Protein AF-0000000066936960 (afdb_homodimer)

Nearest PDB structures (foldseek):
  5ibz-assembly1_D  TM=8.614E-01  e=9.426E-26  uncultured organism
  5ibz-assembly1_C  TM=8.440E-01  e=1.066E-25  uncultured organism
  5ibz-assembly1_A  TM=8.458E-01  e=1.363E-25  uncultured organism
  5ibz-assembly1_B  TM=8.601E-01  e=8.606E-25  uncultured organism
  4cob-assembly1_B  TM=7.305E-01  e=2.008E-09  Pseudomonas aeruginosa PAO1

Radius of gyration: 24.26 Å; Cα contacts (8 Å, |Δi|>4): 1660; chains: 2; bounding box: 50×70×56 Å

Organism: NCBI:txid1442368

Solvent-accessible surface area (backbone atoms only — not comparable to full-atom values): 31959 Å² total; per-residue (Å²): 130,75,65,82,45,78,88,59,49,73,50,55,89,65,40,90,45,80,57,49,53,70,50,62,55,92,73,30,68,53,34,28,33,30,41,50,61,61,57,37,33,62,52,25,22,50,25,41,65,72,25,43,65,55,23,44,54,36,28,28,50,31,58,48,74,70,48,69,48,31,47,51,84,44,55,46,60,44,77,43,81,34,75,33,79,96,30,70,90,44,34,41,40,38,37,40,35,35,32,36,82,44,44,20,17,31,44,28,33,55,20,32,32,27,70,38,94,87,63,83,47,59,23,22,35,79,64,38,44,70,68,48,69,71,31,90,87,39,47,63,39,9,35,27,53,40,20,47,50,33,46,51,30,32,29,38,58,45,55,46,48,63,54,30,52,76,69,70,44,86,79,42,14,62,65,35,44,69,40,46,66,65,55,50,52,51,50,28,59,77,60,68,56,78,89,47,77,53,24,29,47,32,38,36,41,36,20,63,64,42,57,74,70,50,52,72,67,55,39,48,48,48,23,51,25,35,68,66,72,64,50,34,21,9,16,36,51,58,32,68,67,49,53,40,52,42,55,66,43,35,48,28,29,40,32,14,17,8,87,34,51,44,28,27,69,70,88,35,76,91,34,39,57,61,31,30,30,20,16,13,43,28,23,43,40,22,20,26,29,39,50,66,67,49,50,52,50,22,63,75,67,72,43,47,58,23,19,33,41,27,24,35,61,30,32,49,60,32,24,50,25,42,37,26,28,35,39,30,34,130,74,64,81,45,79,87,60,49,73,51,55,88,65,40,90,47,81,57,48,52,71,50,64,53,93,72,32,67,53,34,28,33,28,42,49,61,63,56,37,30,63,53,26,22,51,24,42,65,72,25,44,65,56,23,44,55,35,28,29,52,31,57,47,74,69,48,69,48,31,48,53,84,44,57,45,60,43,77,45,82,35,75,32,77,96,30,70,89,44,33,41,40,38,38,39,37,36,32,35,82,48,44,20,16,32,43,29,33,55,20,32,32,27,71,38,94,84,63,83,47,60,23,20,36,79,65,38,44,70,67,49,69,70,31,91,88,37,46,64,40,8,35,27,52,40,20,48,50,32,46,52,30,32,30,36,60,45,55,47,47,63,54,30,52,76,71,72,43,86,80,43,14,62,66,35,44,70,40,45,68,66,54,52,52,50,50,30,59,77,61,70,57,78,88,45,76,52,25,30,46,32,38,36,42,37,20,62,64,43,56,73,71,49,49,73,67,54,37,48,46,48,22,51,25,35,68,66,72,64,50,34,22,9,15,36,51,56,33,68,70,48,52,40,52,41,55,64,41,35,48,27,29,39,30,14,17,7,86,34,52,43,26,26,70,70,87,36,76,92,34,38,58,60,31,31,29,21,16,13,44,28,23,45,42,24,20,26,30,39,50,64,68,50,51,53,48,22,61,75,68,72,42,47,58,22,17,32,41,27,22,36,60,30,34,50,59,33,26,51,26,42,36,25,28,34,40,30,34

pLDDT: mean 97.18, std 3.52, range [62.34, 99.0]

Secondary structure (DSSP, 8-state):
----SGGGSPPGGG-SSTT----S-TTSHHHHHGGGGG--HHHHHHHHHHH-SS--EEE-BPPTTS-SS-STTPPPPEEEEEEPTT-TTTBEEEEEEE-GGGSSEEE-TTSB-EE-TTSS-EEBGGGB-HHHHH-TT--TT-GGGHHHH-EEEEEEEEEHHHHHHHTT----TTTT-EE-HHHHHHHHHHTTPPP-TT-EEEEE-SHHHHHHHS-HHHHHHHHHHHHTT---B-EEPPSHHHHHHHHHTT--EEEESSSSSB-BS-S-GGG-HIIIIIIII---EEESB--HHHHHHHHHHT--EEEEEE-----TT-SEE---EEEE-/----SGGGSPPGGG-SSTT----S-TTSHHHHHGGGGG--HHHHHHHHHHH-SS--EEE-BPPTTS-SS-STTPPPPEEEEEEPTT-TTTBEEEEEEE-GGGSSEEE-TTSB-EE-TTSS-EEBGGGB-HHHHH-TT--TT-GGGHHHH-EEEEEEEEEHHHHHHHTT----TTTT-EE-HHHHHHHHHHTTPPP-TT-EEEEE-SHHHHHHHS-HHHHHHHHHHHHTT---B-EEPPSHHHHHHHHHTT--EEEESSSSSB-BS-S-GGG-HIIIIIIII---EEESB--HHHHHHHHHHT--EEEEEE-----TT-SEE---EEEE-

Sequence (658 aa):
MAPKSFSELPSFDELKDKRRFWVGEPSSAEEGLGMLRYLTPEHVAGAARSEIRTGERVCLNWEMTKLETPGFGREPVVHEIKTIPNYEGIAWDDVWHFNPQAGSQWDGFRHFSTATEDGKGRVFYGGTQSEEINDPGSARIGIGFWAQDGIASRGFLIDYVSYAEQKGINVNGIGGQKITLDDVYEIARQCKIEFRPGDIFFLRCGFTKTWDALSMDQKRQYRADTAAKQHKHSGLEQGERVARFLWDNHIVAVAGDGVSFEVRPNHDPQWDLHHILLAGWGVPIGEMFDLERLAETCKRLGRWTFFVTSSPLNHPRAVSSPPNCMAIFMAPKSFSELPSFDELKDKRRFWVGEPSSAEEGLGMLRYLTPEHVAGAARSEIRTGERVCLNWEMTKLETPGFGREPVVHEIKTIPNYEGIAWDDVWHFNPQAGSQWDGFRHFSTATEDGKGRVFYGGTQSEEINDPGSARIGIGFWAQDGIASRGFLIDYVSYAEQKGINVNGIGGQKITLDDVYEIARQCKIEFRPGDIFFLRCGFTKTWDALSMDQKRQYRADTAAKQHKHSGLEQGERVARFLWDNHIVAVAGDGVSFEVRPNHDPQWDLHHILLAGWGVPIGEMFDLERLAETCKRLGRWTFFVTSSPLNHPRAVSSPPNCMAIF

Structure (mmCIF, N/CA/C/O backbone):
data_AF-0000000066936960-model_v1
#
loop_
_entity.id
_entity.type
_entity.pdbx_description
1 polymer Cyclase
#
loop_
_atom_site.group_PDB
_atom_site.id
_atom_site.type_symbol
_atom_site.label_atom_id
_atom_site.label_alt_id
_atom_site.label_comp_id
_atom_site.label_asym_id
_atom_site.label_entity_id
_atom_site.label_seq_id
_atom_site.pdbx_PDB_ins_code
_atom_site.Cartn_x
_atom_site.Cartn_y
_atom_site.Cartn_z
_atom_site.occupancy
_atom_site.B_iso_or_equiv
_atom_site.auth_seq_id
_atom_site.auth_comp_id
_atom_site.auth_asym_id
_atom_site.auth_atom_id
_atom_site.pdbx_PDB_model_num
ATOM 1 N N . MET A 1 1 ? -25.359 -22.922 0.701 1 62.34 1 MET A N 1
ATOM 2 C CA . MET A 1 1 ? -24.797 -21.734 1.34 1 62.34 1 MET A CA 1
ATOM 3 C C . MET A 1 1 ? -23.281 -21.766 1.281 1 62.34 1 MET A C 1
ATOM 5 O O . MET A 1 1 ? -22.672 -22.828 1.368 1 62.34 1 MET A O 1
ATOM 9 N N . ALA A 1 2 ? -22.672 -20.703 0.975 1 73.62 2 ALA A N 1
ATOM 10 C CA . ALA A 1 2 ? -21.219 -20.656 0.883 1 73.62 2 ALA A CA 1
ATOM 11 C C . ALA A 1 2 ? -20.578 -20.953 2.232 1 73.62 2 ALA A C 1
ATOM 13 O O . ALA A 1 2 ? -21.031 -20.469 3.27 1 73.62 2 ALA A O 1
ATOM 14 N N . PRO A 1 3 ? -19.5 -21.844 2.172 1 81.69 3 PRO A N 1
ATOM 15 C CA . PRO A 1 3 ? -18.766 -22.094 3.416 1 81.69 3 PRO A CA 1
ATOM 16 C C . PRO A 1 3 ? -18.312 -20.797 4.094 1 81.69 3 PRO A C 1
ATOM 18 O O . PRO A 1 3 ? -17.875 -19.859 3.42 1 81.69 3 PRO A O 1
ATOM 21 N N . LYS A 1 4 ? -18.438 -20.844 5.363 1 85.69 4 LYS A N 1
ATOM 22 C CA . LYS A 1 4 ? -18.141 -19.625 6.105 1 85.69 4 LYS A CA 1
ATOM 23 C C . LYS A 1 4 ? -16.766 -19.672 6.758 1 85.69 4 LYS A C 1
ATOM 25 O O . LYS A 1 4 ? -16.266 -18.672 7.258 1 85.69 4 LYS A O 1
ATOM 30 N N . SER A 1 5 ? -16.188 -20.844 6.793 1 93.06 5 SER A N 1
ATOM 31 C CA . SER A 1 5 ? -14.867 -21.047 7.387 1 93.06 5 SER A CA 1
ATOM 32 C C . SER A 1 5 ? -14.047 -22.062 6.59 1 93.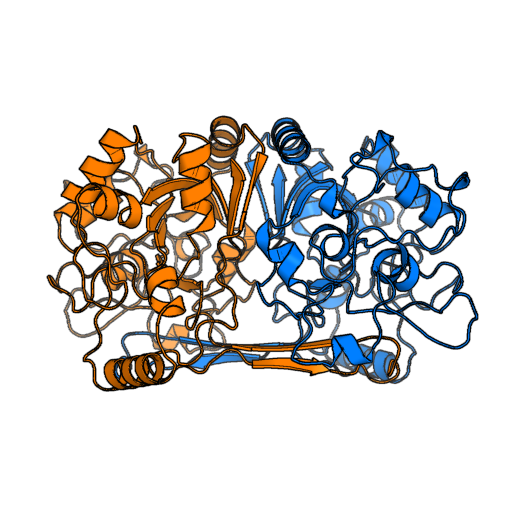06 5 SER A C 1
ATOM 34 O O . SER A 1 5 ? -14.578 -22.75 5.727 1 93.06 5 SER A O 1
ATOM 36 N N . PHE A 1 6 ? -12.781 -22.125 6.879 1 95.12 6 PHE A N 1
ATOM 37 C CA . PHE A 1 6 ? -11.883 -23.047 6.211 1 95.12 6 PHE A CA 1
ATOM 38 C C . PHE A 1 6 ? -12.312 -24.5 6.453 1 95.12 6 PHE A C 1
ATOM 40 O O . PHE A 1 6 ? -12.211 -25.328 5.555 1 95.12 6 PHE A O 1
ATOM 47 N N . SER A 1 7 ? -12.82 -24.781 7.645 1 93.38 7 SER A N 1
ATOM 48 C CA . SER A 1 7 ? -13.195 -26.141 8.023 1 93.38 7 SER A CA 1
ATOM 49 C C . SER A 1 7 ? -14.414 -26.625 7.242 1 93.38 7 SER A C 1
ATOM 51 O O . SER A 1 7 ? -14.664 -27.828 7.141 1 93.38 7 SER A O 1
ATOM 53 N N . GLU A 1 8 ? -15.156 -25.656 6.668 1 95 8 GLU A N 1
ATOM 54 C CA . GLU A 1 8 ? -16.375 -26 5.93 1 95 8 GLU A CA 1
ATOM 55 C C . GLU A 1 8 ? -16.062 -26.219 4.449 1 95 8 GLU A C 1
ATOM 57 O O . GLU A 1 8 ? -16.922 -26.688 3.697 1 95 8 GLU A O 1
ATOM 62 N N . LEU A 1 9 ? -14.875 -25.891 4.043 1 96.62 9 LEU A N 1
ATOM 63 C CA . LEU A 1 9 ? -14.508 -26.125 2.65 1 96.62 9 LEU A CA 1
ATOM 64 C C . LEU A 1 9 ? -14.383 -27.609 2.35 1 96.62 9 LEU A C 1
ATOM 66 O O . LEU A 1 9 ? -13.867 -28.375 3.166 1 96.62 9 LEU A O 1
ATOM 70 N N . PRO A 1 10 ? -14.906 -28.062 1.221 1 96.88 10 PRO A N 1
ATOM 71 C CA . PRO A 1 10 ? -14.648 -29.453 0.833 1 96.88 10 PRO A CA 1
ATOM 72 C C . PRO A 1 10 ? -13.164 -29.75 0.616 1 96.88 10 PRO A C 1
ATOM 74 O O . PRO A 1 10 ? -12.398 -28.844 0.287 1 96.88 10 PRO A O 1
ATOM 77 N N . SER A 1 11 ? -12.797 -30.969 0.86 1 97.62 11 SER A N 1
ATOM 78 C CA . SER A 1 11 ? -11.453 -31.391 0.464 1 97.62 11 SER A CA 1
ATOM 79 C C . SER A 1 11 ? -11.297 -31.375 -1.053 1 97.62 11 SER A C 1
ATOM 81 O O . SER A 1 11 ? -12.281 -31.312 -1.785 1 97.62 11 SER A O 1
ATOM 83 N N . PHE A 1 12 ? -10.102 -31.359 -1.51 1 98.38 12 PHE A N 1
ATOM 84 C CA . PHE A 1 12 ? -9.82 -31.391 -2.941 1 98.38 12 PHE A CA 1
ATOM 85 C C . PHE A 1 12 ? -10.555 -32.531 -3.613 1 98.38 12 PHE A C 1
ATOM 87 O O . PHE A 1 12 ? -11.117 -32.375 -4.695 1 98.38 12 PHE A O 1
ATOM 94 N N . ASP A 1 13 ? -10.586 -33.719 -2.957 1 97.94 13 ASP A N 1
ATOM 95 C CA . ASP A 1 13 ? -11.195 -34.906 -3.529 1 97.94 13 ASP A CA 1
ATOM 96 C C . ASP A 1 13 ? -12.719 -34.781 -3.584 1 97.94 13 ASP A C 1
ATOM 98 O O . ASP A 1 13 ? -13.375 -35.469 -4.371 1 97.94 13 ASP A O 1
ATOM 102 N N . GLU A 1 14 ? -13.289 -33.875 -2.83 1 97.44 14 GLU A N 1
ATOM 103 C CA . GLU A 1 14 ? -14.734 -33.688 -2.752 1 97.44 14 GLU A CA 1
ATOM 104 C C . GLU A 1 14 ? -15.219 -32.656 -3.76 1 97.44 14 GLU A C 1
ATOM 106 O O . GLU A 1 14 ? -16.422 -32.531 -3.982 1 97.44 14 GLU A O 1
ATOM 111 N N . LEU A 1 15 ? -14.312 -31.969 -4.367 1 96.56 15 LEU A N 1
ATOM 112 C CA . LEU A 1 15 ? -14.703 -30.984 -5.367 1 96.56 15 LEU A CA 1
ATOM 113 C C . LEU A 1 15 ? -15.297 -31.672 -6.598 1 96.56 15 LEU A C 1
ATOM 115 O O . LEU A 1 15 ? -14.68 -32.562 -7.168 1 96.56 15 LEU A O 1
ATOM 119 N N . LYS A 1 16 ? -16.469 -31.25 -6.984 1 92.75 16 LYS A N 1
ATOM 120 C CA . LYS A 1 16 ? -17.062 -31.766 -8.211 1 92.75 16 LYS A CA 1
ATOM 121 C C . LYS A 1 16 ? -16.203 -31.422 -9.43 1 92.75 16 LYS A C 1
ATOM 123 O O . LYS A 1 16 ? -15.953 -32.281 -10.273 1 92.75 16 LYS A O 1
ATOM 128 N N . ASP A 1 17 ? -15.836 -30.266 -9.555 1 94.19 17 ASP A N 1
ATOM 129 C CA . ASP A 1 17 ? -14.852 -29.766 -10.5 1 94.19 17 ASP A CA 1
ATOM 130 C C . ASP A 1 17 ? -13.586 -29.281 -9.789 1 94.19 17 ASP A C 1
ATOM 132 O O . ASP A 1 17 ? -13.594 -28.234 -9.148 1 94.19 17 ASP A O 1
ATOM 136 N N . LYS A 1 18 ? -12.539 -30 -9.945 1 96.31 18 LYS A N 1
ATOM 137 C CA . LYS A 1 18 ? -11.305 -29.75 -9.203 1 96.31 18 LYS A CA 1
ATOM 138 C C . LYS A 1 18 ? -10.695 -28.406 -9.586 1 96.31 18 LYS A C 1
ATOM 140 O O . LYS A 1 18 ? -9.852 -27.875 -8.859 1 96.31 18 LYS A O 1
ATOM 145 N N . ARG A 1 19 ? -11.125 -27.844 -10.672 1 95.81 19 ARG A N 1
ATOM 146 C CA . ARG A 1 19 ? -10.469 -26.656 -11.195 1 95.81 19 ARG A CA 1
ATOM 147 C C . ARG A 1 19 ? -11.344 -25.422 -11.023 1 95.81 19 ARG A C 1
ATOM 149 O O . ARG A 1 19 ? -11 -24.328 -11.492 1 95.81 19 ARG A O 1
ATOM 156 N N . ARG A 1 20 ? -12.492 -25.672 -10.32 1 95.56 20 ARG A N 1
ATOM 157 C CA . ARG A 1 20 ? -13.43 -24.562 -10.203 1 95.56 20 ARG A CA 1
ATOM 158 C C . ARG A 1 20 ? -14.203 -24.641 -8.891 1 95.56 20 ARG A C 1
ATOM 160 O O . ARG A 1 20 ? -14.688 -25.703 -8.508 1 95.56 20 ARG A O 1
ATOM 167 N N . PHE A 1 21 ? -14.289 -23.531 -8.203 1 96.38 21 PHE A N 1
ATOM 168 C CA . PHE A 1 21 ? -15.062 -23.359 -6.977 1 96.38 21 PHE A CA 1
ATOM 169 C C . PHE A 1 21 ? -15.516 -21.922 -6.82 1 96.38 21 PHE A C 1
ATOM 171 O O . PHE A 1 21 ? -14.805 -21.109 -6.219 1 96.38 21 PHE A O 1
ATOM 178 N N . TRP A 1 22 ? -16.688 -21.625 -7.387 1 96 22 TRP A N 1
ATOM 179 C CA . TRP A 1 22 ? -17.219 -20.266 -7.375 1 96 22 TRP A CA 1
ATOM 180 C C . TRP A 1 22 ? -18.203 -20.078 -6.238 1 96 22 TRP A C 1
ATOM 182 O O . TRP A 1 22 ? -19.125 -20.875 -6.055 1 96 22 TRP A O 1
ATOM 192 N N . VAL A 1 23 ? -17.891 -19.062 -5.504 1 91.69 23 VAL A N 1
ATOM 193 C CA . VAL A 1 23 ? -18.797 -18.75 -4.395 1 91.69 23 VAL A CA 1
ATOM 194 C C . VAL A 1 23 ? -19.297 -17.312 -4.516 1 91.69 23 VAL A C 1
ATOM 196 O O . VAL A 1 23 ? -18.656 -16.484 -5.176 1 91.69 23 VAL A O 1
ATOM 199 N N . GLY A 1 24 ? -20.469 -17.016 -3.875 1 93.69 24 GLY A N 1
ATOM 200 C CA . GLY A 1 24 ? -21.016 -15.664 -3.811 1 93.69 24 GLY A CA 1
ATOM 201 C C . GLY A 1 24 ? -21.891 -15.312 -5 1 93.69 24 GLY A C 1
ATOM 202 O O . GLY A 1 24 ? -21.703 -15.852 -6.094 1 93.69 24 GLY A O 1
ATOM 203 N N . GLU A 1 25 ? -22.781 -14.312 -4.793 1 96.5 25 GLU A N 1
ATOM 204 C CA . GLU A 1 25 ? -23.609 -13.773 -5.863 1 96.5 25 GLU A CA 1
ATOM 205 C C . GLU A 1 25 ? -22.828 -12.766 -6.707 1 96.5 25 GLU A C 1
ATOM 207 O O . GLU A 1 25 ? -21.938 -12.086 -6.207 1 96.5 25 GLU A O 1
ATOM 212 N N . PRO A 1 26 ? -23.219 -12.75 -8.016 1 96.81 26 PRO A N 1
ATOM 213 C CA . PRO A 1 26 ? -22.547 -11.773 -8.875 1 96.81 26 PRO A CA 1
ATOM 214 C C . PRO A 1 26 ? -22.516 -10.367 -8.273 1 96.81 26 PRO A C 1
ATOM 216 O O . PRO A 1 26 ? -23.531 -9.898 -7.766 1 96.81 26 PRO A O 1
ATOM 219 N N . SER A 1 27 ? -21.328 -9.773 -8.18 1 96.62 27 SER A N 1
ATOM 220 C CA . SER A 1 27 ? -21.078 -8.398 -7.762 1 96.62 27 SER A CA 1
ATOM 221 C C . SER A 1 27 ? -21.125 -8.266 -6.242 1 96.62 27 SER A C 1
ATOM 223 O O . SER A 1 27 ? -21.047 -7.156 -5.711 1 96.62 27 SER A O 1
ATOM 225 N N . SER A 1 28 ? -21.219 -9.398 -5.539 1 97.44 28 SER A N 1
ATOM 226 C CA . SER A 1 28 ? -21.156 -9.367 -4.082 1 97.44 28 SER A CA 1
ATOM 227 C C . SER A 1 28 ? -19.719 -9.281 -3.588 1 97.44 28 SER A C 1
ATOM 229 O O . SER A 1 28 ? -18.781 -9.57 -4.34 1 97.44 28 SER A O 1
ATOM 231 N N . ALA A 1 29 ? -19.609 -8.852 -2.387 1 96.62 29 ALA A N 1
ATOM 232 C CA . ALA A 1 29 ? -18.297 -8.844 -1.749 1 96.62 29 ALA A CA 1
ATOM 233 C C . ALA A 1 29 ? -17.719 -10.258 -1.674 1 96.62 29 ALA A C 1
ATOM 235 O O . ALA A 1 29 ? -16.516 -10.445 -1.819 1 96.62 29 ALA A O 1
ATOM 236 N N . GLU A 1 30 ? -18.531 -11.234 -1.455 1 96.56 30 GLU A N 1
ATOM 237 C CA . GLU A 1 30 ? -18.109 -12.625 -1.368 1 96.56 30 GLU A CA 1
ATOM 238 C C . GLU A 1 30 ? -17.453 -13.086 -2.668 1 96.56 30 GLU A C 1
ATOM 240 O O . GLU A 1 30 ? -16.406 -13.742 -2.646 1 96.56 30 GLU A O 1
ATOM 245 N N . GLU A 1 31 ? -18.094 -12.742 -3.779 1 98.06 31 GLU A N 1
ATOM 246 C CA . GLU A 1 31 ? -17.516 -13.07 -5.074 1 98.06 31 GLU A CA 1
ATOM 247 C C . GLU A 1 31 ? -16.219 -12.297 -5.305 1 98.06 31 GLU A C 1
ATOM 249 O O . GLU A 1 31 ? -15.195 -12.875 -5.684 1 98.06 31 GLU A O 1
ATOM 254 N N . GLY A 1 32 ? -16.25 -11.047 -4.969 1 98.44 32 GLY A N 1
ATOM 255 C CA . GLY A 1 32 ? -15.133 -10.164 -5.27 1 98.44 32 GLY A CA 1
ATOM 256 C C . GLY A 1 32 ? -13.883 -10.492 -4.477 1 98.44 32 GLY A C 1
ATOM 257 O O . GLY A 1 32 ? -12.766 -10.234 -4.934 1 98.44 32 GLY A O 1
ATOM 258 N N . LEU A 1 33 ? -14.055 -11.117 -3.326 1 98.56 33 LEU A N 1
ATOM 259 C CA . LEU A 1 33 ? -12.914 -11.391 -2.451 1 98.56 33 LEU A CA 1
ATOM 260 C C . LEU A 1 33 ? -12.328 -12.766 -2.736 1 98.56 33 LEU A C 1
ATOM 262 O O . LEU A 1 33 ? -11.172 -13.039 -2.404 1 98.56 33 LEU A O 1
ATOM 266 N N . GLY A 1 34 ? -13.164 -13.664 -3.344 1 98.12 34 GLY A N 1
ATOM 267 C CA . GLY A 1 34 ? -12.68 -15.023 -3.506 1 98.12 34 GLY A CA 1
ATOM 268 C C . GLY A 1 34 ? -12.273 -15.672 -2.195 1 98.12 34 GLY A C 1
ATOM 269 O O . GLY A 1 34 ? -13.016 -15.633 -1.216 1 98.12 34 GLY A O 1
ATOM 270 N N . MET A 1 35 ? -11.109 -16.297 -2.154 1 98.25 35 MET A N 1
ATOM 271 C CA . MET A 1 35 ? -10.648 -17.016 -0.967 1 98.25 35 MET A CA 1
ATOM 272 C C . MET A 1 35 ? -10.211 -16.031 0.12 1 98.25 35 MET A C 1
ATOM 274 O O . MET A 1 35 ? -10.062 -16.406 1.282 1 98.25 35 MET A O 1
ATOM 278 N N . LEU A 1 36 ? -10 -14.773 -0.199 1 98.56 36 LEU A N 1
ATOM 279 C CA . LEU A 1 36 ? -9.625 -13.773 0.796 1 98.56 36 LEU A CA 1
ATOM 280 C C . LEU A 1 36 ? -10.758 -13.547 1.792 1 98.56 36 LEU A C 1
ATOM 282 O O . LEU A 1 36 ? -10.539 -12.992 2.871 1 98.56 36 LEU A O 1
ATOM 286 N N . ARG A 1 37 ? -11.977 -13.938 1.432 1 97.56 37 ARG A N 1
ATOM 287 C CA . ARG A 1 37 ? -13.133 -13.719 2.291 1 97.56 37 ARG A CA 1
ATOM 288 C C . ARG A 1 37 ? -12.977 -14.445 3.623 1 97.56 37 ARG A C 1
ATOM 290 O O . ARG A 1 37 ? -13.641 -14.109 4.602 1 97.56 37 ARG A O 1
ATOM 297 N N . TYR A 1 38 ? -12.023 -15.438 3.66 1 97.88 38 TYR A N 1
ATOM 298 C CA . TYR A 1 38 ? -11.867 -16.25 4.863 1 97.88 38 TYR A CA 1
ATOM 299 C C . TYR A 1 38 ? -10.906 -15.586 5.844 1 97.88 38 TYR A C 1
ATOM 301 O O . TYR A 1 38 ? -10.703 -16.078 6.953 1 97.88 38 TYR A O 1
ATOM 309 N N . LEU A 1 39 ? -10.336 -14.477 5.441 1 98.44 39 LEU A N 1
ATOM 310 C CA . LEU A 1 39 ? -9.492 -13.727 6.363 1 98.44 39 LEU A CA 1
ATOM 311 C C . LEU A 1 39 ? -10.336 -12.867 7.297 1 98.44 39 LEU A C 1
ATOM 313 O O . LEU A 1 39 ? -10.289 -11.633 7.227 1 98.44 39 LEU A O 1
ATOM 317 N N . THR A 1 40 ? -11.008 -13.523 8.203 1 98.12 40 THR A N 1
ATOM 318 C CA . THR A 1 40 ? -11.875 -12.859 9.172 1 98.12 40 THR A CA 1
ATOM 319 C C . THR A 1 40 ? -11.055 -12.039 10.164 1 98.12 40 THR A C 1
ATOM 321 O O . THR A 1 40 ? -9.844 -12.242 10.289 1 98.12 40 THR A O 1
ATOM 324 N N . PRO A 1 41 ? -11.734 -11.133 10.875 1 98.38 41 PRO A N 1
ATOM 325 C CA . PRO A 1 41 ? -11.016 -10.383 11.906 1 98.38 41 PRO A CA 1
ATOM 326 C C . PRO A 1 41 ? -10.305 -11.289 12.906 1 98.38 41 PRO A C 1
ATOM 328 O O . PRO A 1 41 ? -9.148 -11.039 13.258 1 98.38 41 PRO A O 1
ATOM 331 N N . GLU A 1 42 ? -10.906 -12.359 13.289 1 98.31 42 GLU A N 1
ATOM 332 C CA . GLU A 1 42 ? -10.297 -13.289 14.234 1 98.31 42 GLU A CA 1
ATOM 333 C C . GLU A 1 42 ? -9.047 -13.938 13.648 1 98.31 42 GLU A C 1
ATOM 335 O O . GLU A 1 42 ? -8.039 -14.109 14.344 1 98.31 42 GLU A O 1
ATOM 340 N N . HIS A 1 43 ? -9.164 -14.32 12.391 1 98.5 43 HIS A N 1
ATOM 341 C CA . HIS A 1 43 ? -8.016 -14.906 11.711 1 98.5 43 HIS A CA 1
ATOM 342 C C . HIS A 1 43 ? -6.844 -13.93 11.68 1 98.5 43 HIS A C 1
ATOM 344 O O . HIS A 1 43 ? -5.707 -14.305 11.977 1 98.5 43 HIS A O 1
ATOM 350 N N . VAL A 1 44 ? -7.125 -12.695 11.336 1 98.81 44 VAL A N 1
ATOM 351 C CA . VAL A 1 44 ? -6.105 -11.656 11.211 1 98.81 44 VAL A CA 1
ATOM 352 C C . VAL A 1 44 ? -5.457 -11.398 12.57 1 98.81 44 VAL A C 1
ATOM 354 O O . VAL A 1 44 ? -4.23 -11.32 12.672 1 98.81 44 VAL A O 1
ATOM 357 N N . ALA A 1 45 ? -6.262 -11.297 13.617 1 98.81 45 ALA A N 1
ATOM 358 C CA . ALA A 1 45 ? -5.734 -11.078 14.961 1 98.81 45 ALA A CA 1
ATOM 359 C C . ALA A 1 45 ? -4.82 -12.227 15.391 1 98.81 45 ALA A C 1
ATOM 361 O O . ALA A 1 45 ? -3.775 -12 16 1 98.81 45 ALA A O 1
ATOM 362 N N . GLY A 1 46 ? -5.23 -13.461 15.078 1 98.69 46 GLY A N 1
ATOM 363 C CA . GLY A 1 46 ? -4.418 -14.625 15.398 1 98.69 46 GLY A CA 1
ATOM 364 C C . GLY A 1 46 ? -3.078 -14.633 14.688 1 98.69 46 GLY A C 1
ATOM 365 O O . GLY A 1 46 ? -2.045 -14.914 15.297 1 98.69 46 GLY A O 1
ATOM 366 N N . ALA A 1 47 ? -3.123 -14.305 13.398 1 98.88 47 ALA A N 1
ATOM 367 C CA . ALA A 1 47 ? -1.889 -14.25 12.617 1 98.88 47 ALA A CA 1
ATOM 368 C C . ALA A 1 47 ? -0.95 -13.172 13.156 1 98.88 47 ALA A C 1
ATOM 370 O O . ALA A 1 47 ? 0.259 -13.391 13.273 1 98.88 47 ALA A O 1
ATOM 371 N N . ALA A 1 48 ? -1.513 -11.992 13.477 1 98.88 48 ALA A N 1
ATOM 372 C CA . ALA A 1 48 ? -0.692 -10.906 14.016 1 98.88 48 ALA A CA 1
ATOM 373 C C . ALA A 1 48 ? -0.058 -11.312 15.344 1 98.88 48 ALA A C 1
ATOM 375 O O . ALA A 1 48 ? 1.139 -11.102 15.562 1 98.88 48 ALA A O 1
ATOM 376 N N . ARG A 1 49 ? -0.848 -11.883 16.219 1 98.38 49 ARG A N 1
ATOM 377 C CA . ARG A 1 49 ? -0.377 -12.289 17.531 1 98.38 49 ARG A CA 1
ATOM 378 C C . ARG A 1 49 ? 0.752 -13.305 17.422 1 98.38 49 ARG A C 1
ATOM 380 O O . ARG A 1 49 ? 1.721 -13.25 18.188 1 98.38 49 ARG A O 1
ATOM 387 N N . SER A 1 50 ? 0.626 -14.188 16.484 1 98.25 50 SER A N 1
ATOM 388 C CA . SER A 1 50 ? 1.603 -15.266 16.375 1 98.25 50 SER A CA 1
ATOM 389 C C . SER A 1 50 ? 2.865 -14.797 15.656 1 98.25 50 SER A C 1
ATOM 391 O O . SER A 1 50 ? 3.969 -15.242 15.977 1 98.25 50 SER A O 1
ATOM 393 N N . GLU A 1 51 ? 2.709 -13.844 14.727 1 98.81 51 GLU A N 1
ATOM 394 C CA . GLU A 1 51 ? 3.812 -13.633 13.797 1 98.81 51 GLU A CA 1
ATOM 395 C C . GLU A 1 51 ? 4.566 -12.344 14.117 1 98.81 51 GLU A C 1
ATOM 397 O O . GLU A 1 51 ? 5.75 -12.211 13.797 1 98.81 51 GLU A O 1
ATOM 402 N N . ILE A 1 52 ? 3.895 -11.344 14.719 1 98.88 52 ILE A N 1
ATOM 403 C CA . ILE A 1 52 ? 4.602 -10.109 15.023 1 98.88 52 ILE A CA 1
ATOM 404 C C . ILE A 1 52 ? 5.301 -10.234 16.375 1 98.88 52 ILE A C 1
ATOM 406 O O . ILE A 1 52 ? 4.66 -10.109 17.422 1 98.88 52 ILE A O 1
ATOM 410 N N . ARG A 1 53 ? 6.59 -10.453 16.297 1 98.5 53 ARG A N 1
ATOM 411 C CA . ARG A 1 53 ? 7.395 -10.664 17.5 1 98.5 53 ARG A CA 1
ATOM 412 C C . ARG A 1 53 ? 8.477 -9.594 17.625 1 98.5 53 ARG A C 1
ATOM 414 O O . ARG A 1 53 ? 8.406 -8.75 18.531 1 98.5 53 ARG A O 1
ATOM 421 N N . THR A 1 54 ? 9.297 -9.461 16.609 1 98.44 54 THR A N 1
ATOM 422 C CA . THR A 1 54 ? 10.414 -8.531 16.688 1 98.44 54 THR A CA 1
ATOM 423 C C . THR A 1 54 ? 10 -7.148 16.172 1 98.44 54 THR A C 1
ATOM 425 O O . THR A 1 54 ? 10.578 -6.137 16.578 1 98.44 54 THR A O 1
ATOM 428 N N . GLY A 1 55 ? 9.031 -7.168 15.219 1 98.75 55 GLY A N 1
ATOM 429 C CA . GLY A 1 55 ? 8.578 -5.922 14.617 1 98.75 55 GLY A CA 1
ATOM 430 C C . GLY A 1 55 ? 9.391 -5.512 13.406 1 98.75 55 GLY A C 1
ATOM 431 O O . GLY A 1 55 ? 9.125 -4.469 12.805 1 98.75 55 GLY A O 1
ATOM 432 N N . GLU A 1 56 ? 10.383 -6.312 13.039 1 98.69 56 GLU A N 1
ATOM 433 C CA . GLU A 1 56 ? 11.125 -6.035 11.805 1 98.69 56 GLU A CA 1
ATOM 434 C C . GLU A 1 56 ? 10.211 -6.082 10.586 1 98.69 56 GLU A C 1
ATOM 436 O O . GLU A 1 56 ? 9.336 -6.945 10.492 1 98.69 56 GLU A O 1
ATOM 441 N N . ARG A 1 57 ? 10.445 -5.125 9.695 1 98.81 57 ARG A N 1
ATOM 442 C CA . ARG A 1 57 ? 9.562 -4.996 8.539 1 98.81 57 ARG A CA 1
ATOM 443 C C . ARG A 1 57 ? 10.352 -5.062 7.234 1 98.81 57 ARG A C 1
ATOM 445 O O . ARG A 1 57 ? 11.492 -4.602 7.168 1 98.81 57 ARG A O 1
ATOM 452 N N . VAL A 1 58 ? 9.719 -5.598 6.215 1 98.88 58 VAL A N 1
ATOM 453 C CA . VAL A 1 58 ? 10.25 -5.613 4.855 1 98.88 58 VAL A CA 1
ATOM 454 C C . VAL A 1 58 ? 9.125 -5.367 3.857 1 98.88 58 VAL A C 1
ATOM 456 O O . VAL A 1 58 ? 8.172 -6.152 3.773 1 98.88 58 VAL A O 1
ATOM 459 N N . CYS A 1 59 ? 9.219 -4.254 3.139 1 98.94 59 CYS A N 1
ATOM 460 C CA . CYS A 1 59 ? 8.281 -4.074 2.043 1 98.94 59 CYS A CA 1
ATOM 461 C C . CYS A 1 59 ? 8.695 -4.891 0.824 1 98.94 59 CYS A C 1
ATOM 463 O O . CYS A 1 59 ? 9.883 -5.066 0.567 1 98.94 59 CYS A O 1
ATOM 465 N N . LEU A 1 60 ? 7.684 -5.305 0.044 1 98.94 60 LEU A N 1
ATOM 466 C CA . LEU A 1 60 ? 7.965 -6.352 -0.93 1 98.94 60 LEU A CA 1
ATOM 467 C C . LEU A 1 60 ? 7.754 -5.844 -2.352 1 98.94 60 LEU A C 1
ATOM 469 O O . LEU A 1 60 ? 7.781 -6.625 -3.305 1 98.94 60 LEU A O 1
ATOM 473 N N . ASN A 1 61 ? 7.492 -4.539 -2.547 1 98.81 61 ASN A N 1
ATOM 474 C CA . ASN A 1 61 ? 7.48 -3.967 -3.889 1 98.81 61 ASN A CA 1
ATOM 475 C C . ASN A 1 61 ? 8.891 -3.863 -4.465 1 98.81 61 ASN A C 1
ATOM 477 O O . ASN A 1 61 ? 9.766 -3.234 -3.867 1 98.81 61 ASN A O 1
ATOM 481 N N . TRP A 1 62 ? 9.086 -4.438 -5.621 1 98.75 62 TRP A N 1
ATOM 482 C CA . TRP A 1 62 ? 10.312 -4.215 -6.383 1 98.75 62 TRP A CA 1
ATOM 483 C C . TRP A 1 62 ? 10.406 -2.764 -6.844 1 98.75 62 TRP A C 1
ATOM 485 O O . TRP A 1 62 ? 9.391 -2.113 -7.086 1 98.75 62 TRP A O 1
ATOM 495 N N . GLU A 1 63 ? 11.648 -2.234 -6.832 1 98.38 63 GLU A N 1
ATOM 496 C CA . GLU A 1 63 ? 11.812 -0.865 -7.309 1 98.38 63 GLU A CA 1
ATOM 497 C C . GLU A 1 63 ? 11.219 -0.694 -8.703 1 98.38 63 GLU A C 1
ATOM 499 O O . GLU A 1 63 ? 11.555 -1.444 -9.625 1 98.38 63 GLU A O 1
ATOM 504 N N . MET A 1 64 ? 10.414 0.285 -8.906 1 97.94 64 MET A N 1
ATOM 505 C CA . MET A 1 64 ? 9.547 0.38 -10.07 1 97.94 64 MET A CA 1
ATOM 506 C C . MET A 1 64 ? 10.344 0.766 -11.312 1 97.94 64 MET A C 1
ATOM 508 O O . MET A 1 64 ? 9.852 0.641 -12.438 1 97.94 64 MET A O 1
ATOM 512 N N . THR A 1 65 ? 11.617 1.181 -11.156 1 96.56 65 THR A N 1
ATOM 513 C CA . THR A 1 65 ? 12.43 1.583 -12.297 1 96.56 65 THR A CA 1
ATOM 514 C C . THR A 1 65 ? 13.211 0.395 -12.852 1 96.56 65 THR A C 1
ATOM 516 O O . THR A 1 65 ? 13.828 0.493 -13.914 1 96.56 65 THR A O 1
ATOM 519 N N . LYS A 1 66 ? 13.211 -0.701 -12.227 1 96.38 66 LYS A N 1
ATOM 520 C CA . LYS A 1 66 ? 14.188 -1.755 -12.484 1 96.38 66 LYS A CA 1
ATOM 521 C C . LYS A 1 66 ? 13.789 -2.582 -13.711 1 96.38 66 LYS A C 1
ATOM 523 O O . LYS A 1 66 ? 14.656 -3.148 -14.383 1 96.38 66 LYS A O 1
ATOM 528 N N . LEU A 1 67 ? 12.5 -2.807 -13.992 1 97.75 67 LEU A N 1
ATOM 529 C CA . LEU A 1 67 ? 12.102 -3.549 -15.188 1 97.75 67 LEU A CA 1
ATOM 530 C C . LEU A 1 67 ? 12.109 -2.646 -16.422 1 97.75 67 LEU A C 1
ATOM 532 O O . LEU A 1 67 ? 11.047 -2.262 -16.922 1 97.75 67 LEU A O 1
ATOM 536 N N . GLU A 1 68 ? 13.25 -2.412 -16.969 1 97.62 68 GLU A N 1
ATOM 537 C CA . GLU A 1 68 ? 13.516 -1.407 -17.984 1 97.62 68 GLU A CA 1
ATOM 538 C C . GLU A 1 68 ? 12.898 -1.808 -19.328 1 97.62 68 GLU A C 1
ATOM 540 O O . GLU A 1 68 ? 12.531 -0.948 -20.125 1 97.62 68 GLU A O 1
ATOM 545 N N . THR A 1 69 ? 12.859 -3.111 -19.594 1 98 69 THR A N 1
ATOM 546 C CA . THR A 1 69 ? 12.312 -3.627 -20.844 1 98 69 THR A CA 1
ATOM 547 C C . THR A 1 69 ? 11.273 -4.711 -20.578 1 98 69 THR A C 1
ATOM 549 O O . THR A 1 69 ? 11.492 -5.883 -20.875 1 98 69 THR A O 1
ATOM 552 N N . PRO A 1 70 ? 10.156 -4.281 -20.031 1 97.75 70 PRO A N 1
ATOM 553 C CA . PRO A 1 70 ? 9.148 -5.285 -19.672 1 97.75 70 PRO A CA 1
ATOM 554 C C . PRO A 1 70 ? 8.734 -6.156 -20.844 1 97.75 70 PRO A C 1
ATOM 556 O O . PRO A 1 70 ? 8.781 -5.703 -22 1 97.75 70 PRO A O 1
ATOM 559 N N . GLY A 1 71 ? 8.352 -7.344 -20.625 1 96.62 71 GLY A N 1
ATOM 560 C CA . GLY A 1 71 ? 7.879 -8.281 -21.625 1 96.62 71 GLY A CA 1
ATOM 561 C C . GLY A 1 71 ? 6.43 -8.055 -22.016 1 96.62 71 GLY A C 1
ATOM 562 O O . GLY A 1 71 ? 5.773 -7.156 -21.484 1 96.62 71 GLY A O 1
ATOM 563 N N . PHE A 1 72 ? 5.961 -8.797 -22.984 1 96.12 72 PHE A N 1
ATOM 564 C CA . PHE A 1 72 ? 4.562 -8.93 -23.375 1 96.12 72 PHE A CA 1
ATOM 565 C C . PHE A 1 72 ? 4.023 -7.609 -23.922 1 96.12 72 PHE A C 1
ATOM 567 O O . PHE A 1 72 ? 2.846 -7.293 -23.75 1 96.12 72 PHE A O 1
ATOM 574 N N . GLY A 1 73 ? 4.91 -6.797 -24.469 1 94.75 73 GLY A N 1
ATOM 575 C CA . GLY A 1 73 ? 4.492 -5.551 -25.078 1 94.75 73 GLY A CA 1
ATOM 576 C C . GLY A 1 73 ? 4.156 -4.465 -24.078 1 94.75 73 GLY A C 1
ATOM 577 O O . GLY A 1 73 ? 3.574 -3.438 -24.438 1 94.75 73 GLY A O 1
ATOM 578 N N . ARG A 1 74 ? 4.488 -4.688 -22.797 1 97.12 74 ARG A N 1
ATOM 579 C CA . ARG A 1 74 ? 4.203 -3.709 -21.766 1 97.12 74 ARG A CA 1
ATOM 580 C C . ARG A 1 74 ? 5.254 -2.604 -21.734 1 97.12 74 ARG A C 1
ATOM 582 O O . ARG A 1 74 ? 6.371 -2.793 -22.234 1 97.12 74 ARG A O 1
ATOM 589 N N . GLU A 1 75 ? 4.879 -1.451 -21.297 1 95.94 75 GLU A N 1
ATOM 590 C CA . GLU A 1 75 ? 5.793 -0.312 -21.25 1 95.94 75 GLU A CA 1
ATOM 591 C C . GLU A 1 75 ? 6.379 -0.122 -19.859 1 95.94 75 GLU A C 1
ATOM 593 O O . GLU A 1 75 ? 5.723 -0.424 -18.859 1 95.94 75 GLU A O 1
ATOM 598 N N . PRO A 1 76 ? 7.648 0.344 -19.828 1 97.44 76 PRO A N 1
ATOM 599 C CA . PRO A 1 76 ? 8.219 0.655 -18.516 1 97.44 76 PRO A CA 1
ATOM 600 C C . PRO A 1 76 ? 7.5 1.803 -17.812 1 97.44 76 PRO A C 1
ATOM 602 O O . PRO A 1 76 ? 6.816 2.598 -18.469 1 97.44 76 PRO A O 1
ATOM 605 N N . VAL A 1 77 ? 7.664 1.889 -16.516 1 97.62 77 VAL A N 1
ATOM 606 C CA . VAL A 1 77 ? 7.062 2.943 -15.711 1 97.62 77 VAL A CA 1
ATOM 607 C C . VAL A 1 77 ? 7.605 4.301 -16.141 1 97.62 77 VAL A C 1
ATOM 609 O O . VAL A 1 77 ? 8.805 4.449 -16.391 1 97.62 77 VAL A O 1
ATOM 612 N N . VAL A 1 78 ? 6.703 5.238 -16.281 1 97.75 78 VAL A N 1
ATOM 613 C CA . VAL A 1 78 ? 7.066 6.633 -16.516 1 97.75 78 VAL A CA 1
ATOM 614 C C . VAL A 1 78 ? 6.66 7.473 -15.305 1 97.75 78 VAL A C 1
ATOM 616 O O . VAL A 1 78 ? 5.5 7.457 -14.891 1 97.75 78 VAL A O 1
ATOM 619 N N . HIS A 1 79 ? 7.578 8.078 -14.695 1 97.75 79 HIS A N 1
ATOM 620 C CA . HIS A 1 79 ? 7.395 8.977 -13.562 1 97.75 79 HIS A CA 1
ATOM 621 C C . HIS A 1 79 ? 7.945 10.359 -13.867 1 97.75 79 HIS A C 1
ATOM 623 O O . HIS A 1 79 ? 9.117 10.508 -14.234 1 97.75 79 HIS A O 1
ATOM 629 N N . GLU A 1 80 ? 7.09 11.391 -13.734 1 97.62 80 GLU A N 1
ATOM 630 C CA . GLU A 1 80 ? 7.492 12.75 -14.055 1 97.62 80 GLU A CA 1
ATOM 631 C C . GLU A 1 80 ? 7.246 13.695 -12.883 1 97.62 80 GLU A C 1
ATOM 633 O O . GLU A 1 80 ? 6.145 13.727 -12.328 1 97.62 80 GLU A O 1
ATOM 638 N N . ILE A 1 81 ? 8.258 14.414 -12.5 1 97.69 81 ILE A N 1
ATOM 639 C CA . ILE A 1 81 ? 8.109 15.492 -11.531 1 97.69 81 ILE A CA 1
ATOM 640 C C . ILE A 1 81 ? 7.598 16.75 -12.227 1 97.69 81 ILE A C 1
ATOM 642 O O . ILE A 1 81 ? 8.094 17.125 -13.297 1 97.69 81 ILE A O 1
ATOM 646 N N . LYS A 1 82 ? 6.562 17.375 -11.602 1 95.31 82 LYS A N 1
ATOM 647 C CA . LYS A 1 82 ? 5.863 18.469 -12.258 1 95.31 82 LYS A CA 1
ATOM 648 C C . LYS A 1 82 ? 5.715 19.672 -11.32 1 95.31 82 LYS A C 1
ATOM 650 O O . LYS A 1 82 ? 5.617 19.5 -10.102 1 95.31 82 LYS A O 1
ATOM 655 N N . THR A 1 83 ? 5.688 20.797 -11.938 1 93.94 83 THR A N 1
ATOM 656 C CA . THR A 1 83 ? 5.363 22 -11.188 1 93.94 83 THR A CA 1
ATOM 657 C C . THR A 1 83 ? 3.871 22.047 -10.867 1 93.94 83 THR A C 1
ATOM 659 O O . THR A 1 83 ? 3.064 21.406 -11.531 1 93.94 83 THR A O 1
ATOM 662 N N . ILE A 1 84 ? 3.557 22.672 -9.789 1 93.75 84 ILE A N 1
ATOM 663 C CA . ILE A 1 84 ? 2.18 23 -9.438 1 93.75 84 ILE A CA 1
ATOM 664 C C . ILE A 1 84 ? 1.883 24.453 -9.828 1 93.75 84 ILE A C 1
ATOM 666 O O . ILE A 1 84 ? 2.609 25.359 -9.438 1 93.75 84 ILE A O 1
ATOM 670 N N . PRO A 1 85 ? 0.833 24.688 -10.617 1 90.62 85 PRO A N 1
ATOM 671 C CA . PRO A 1 85 ? 0.519 26.078 -10.984 1 90.62 85 PRO A CA 1
ATOM 672 C C . PRO A 1 85 ? 0.427 27 -9.766 1 90.62 85 PRO A C 1
ATOM 674 O O . PRO A 1 85 ? -0.204 26.641 -8.766 1 90.62 85 PRO A O 1
ATOM 677 N N . ASN A 1 86 ? 1.104 28.094 -9.797 1 87.62 86 ASN A N 1
ATOM 678 C CA . ASN A 1 86 ? 1.111 29.141 -8.773 1 87.62 86 ASN A CA 1
ATOM 679 C C . ASN A 1 86 ? 2.031 28.766 -7.613 1 87.62 86 ASN A C 1
ATOM 681 O O . ASN A 1 86 ? 2.15 29.531 -6.648 1 87.62 86 ASN A O 1
ATOM 685 N N . TYR A 1 87 ? 2.65 27.609 -7.691 1 91.12 87 TYR A N 1
ATOM 686 C CA . TYR A 1 87 ? 3.545 27.188 -6.621 1 91.12 87 TYR A CA 1
ATOM 687 C C . TYR A 1 87 ? 4.93 26.859 -7.164 1 91.12 87 TYR A C 1
ATOM 689 O O . TYR A 1 87 ? 5.652 26.047 -6.594 1 91.12 87 TYR A O 1
ATOM 697 N N . GLU A 1 88 ? 5.238 27.5 -8.273 1 86.5 88 GLU A N 1
ATOM 698 C CA . GLU A 1 88 ? 6.535 27.266 -8.906 1 86.5 88 GLU A CA 1
ATOM 699 C C . GLU A 1 88 ? 7.684 27.656 -7.98 1 86.5 88 GLU A C 1
ATOM 701 O O . GLU A 1 88 ? 7.676 28.734 -7.398 1 86.5 88 GLU A O 1
ATOM 706 N N . GLY A 1 89 ? 8.586 26.719 -7.812 1 84.5 89 GLY A N 1
ATOM 707 C CA . GLY A 1 89 ? 9.734 26.969 -6.961 1 84.5 89 GLY A CA 1
ATOM 708 C C . GLY A 1 89 ? 9.461 26.688 -5.492 1 84.5 89 GLY A C 1
ATOM 709 O O . GLY A 1 89 ? 10.391 26.672 -4.68 1 84.5 89 GLY A O 1
ATOM 710 N N . ILE A 1 90 ? 8.188 26.359 -5.16 1 92.69 90 ILE A N 1
ATOM 711 C CA . ILE A 1 90 ? 7.793 26.188 -3.768 1 92.69 90 ILE A CA 1
ATOM 712 C C . ILE A 1 90 ? 7.445 24.719 -3.512 1 92.69 90 ILE A C 1
ATOM 714 O O . ILE A 1 90 ? 7.789 24.172 -2.465 1 92.69 90 ILE A O 1
ATOM 718 N N . ALA A 1 91 ? 6.812 24.125 -4.5 1 96.88 91 ALA A N 1
ATOM 719 C CA . ALA A 1 91 ? 6.285 22.781 -4.316 1 96.88 91 ALA A CA 1
ATOM 720 C C . ALA A 1 91 ? 6.398 21.969 -5.605 1 96.88 91 ALA A C 1
ATOM 722 O O . ALA A 1 91 ? 6.461 22.531 -6.699 1 96.88 91 ALA A O 1
ATOM 723 N N . TRP A 1 92 ? 6.488 20.688 -5.457 1 97.81 92 TRP A N 1
ATOM 724 C CA . TRP A 1 92 ? 6.547 19.781 -6.594 1 97.81 92 TRP A CA 1
ATOM 725 C C . TRP A 1 92 ? 5.414 18.766 -6.527 1 97.81 92 TRP A C 1
ATOM 727 O O . TRP A 1 92 ? 5.047 18.297 -5.445 1 97.81 92 TRP A O 1
ATOM 737 N N . ASP A 1 93 ? 4.863 18.469 -7.676 1 97.81 93 ASP A N 1
ATOM 738 C CA . ASP A 1 93 ? 4.004 17.312 -7.906 1 97.81 93 ASP A CA 1
ATOM 739 C C . ASP A 1 93 ? 4.738 16.219 -8.688 1 97.81 93 ASP A C 1
ATOM 741 O O . ASP A 1 93 ? 5.91 16.391 -9.039 1 97.81 93 ASP A O 1
ATOM 745 N N . ASP A 1 94 ? 4.094 15.133 -8.781 1 97.94 94 ASP A N 1
ATOM 746 C CA . ASP A 1 94 ? 4.562 14.125 -9.727 1 97.94 94 ASP A CA 1
ATOM 747 C C . ASP A 1 94 ? 3.389 13.375 -10.359 1 97.94 94 ASP A C 1
ATOM 749 O O . ASP A 1 94 ? 2.264 13.438 -9.859 1 97.94 94 ASP A O 1
ATOM 753 N N . VAL A 1 95 ? 3.607 12.805 -11.523 1 98 95 VAL A N 1
ATOM 754 C CA . VAL A 1 95 ? 2.623 12.031 -12.273 1 98 95 VAL A CA 1
ATOM 755 C C . VAL A 1 95 ? 3.217 10.672 -12.664 1 98 95 VAL A C 1
ATOM 757 O O . VAL A 1 95 ? 4.387 10.594 -13.047 1 98 95 VAL A O 1
ATOM 760 N N . TRP A 1 96 ? 2.34 9.703 -12.531 1 97.44 96 TRP A N 1
ATOM 761 C CA . TRP A 1 96 ? 2.729 8.32 -12.797 1 97.44 96 TRP A CA 1
ATOM 762 C C . TRP A 1 96 ? 1.955 7.758 -13.984 1 97.44 96 TRP A C 1
ATOM 764 O O . TRP A 1 96 ? 0.758 8.016 -14.133 1 97.44 96 TRP A O 1
ATOM 774 N N . HIS A 1 97 ? 2.607 7.031 -14.844 1 98.12 97 HIS A N 1
ATOM 775 C CA . HIS A 1 97 ? 2.039 6.223 -15.914 1 98.12 97 HIS A CA 1
ATOM 776 C C . HIS A 1 97 ? 2.654 4.828 -15.938 1 98.12 97 HIS A C 1
ATOM 778 O O . HIS A 1 97 ? 3.846 4.676 -16.219 1 98.12 97 HIS A O 1
ATOM 784 N N . PHE A 1 98 ? 1.81 3.797 -15.578 1 98.19 98 PHE A N 1
ATOM 785 C CA . PHE A 1 98 ? 2.428 2.477 -15.539 1 98.19 98 PHE A CA 1
ATOM 786 C C . PHE A 1 98 ? 1.377 1.382 -15.688 1 98.19 98 PHE A C 1
ATOM 788 O O . PHE A 1 98 ? 0.183 1.632 -15.508 1 98.19 98 PHE A O 1
ATOM 795 N N . ASN A 1 99 ? 1.804 0.23 -16.156 1 98.12 99 ASN A N 1
ATOM 796 C CA . ASN A 1 99 ? 1.129 -1.062 -16.078 1 98.12 99 ASN A CA 1
ATOM 797 C C . ASN A 1 99 ? 1.543 -1.834 -14.828 1 98.12 99 ASN A C 1
ATOM 799 O O . ASN A 1 99 ? 2.699 -2.24 -14.703 1 98.12 99 ASN A O 1
ATOM 803 N N . PRO A 1 100 ? 0.588 -2.033 -13.891 1 97.81 100 PRO A N 1
ATOM 804 C CA . PRO A 1 100 ? 1.002 -2.738 -12.68 1 97.81 100 PRO A CA 1
ATOM 805 C C . PRO A 1 100 ? 1.661 -4.086 -12.969 1 97.81 100 PRO A C 1
ATOM 807 O O . PRO A 1 100 ? 2.492 -4.555 -12.188 1 97.81 100 PRO A O 1
ATOM 810 N N . GLN A 1 101 ? 1.383 -4.676 -14.078 1 97.44 101 GLN A N 1
ATOM 811 C CA . GLN A 1 101 ? 1.908 -5.992 -14.414 1 97.44 101 GLN A CA 1
ATOM 812 C C . GLN A 1 101 ? 3.314 -5.895 -15 1 97.44 101 GLN A C 1
ATOM 814 O O . GLN A 1 101 ? 3.922 -6.91 -15.344 1 97.44 101 GLN A O 1
ATOM 819 N N . ALA A 1 102 ? 3.844 -4.711 -15.117 1 97.44 102 ALA A N 1
ATOM 820 C CA . ALA A 1 102 ? 5.242 -4.488 -15.469 1 97.44 102 ALA A CA 1
ATOM 821 C C . ALA A 1 102 ? 6.078 -4.18 -14.227 1 97.44 102 ALA A C 1
ATOM 823 O O . ALA A 1 102 ? 6.953 -3.311 -14.258 1 97.44 102 ALA A O 1
ATOM 824 N N . GLY A 1 103 ? 5.863 -4.832 -13.117 1 97.81 103 GLY A N 1
ATOM 825 C CA . GLY A 1 103 ? 6.504 -4.781 -11.812 1 97.81 103 GLY A CA 1
ATOM 826 C C . GLY A 1 103 ? 5.824 -5.656 -10.773 1 97.81 103 GLY A C 1
ATOM 827 O O . GLY A 1 103 ? 5.082 -6.578 -11.125 1 97.81 103 GLY A O 1
ATOM 828 N N . SER A 1 104 ? 6.117 -5.41 -9.547 1 98.75 104 SER A N 1
ATOM 829 C CA . SER A 1 104 ? 5.41 -6.152 -8.508 1 98.75 104 SER A CA 1
ATOM 830 C C . SER A 1 104 ? 3.906 -5.934 -8.594 1 98.75 104 SER A C 1
ATOM 832 O O . SER A 1 104 ? 3.441 -4.793 -8.641 1 98.75 104 SER A O 1
ATOM 834 N N . GLN A 1 105 ? 3.141 -7.043 -8.586 1 98.75 105 GLN A N 1
ATOM 835 C CA . GLN A 1 105 ? 1.699 -6.867 -8.734 1 98.75 105 GLN A CA 1
ATOM 836 C C . GLN A 1 105 ? 0.935 -8.023 -8.094 1 98.75 105 GLN A C 1
ATOM 838 O O . GLN A 1 105 ? 1.486 -9.109 -7.898 1 98.75 105 GLN A O 1
ATOM 843 N N . TRP A 1 106 ? -0.297 -7.699 -7.75 1 98.88 106 TRP A N 1
ATOM 844 C CA . TRP A 1 106 ? -1.353 -8.703 -7.656 1 98.88 106 TRP A CA 1
ATOM 845 C C . TRP A 1 106 ? -2.1 -8.836 -8.977 1 98.88 106 TRP A C 1
ATOM 847 O O . TRP A 1 106 ? -2.588 -7.844 -9.523 1 98.88 106 TRP A O 1
ATOM 857 N N . ASP A 1 107 ? -2.152 -10.047 -9.453 1 98.75 107 ASP A N 1
ATOM 858 C CA . ASP A 1 107 ? -3.152 -10.359 -10.469 1 98.75 107 ASP A CA 1
ATOM 859 C C . ASP A 1 107 ? -4.535 -10.523 -9.844 1 98.75 107 ASP A C 1
ATOM 861 O O . ASP A 1 107 ? -4.75 -11.422 -9.023 1 98.75 107 ASP A O 1
ATOM 865 N N . GLY A 1 108 ? -5.434 -9.625 -10.258 1 98.62 108 GLY A N 1
ATOM 866 C CA . GLY A 1 108 ? -6.805 -9.766 -9.805 1 98.62 108 GLY A CA 1
ATOM 867 C C . GLY A 1 108 ? -7.602 -10.773 -10.609 1 98.62 108 GLY A C 1
ATOM 868 O O . GLY A 1 108 ? -7.066 -11.398 -11.531 1 98.62 108 GLY A O 1
ATOM 869 N N . PHE A 1 109 ? -8.852 -10.883 -10.32 1 98.75 109 PHE A N 1
ATOM 870 C CA . PHE A 1 109 ? -9.695 -11.93 -10.883 1 98.75 109 PHE A CA 1
ATOM 871 C C . PHE A 1 109 ? -10.156 -11.562 -12.289 1 98.75 109 PHE A C 1
ATOM 873 O O . PHE A 1 109 ? -10.68 -12.406 -13.016 1 98.75 109 PHE A O 1
ATOM 880 N N . ARG A 1 110 ? -9.883 -10.336 -12.68 1 98.69 110 ARG A N 1
ATOM 881 C CA . ARG A 1 110 ? -10.203 -9.875 -14.023 1 98.69 110 ARG A CA 1
ATOM 882 C C . ARG A 1 110 ? -9.055 -10.141 -14.984 1 98.69 110 ARG A C 1
ATOM 884 O O . ARG A 1 110 ? -9.18 -9.914 -16.188 1 98.69 110 ARG A O 1
ATOM 891 N N . HIS A 1 111 ? -7.953 -10.648 -14.523 1 98.62 111 HIS A N 1
ATOM 892 C CA . HIS A 1 111 ? -6.711 -10.703 -15.281 1 98.62 111 HIS A CA 1
ATOM 893 C C . HIS A 1 111 ? -6.695 -11.898 -16.219 1 98.62 111 HIS A C 1
ATOM 895 O O . HIS A 1 111 ? -6.285 -11.781 -17.391 1 98.62 111 HIS A O 1
ATOM 901 N N . PHE A 1 112 ? -7.137 -13.094 -15.781 1 98.31 112 PHE A N 1
ATOM 902 C CA . PHE A 1 112 ? -6.988 -14.305 -16.562 1 98.31 112 PHE A CA 1
ATOM 903 C C . PHE A 1 112 ? -8.266 -15.133 -16.531 1 98.31 112 PHE A C 1
ATOM 905 O O . PHE A 1 112 ? -8.891 -15.281 -15.477 1 98.31 112 PHE A O 1
ATOM 912 N N . SER A 1 113 ? -8.648 -15.695 -17.688 1 97.56 113 SER A N 1
ATOM 913 C CA . SER A 1 113 ? -9.883 -16.469 -17.828 1 97.56 113 SER A CA 1
ATOM 914 C C . SER A 1 113 ? -9.609 -17.969 -17.781 1 97.56 113 SER A C 1
ATOM 916 O O . SER A 1 113 ? -8.453 -18.391 -17.719 1 97.56 113 SER A O 1
ATOM 918 N N . THR A 1 114 ? -10.609 -18.719 -17.688 1 95.62 114 THR A N 1
ATOM 919 C CA . THR A 1 114 ? -10.578 -20.172 -17.812 1 95.62 114 THR A CA 1
ATOM 920 C C . THR A 1 114 ? -11.609 -20.656 -18.828 1 95.62 114 THR A C 1
ATOM 922 O O . THR A 1 114 ? -12.555 -19.938 -19.156 1 95.62 114 THR A O 1
ATOM 925 N N . ALA A 1 115 ? -11.383 -21.844 -19.312 1 92.12 115 ALA A N 1
ATOM 926 C CA . ALA A 1 115 ? -12.328 -22.422 -20.266 1 92.12 115 ALA A CA 1
ATOM 927 C C . ALA A 1 115 ? -13.664 -22.734 -19.594 1 92.12 115 ALA A C 1
ATOM 929 O O . ALA A 1 115 ? -13.688 -23.172 -18.438 1 92.12 115 ALA A O 1
ATOM 930 N N . THR A 1 116 ? -14.766 -22.516 -20.359 1 90.56 116 THR A N 1
ATOM 931 C CA . THR A 1 116 ? -16.078 -22.938 -19.859 1 90.56 116 THR A CA 1
ATOM 932 C C . THR A 1 116 ? -16.172 -24.453 -19.812 1 90.56 116 THR A C 1
ATOM 934 O O . THR A 1 116 ? -15.383 -25.156 -20.438 1 90.56 116 THR A O 1
ATOM 937 N N . GLU A 1 117 ? -17.141 -24.922 -19.094 1 83.81 117 GLU A N 1
ATOM 938 C CA . GLU A 1 117 ? -17.328 -26.359 -18.938 1 83.81 117 GLU A CA 1
ATOM 939 C C . GLU A 1 117 ? -17.562 -27.031 -20.281 1 83.81 117 GLU A C 1
ATOM 941 O O . GLU A 1 117 ? -17.094 -28.141 -20.516 1 83.81 117 GLU A O 1
ATOM 946 N N . ASP A 1 118 ? -18.266 -26.312 -21.141 1 84.12 118 ASP A N 1
ATOM 947 C CA . ASP A 1 118 ? -18.609 -26.891 -22.438 1 84.12 118 ASP A CA 1
ATOM 948 C C . ASP A 1 118 ? -17.484 -26.703 -23.438 1 84.12 118 ASP A C 1
ATOM 950 O O . ASP A 1 118 ? -17.562 -27.188 -24.578 1 84.12 118 ASP A O 1
ATOM 954 N N . GLY A 1 119 ? -16.469 -26 -23.047 1 82.19 119 GLY A N 1
ATOM 955 C CA . GLY A 1 119 ? -15.289 -25.812 -23.875 1 82.19 119 GLY A CA 1
ATOM 956 C C . GLY A 1 119 ? -15.508 -24.812 -25 1 82.19 119 GLY A C 1
ATOM 957 O O . GLY A 1 119 ? -14.664 -24.672 -25.875 1 82.19 119 GLY A O 1
ATOM 958 N N . LYS A 1 120 ? -16.594 -24.109 -25.062 1 86.25 120 LYS A N 1
ATOM 959 C CA . LYS A 1 120 ? -16.969 -23.281 -26.188 1 86.25 120 LYS A CA 1
ATOM 960 C C . LYS A 1 120 ? -16.578 -21.828 -25.953 1 86.25 120 LYS A C 1
ATOM 962 O O . LYS A 1 120 ? -16.594 -21 -26.875 1 86.25 120 LYS A O 1
ATOM 967 N N . GLY A 1 121 ? -16.125 -21.578 -24.734 1 92.44 121 GLY A N 1
ATOM 968 C CA . GLY A 1 121 ? -15.781 -20.203 -24.422 1 92.44 121 GLY A CA 1
ATOM 969 C C . GLY A 1 121 ? -14.906 -20.078 -23.188 1 92.44 121 GLY A C 1
ATOM 970 O O . GLY A 1 121 ? -14.289 -21.047 -22.75 1 92.44 121 GLY A O 1
ATOM 971 N N . ARG A 1 122 ? -14.734 -18.812 -22.828 1 95.81 122 ARG A N 1
ATOM 972 C CA . ARG A 1 122 ? -13.938 -18.531 -21.641 1 95.81 122 ARG A CA 1
ATOM 973 C C . ARG A 1 122 ? -14.664 -17.578 -20.688 1 95.81 122 ARG A C 1
ATOM 975 O O . ARG A 1 122 ? -15.469 -16.766 -21.141 1 95.81 122 ARG A O 1
ATOM 982 N N . VAL A 1 123 ? -14.398 -17.75 -19.453 1 97.31 123 VAL A N 1
ATOM 983 C CA . VAL A 1 123 ? -14.984 -16.891 -18.453 1 97.31 123 VAL A CA 1
ATOM 984 C C . VAL A 1 123 ? -13.953 -16.594 -17.359 1 97.31 123 VAL A C 1
ATOM 986 O O . VAL A 1 123 ? -12.969 -17.328 -17.219 1 97.31 123 VAL A O 1
ATOM 989 N N . PHE A 1 124 ? -14.18 -15.547 -16.734 1 98.12 124 PHE A N 1
ATOM 990 C CA . PHE A 1 124 ? -13.375 -15.18 -15.562 1 98.12 124 PHE A CA 1
ATOM 991 C C . PHE A 1 124 ? -14.047 -15.648 -14.281 1 98.12 124 PHE A C 1
ATOM 993 O O . PHE A 1 124 ? -15.078 -16.328 -14.32 1 98.12 124 PHE A O 1
ATOM 1000 N N . TYR A 1 125 ? -13.492 -15.359 -13.18 1 98.38 125 TYR A N 1
ATOM 1001 C CA . TYR A 1 125 ? -13.969 -15.867 -11.891 1 98.38 125 TYR A CA 1
ATOM 1002 C C . TYR A 1 125 ? -15.461 -15.609 -11.727 1 98.38 125 TYR A C 1
ATOM 1004 O O . TYR A 1 125 ? -15.961 -14.547 -12.086 1 98.38 125 TYR A O 1
ATOM 1012 N N . GLY A 1 126 ? -16.109 -16.547 -11.203 1 97.38 126 GLY A N 1
ATOM 1013 C CA . GLY A 1 126 ? -17.547 -16.438 -10.938 1 97.38 126 GLY A CA 1
ATOM 1014 C C . GLY A 1 126 ? -18.391 -16.516 -12.195 1 97.38 126 GLY A C 1
ATOM 1015 O O . GLY A 1 126 ? -19.609 -16.328 -12.141 1 97.38 126 GLY A O 1
ATOM 1016 N N . GLY A 1 127 ? -17.734 -16.734 -13.328 1 97.06 127 GLY A N 1
ATOM 1017 C CA . GLY A 1 127 ? -18.453 -16.797 -14.594 1 97.06 127 GLY A CA 1
ATOM 1018 C C . GLY A 1 127 ? -18.547 -15.445 -15.281 1 97.06 127 GLY A C 1
ATOM 1019 O O . GLY A 1 127 ? -19.375 -15.266 -16.188 1 97.06 127 GLY A O 1
ATOM 1020 N N . THR A 1 128 ? -17.781 -14.57 -14.883 1 97.69 128 THR A N 1
ATOM 1021 C CA . THR A 1 128 ? -17.797 -13.227 -15.453 1 97.69 128 THR A CA 1
ATOM 1022 C C . THR A 1 128 ? -17.359 -13.258 -16.922 1 97.69 128 THR A C 1
ATOM 1024 O O . THR A 1 128 ? -16.359 -13.883 -17.25 1 97.69 128 THR A O 1
ATOM 1027 N N . GLN A 1 129 ? -18.047 -12.562 -17.734 1 96.38 129 GLN A N 1
ATOM 1028 C CA . GLN A 1 129 ? -17.734 -12.523 -19.156 1 96.38 129 GLN A CA 1
ATOM 1029 C C . GLN A 1 129 ? -16.719 -11.422 -19.469 1 96.38 129 GLN A C 1
ATOM 1031 O O . GLN A 1 129 ? -16.656 -10.422 -18.766 1 96.38 129 GLN A O 1
ATOM 1036 N N . SER A 1 130 ? -16.016 -11.656 -20.531 1 96.62 130 SER A N 1
ATOM 1037 C CA . SER A 1 130 ? -15.047 -10.672 -20.984 1 96.62 130 SER A CA 1
ATOM 1038 C C . SER A 1 130 ? -15.703 -9.32 -21.234 1 96.62 130 SER A C 1
ATOM 1040 O O . SER A 1 130 ? -15.109 -8.273 -20.938 1 96.62 130 SER A O 1
ATOM 1042 N N . GLU A 1 131 ? -16.891 -9.305 -21.734 1 95.81 131 GLU A N 1
ATOM 1043 C CA . GLU A 1 131 ? -17.625 -8.086 -22.047 1 95.81 131 GLU A CA 1
ATOM 1044 C C . GLU A 1 131 ? -17.953 -7.309 -20.766 1 95.81 131 GLU A C 1
ATOM 1046 O O . GLU A 1 131 ? -17.984 -6.074 -20.781 1 95.81 131 GLU A O 1
ATOM 1051 N N . GLU A 1 132 ? -18.141 -8.008 -19.672 1 96.56 132 GLU A N 1
ATOM 1052 C CA . GLU A 1 132 ? -18.391 -7.355 -18.391 1 96.56 132 GLU A CA 1
ATOM 1053 C C . GLU A 1 132 ? -17.156 -6.633 -17.875 1 96.56 132 GLU A C 1
ATOM 1055 O O . GLU A 1 132 ? -17.25 -5.551 -17.297 1 96.56 132 GLU A O 1
ATOM 1060 N N . ILE A 1 133 ? -16.031 -7.18 -18.125 1 97.38 133 ILE A N 1
ATOM 1061 C CA . ILE A 1 133 ? -14.766 -6.59 -17.688 1 97.38 133 ILE A CA 1
ATOM 1062 C C . ILE A 1 133 ? -14.531 -5.277 -18.438 1 97.38 133 ILE A C 1
ATOM 1064 O O . ILE A 1 133 ? -14.086 -4.289 -17.859 1 97.38 133 ILE A O 1
ATOM 1068 N N . ASN A 1 134 ? -14.898 -5.254 -19.703 1 95.19 134 ASN A N 1
ATOM 1069 C CA . ASN A 1 134 ? -14.648 -4.09 -20.547 1 95.19 134 ASN A CA 1
ATOM 1070 C C . ASN A 1 134 ? -15.758 -3.049 -20.406 1 95.19 134 ASN A C 1
ATOM 1072 O O . ASN A 1 134 ? -15.625 -1.922 -20.891 1 95.19 134 ASN A O 1
ATOM 1076 N N . ASP A 1 135 ? -16.844 -3.445 -19.719 1 96.06 135 ASP A N 1
ATOM 1077 C CA . ASP A 1 135 ? -17.938 -2.523 -19.469 1 96.06 135 ASP A CA 1
ATOM 1078 C C . ASP A 1 135 ? -17.578 -1.508 -18.391 1 96.06 135 ASP A C 1
ATOM 1080 O O . ASP A 1 135 ? -17.375 -1.871 -17.234 1 96.06 135 ASP A O 1
ATOM 1084 N N . PRO A 1 136 ? -17.516 -0.212 -18.797 1 95 136 PRO A N 1
ATOM 1085 C CA . PR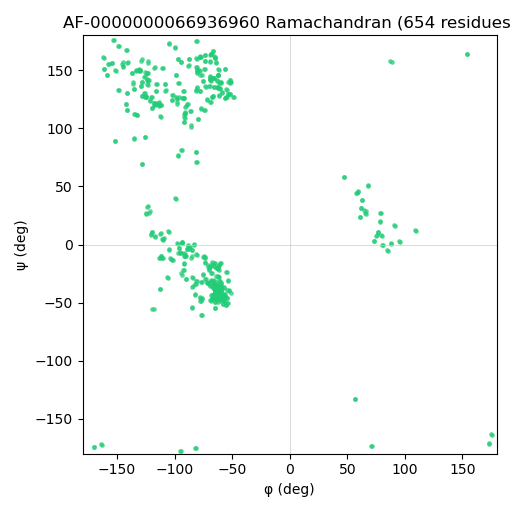O A 1 136 ? -17.141 0.807 -17.812 1 95 136 PRO A CA 1
ATOM 1086 C C . PRO A 1 136 ? -18.109 0.861 -16.625 1 95 136 PRO A C 1
ATOM 1088 O O . PRO A 1 136 ? -17.766 1.399 -15.562 1 95 136 PRO A O 1
ATOM 1091 N N . GLY A 1 137 ? -19.266 0.292 -16.734 1 95.81 137 GLY A N 1
ATOM 1092 C CA . GLY A 1 137 ? -20.25 0.321 -15.664 1 95.81 137 GLY A CA 1
ATOM 1093 C C . GLY A 1 137 ? -20.188 -0.89 -14.758 1 95.81 137 GLY A C 1
ATOM 1094 O O . GLY A 1 137 ? -20.938 -0.986 -13.781 1 95.81 137 GLY A O 1
ATOM 1095 N N . SER A 1 138 ? -19.219 -1.813 -15.008 1 97.81 138 SER A N 1
ATOM 1096 C CA . SER A 1 138 ? -19.141 -3.039 -14.219 1 97.81 138 SER A CA 1
ATOM 1097 C C . SER A 1 138 ? -17.859 -3.068 -13.375 1 97.81 138 SER A C 1
ATOM 1099 O O . SER A 1 138 ? -16.766 -3.004 -13.914 1 97.81 138 SER A O 1
ATOM 1101 N N . ALA A 1 139 ? -18.031 -3.197 -12.094 1 98.12 139 ALA A N 1
ATOM 1102 C CA . ALA A 1 139 ? -16.906 -3.355 -11.172 1 98.12 139 ALA A CA 1
ATOM 1103 C C . ALA A 1 139 ? -16.797 -4.797 -10.68 1 98.12 139 ALA A C 1
ATOM 1105 O O . ALA A 1 139 ? -16.094 -5.074 -9.711 1 98.12 139 ALA A O 1
ATOM 1106 N N . ARG A 1 140 ? -17.578 -5.691 -11.352 1 98.56 140 ARG A N 1
ATOM 1107 C CA . ARG A 1 140 ? -17.625 -7.07 -10.883 1 98.56 140 ARG A CA 1
ATOM 1108 C C . ARG A 1 140 ? -16.219 -7.676 -10.82 1 98.56 140 ARG A C 1
ATOM 1110 O O . ARG A 1 140 ? -15.453 -7.566 -11.781 1 98.56 140 ARG A O 1
ATOM 1117 N N . ILE A 1 141 ? -15.828 -8.219 -9.688 1 98.75 141 ILE A N 1
ATOM 1118 C CA . ILE A 1 141 ? -14.609 -8.938 -9.336 1 98.75 141 ILE A CA 1
ATOM 1119 C C . ILE A 1 141 ? -13.398 -8.023 -9.531 1 98.75 141 ILE A C 1
ATOM 1121 O O . ILE A 1 141 ? -12.281 -8.508 -9.758 1 98.75 141 ILE A O 1
ATOM 1125 N N . GLY A 1 142 ? -13.594 -6.676 -9.492 1 98.75 142 GLY A N 1
ATOM 1126 C CA . GLY A 1 142 ? -12.484 -5.742 -9.547 1 98.75 142 GLY A CA 1
ATOM 1127 C C . GLY A 1 142 ? -11.688 -5.691 -8.25 1 98.75 142 GLY A C 1
ATOM 1128 O O . GLY A 1 142 ? -12.188 -6.066 -7.191 1 98.75 142 GLY A O 1
ATOM 1129 N N . ILE A 1 143 ? -10.484 -5.152 -8.32 1 98.5 143 ILE A N 1
ATOM 1130 C CA . ILE A 1 143 ? -9.57 -5.055 -7.184 1 98.5 143 ILE A CA 1
ATOM 1131 C C . ILE A 1 143 ? -10.195 -4.176 -6.098 1 98.5 143 ILE A C 1
ATOM 1133 O O . ILE A 1 143 ? -9.789 -4.238 -4.934 1 98.5 143 ILE A O 1
ATOM 1137 N N . GLY A 1 144 ? -11.156 -3.379 -6.469 1 98.5 144 GLY A N 1
ATOM 1138 C CA . GLY A 1 144 ? -11.836 -2.531 -5.5 1 98.5 144 GLY A CA 1
ATOM 1139 C C . GLY A 1 144 ? -12.383 -3.299 -4.309 1 98.5 144 GLY A C 1
ATOM 1140 O O . GLY A 1 144 ? -12.461 -2.762 -3.205 1 98.5 144 GLY A O 1
ATOM 1141 N N . PHE A 1 145 ? -12.766 -4.559 -4.527 1 98.62 145 PHE A N 1
ATOM 1142 C CA . PHE A 1 145 ? -13.25 -5.383 -3.428 1 98.62 145 PHE A CA 1
ATOM 1143 C C . PHE A 1 145 ? -12.141 -5.637 -2.412 1 98.62 145 PHE A C 1
ATOM 1145 O O . PHE A 1 145 ? -12.367 -5.578 -1.203 1 98.62 145 PHE A O 1
ATOM 1152 N N . TRP A 1 146 ? -10.891 -5.863 -2.918 1 98.69 146 TRP A N 1
ATOM 1153 C CA . TRP A 1 146 ? -9.75 -6.129 -2.049 1 98.69 146 TRP A CA 1
ATOM 1154 C C . TRP A 1 146 ? -9.297 -4.855 -1.337 1 98.69 146 TRP A C 1
ATOM 1156 O O . TRP A 1 146 ? -8.797 -4.91 -0.213 1 98.69 146 TRP A O 1
ATOM 1166 N N . ALA A 1 147 ? -9.5 -3.75 -1.961 1 98.69 147 ALA A N 1
ATOM 1167 C CA . ALA A 1 147 ? -8.961 -2.473 -1.506 1 98.69 147 ALA A CA 1
ATOM 1168 C C . ALA A 1 147 ? -9.719 -1.962 -0.282 1 98.69 147 ALA A C 1
ATOM 1170 O O . ALA A 1 147 ? -9.266 -1.026 0.385 1 98.69 147 ALA A O 1
ATOM 1171 N N . GLN A 1 148 ? -10.859 -2.588 0.049 1 98.44 148 GLN A N 1
ATOM 1172 C CA . GLN A 1 148 ? -11.656 -2.104 1.174 1 98.44 148 GLN A CA 1
ATOM 1173 C C . GLN A 1 148 ? -11.031 -2.51 2.504 1 98.44 148 GLN A C 1
ATOM 1175 O O . GLN A 1 148 ? -10.766 -1.661 3.359 1 98.44 148 GLN A O 1
ATOM 1180 N N . ASP A 1 149 ? -10.625 -3.805 2.604 1 98 149 ASP A N 1
ATOM 1181 C CA . ASP A 1 149 ? -10.047 -4.309 3.846 1 98 149 ASP A CA 1
ATOM 1182 C C . ASP A 1 149 ? -8.57 -4.668 3.664 1 98 149 ASP A C 1
ATOM 1184 O O . ASP A 1 149 ? -7.855 -4.887 4.641 1 98 149 ASP A O 1
ATOM 1188 N N . GLY A 1 150 ? -8.156 -4.691 2.463 1 98.69 150 GLY A N 1
ATOM 1189 C CA . GLY A 1 150 ? -6.801 -5.148 2.217 1 98.69 150 GLY A CA 1
ATOM 1190 C C . GLY A 1 150 ? -6.621 -6.637 2.441 1 98.69 150 GLY A C 1
ATOM 1191 O O . GLY A 1 150 ? -7.598 -7.391 2.445 1 98.69 150 GLY A O 1
ATOM 1192 N N . ILE A 1 151 ? -5.438 -7.078 2.379 1 98.94 151 ILE A N 1
ATOM 1193 C CA . ILE A 1 151 ? -5.035 -8.453 2.648 1 98.94 151 ILE A CA 1
ATOM 1194 C C . ILE A 1 151 ? -4.121 -8.492 3.871 1 98.94 151 ILE A C 1
ATOM 1196 O O . ILE A 1 151 ? -3.113 -7.785 3.928 1 98.94 151 ILE A O 1
ATOM 1200 N N . ALA A 1 152 ? -4.504 -9.219 4.871 1 98.94 152 ALA A N 1
ATOM 1201 C CA . ALA A 1 152 ? -3.672 -9.383 6.062 1 98.94 152 ALA A CA 1
ATOM 1202 C C . ALA A 1 152 ? -3.768 -10.797 6.613 1 98.94 152 ALA A C 1
ATOM 1204 O O . ALA A 1 152 ? -4.863 -11.289 6.898 1 98.94 152 ALA A O 1
ATOM 1205 N N . SER A 1 153 ? -2.693 -11.445 6.676 1 98.88 153 SER A N 1
ATOM 1206 C CA . SER A 1 153 ? -2.627 -12.812 7.18 1 98.88 153 SER A CA 1
ATOM 1207 C C . SER A 1 153 ? -1.182 -13.258 7.379 1 98.88 153 SER A C 1
ATOM 1209 O O . SER A 1 153 ? -0.266 -12.43 7.379 1 98.88 153 SER A O 1
ATOM 1211 N N . ARG A 1 154 ? -0.984 -14.539 7.727 1 98.94 154 ARG A N 1
ATOM 1212 C CA . ARG A 1 154 ? 0.339 -15.141 7.844 1 98.94 154 ARG A CA 1
ATOM 1213 C C . ARG A 1 154 ? 0.908 -15.484 6.469 1 98.94 154 ARG A C 1
ATOM 1215 O O . ARG A 1 154 ? 0.183 -15.945 5.59 1 98.94 154 ARG A O 1
ATOM 1222 N N . GLY A 1 155 ? 2.152 -15.102 6.242 1 98.94 155 GLY A N 1
ATOM 1223 C CA . GLY A 1 155 ? 2.895 -15.547 5.074 1 98.94 155 GLY A CA 1
ATOM 1224 C C . GLY A 1 155 ? 4.027 -16.5 5.418 1 98.94 155 GLY A C 1
ATOM 1225 O O . GLY A 1 155 ? 4.551 -16.469 6.531 1 98.94 155 GLY A O 1
ATOM 1226 N N . PHE A 1 156 ? 4.363 -17.359 4.5 1 99 156 PHE A N 1
ATOM 1227 C CA . PHE A 1 156 ? 5.586 -18.141 4.625 1 99 156 PHE A CA 1
ATOM 1228 C C . PHE A 1 156 ? 6.41 -18.062 3.346 1 99 156 PHE A C 1
ATOM 1230 O O . PHE A 1 156 ? 5.855 -17.938 2.252 1 99 156 PHE A O 1
ATOM 1237 N N . LEU A 1 157 ? 7.723 -18.172 3.51 1 99 157 LEU A N 1
ATOM 1238 C CA . LEU A 1 157 ? 8.641 -18.062 2.381 1 99 157 LEU A CA 1
ATOM 1239 C C . LEU A 1 157 ? 9.305 -19.406 2.086 1 99 157 LEU A C 1
ATOM 1241 O O . LEU A 1 157 ? 9.914 -20 2.973 1 99 157 LEU A O 1
ATOM 1245 N N . ILE A 1 158 ? 9.094 -19.891 0.91 1 99 158 ILE A N 1
ATOM 1246 C CA . ILE A 1 158 ? 9.93 -20.938 0.343 1 99 158 ILE A CA 1
ATOM 1247 C C . ILE A 1 158 ? 11.062 -20.312 -0.474 1 99 158 ILE A C 1
ATOM 1249 O O . ILE A 1 158 ? 10.836 -19.828 -1.581 1 99 158 ILE A O 1
ATOM 1253 N N . ASP A 1 159 ? 12.219 -20.359 0.084 1 98.94 159 ASP A N 1
ATOM 1254 C CA . ASP A 1 159 ? 13.391 -19.734 -0.52 1 98.94 159 ASP A CA 1
ATOM 1255 C C . ASP A 1 159 ? 14.172 -20.734 -1.359 1 98.94 159 ASP A C 1
ATOM 1257 O O . ASP A 1 159 ? 15.242 -21.203 -0.948 1 98.94 159 ASP A O 1
ATOM 1261 N N . TYR A 1 160 ? 13.727 -20.953 -2.562 1 98.88 160 TYR A N 1
ATOM 1262 C CA . TYR A 1 160 ? 14.367 -21.922 -3.436 1 98.88 160 TYR A CA 1
ATOM 1263 C C . TYR A 1 160 ? 15.781 -21.484 -3.805 1 98.88 160 TYR A C 1
ATOM 1265 O O . TYR A 1 160 ? 16.672 -22.312 -3.963 1 98.88 160 TYR A O 1
ATOM 1273 N N . VAL A 1 161 ? 16.016 -20.188 -3.965 1 98.81 161 VAL A N 1
ATOM 1274 C CA . VAL A 1 161 ? 17.312 -19.672 -4.371 1 98.81 161 VAL A CA 1
ATOM 1275 C C . VAL A 1 161 ? 18.375 -20.109 -3.373 1 98.81 161 VAL A C 1
ATOM 1277 O O . VAL A 1 161 ? 19.422 -20.656 -3.764 1 98.81 161 VAL A O 1
ATOM 1280 N N . SER A 1 162 ? 18.125 -19.875 -2.092 1 98.44 162 SER A N 1
ATOM 1281 C CA . SER A 1 162 ? 19.078 -20.281 -1.063 1 98.44 162 SER A CA 1
ATOM 1282 C C . SER A 1 162 ? 19.25 -21.797 -1.032 1 98.44 162 SER A C 1
ATOM 1284 O O . SER A 1 162 ? 20.359 -22.297 -0.86 1 98.44 162 SER A O 1
ATOM 1286 N N . TYR A 1 163 ? 18.141 -22.484 -1.139 1 98.31 163 TYR A N 1
ATOM 1287 C CA . TYR A 1 163 ? 18.156 -23.938 -1.175 1 98.31 163 TYR A CA 1
ATOM 1288 C C . TYR A 1 163 ? 19.031 -24.453 -2.32 1 98.31 163 TYR A C 1
ATOM 1290 O O . TYR A 1 163 ? 19.875 -25.328 -2.125 1 98.31 163 TYR A O 1
ATOM 1298 N N . ALA A 1 164 ? 18.828 -23.891 -3.512 1 98.19 164 ALA A N 1
ATOM 1299 C CA . ALA A 1 164 ? 19.578 -24.281 -4.703 1 98.19 164 ALA A CA 1
ATOM 1300 C C . ALA A 1 164 ? 21.062 -24.016 -4.52 1 98.19 164 ALA A C 1
ATOM 1302 O O . ALA A 1 164 ? 21.906 -24.812 -4.922 1 98.19 164 ALA A O 1
ATOM 1303 N N . GLU A 1 165 ? 21.344 -22.844 -3.975 1 96.81 165 GLU A N 1
ATOM 1304 C CA . GLU A 1 165 ? 22.734 -22.5 -3.709 1 96.81 165 GLU A CA 1
ATOM 1305 C C . GLU A 1 165 ? 23.406 -23.547 -2.818 1 96.81 165 GLU A C 1
ATOM 1307 O O . GLU A 1 165 ? 24.547 -23.953 -3.076 1 96.81 165 GLU A O 1
ATOM 1312 N N . GLN A 1 166 ? 22.75 -23.969 -1.796 1 96.94 166 GLN A N 1
ATOM 1313 C CA . GLN A 1 166 ? 23.281 -24.969 -0.871 1 96.94 166 GLN A CA 1
ATOM 1314 C C . GLN A 1 166 ? 23.531 -26.297 -1.58 1 96.94 166 GLN A C 1
ATOM 1316 O O . GLN A 1 166 ? 24.438 -27.047 -1.206 1 96.94 166 GLN A O 1
ATOM 1321 N N . LYS A 1 167 ? 22.797 -26.562 -2.621 1 97 167 LYS A N 1
ATOM 1322 C CA . LYS A 1 167 ? 22.891 -27.828 -3.348 1 97 167 LYS A CA 1
ATOM 1323 C C . LYS A 1 167 ? 23.812 -27.703 -4.555 1 97 167 LYS A C 1
ATOM 1325 O O . LYS A 1 167 ? 24.016 -28.656 -5.297 1 97 167 LYS A O 1
ATOM 1330 N N . GLY A 1 168 ? 24.312 -26.5 -4.797 1 97.19 168 GLY A N 1
ATOM 1331 C CA . GLY A 1 168 ? 25.203 -26.25 -5.93 1 97.19 168 GLY A CA 1
ATOM 1332 C C . GLY A 1 168 ? 24.453 -26.125 -7.242 1 97.19 168 GLY A C 1
ATOM 1333 O O . GLY A 1 168 ? 25.016 -26.375 -8.312 1 97.19 168 GLY A O 1
ATOM 1334 N N . ILE A 1 169 ? 23.188 -25.844 -7.156 1 97 169 ILE A N 1
ATOM 1335 C CA . ILE A 1 169 ? 22.359 -25.672 -8.336 1 97 169 ILE A CA 1
ATOM 1336 C C . ILE A 1 169 ? 22.312 -24.188 -8.734 1 97 169 ILE A C 1
ATOM 1338 O O . ILE A 1 169 ? 22.031 -23.328 -7.898 1 97 169 ILE A O 1
ATOM 1342 N N . ASN A 1 170 ? 22.641 -23.922 -9.945 1 96.25 170 ASN A N 1
ATOM 1343 C CA . ASN A 1 170 ? 22.547 -22.547 -10.445 1 96.25 170 ASN A CA 1
ATOM 1344 C C . ASN A 1 170 ? 21.109 -22.109 -10.672 1 96.25 170 ASN A C 1
ATOM 1346 O O . ASN A 1 170 ? 20.312 -22.859 -11.258 1 96.25 170 ASN A O 1
ATOM 1350 N N . VAL A 1 171 ? 20.812 -20.875 -10.219 1 97.19 171 VAL A N 1
ATOM 1351 C CA . VAL A 1 171 ? 19.453 -20.359 -10.352 1 97.19 171 VAL A CA 1
ATOM 1352 C C . VAL A 1 171 ? 19.406 -19.281 -11.43 1 97.19 171 VAL A C 1
ATOM 1354 O O . VAL A 1 171 ? 20.281 -18.406 -11.477 1 97.19 171 VAL A O 1
ATOM 1357 N N . ASN A 1 172 ? 18.438 -19.375 -12.312 1 97.56 172 ASN A N 1
ATOM 1358 C CA . ASN A 1 172 ? 18.125 -18.406 -13.352 1 97.56 172 ASN A CA 1
ATOM 1359 C C . ASN A 1 172 ? 16.625 -18.125 -13.453 1 97.56 172 ASN A C 1
ATOM 1361 O O . ASN A 1 172 ? 15.875 -19 -13.898 1 97.56 172 ASN A O 1
ATOM 1365 N N . GLY A 1 173 ? 16.281 -16.922 -13.102 1 97.94 173 GLY A N 1
ATOM 1366 C CA . GLY A 1 173 ? 14.875 -16.562 -13.016 1 97.94 173 GLY A CA 1
ATOM 1367 C C . GLY A 1 173 ? 14.18 -16.547 -14.359 1 97.94 173 GLY A C 1
ATOM 1368 O O . GLY A 1 173 ? 12.953 -16.547 -14.438 1 97.94 173 GLY A O 1
ATOM 1369 N N . ILE A 1 174 ? 14.938 -16.516 -15.461 1 98 174 ILE A N 1
ATOM 1370 C CA . ILE A 1 174 ? 14.328 -16.484 -16.797 1 98 174 ILE A CA 1
ATOM 1371 C C . ILE A 1 174 ? 14.812 -17.688 -17.609 1 98 174 ILE A C 1
ATOM 1373 O O . ILE A 1 174 ? 14.906 -17.609 -18.828 1 98 174 ILE A O 1
ATOM 1377 N N . GLY A 1 175 ? 15.141 -18.781 -16.906 1 96.88 175 GLY A N 1
ATOM 1378 C CA . GLY A 1 175 ? 15.656 -19.984 -17.562 1 96.88 175 GLY A CA 1
ATOM 1379 C C . GLY A 1 175 ? 14.633 -21.109 -17.641 1 96.88 175 GLY A C 1
ATOM 1380 O O . GLY A 1 175 ? 14.914 -22.156 -18.203 1 96.88 175 GLY A O 1
ATOM 1381 N N . GLY A 1 176 ? 13.5 -20.922 -17.062 1 97.69 176 GLY A N 1
ATOM 1382 C CA . GLY A 1 176 ? 12.477 -21.953 -17.094 1 97.69 176 GLY A CA 1
ATOM 1383 C C . GLY A 1 176 ? 12.727 -23.062 -16.094 1 97.69 176 GLY A C 1
ATOM 1384 O O . GLY A 1 176 ? 12.359 -24.219 -16.328 1 97.69 176 GLY A O 1
ATOM 1385 N N . GLN A 1 177 ? 13.391 -22.703 -15.07 1 97.12 177 GLN A N 1
ATOM 1386 C CA . GLN A 1 177 ? 13.656 -23.688 -14.023 1 97.12 177 GLN A CA 1
ATOM 1387 C C . GLN A 1 177 ? 12.375 -24.078 -13.289 1 97.12 177 GLN A C 1
ATOM 1389 O O . GLN A 1 177 ? 11.688 -23.219 -12.742 1 97.12 177 GLN A O 1
ATOM 1394 N N . LYS A 1 178 ? 12.141 -25.422 -13.344 1 97.94 178 LYS A N 1
ATOM 1395 C CA . LYS A 1 178 ? 10.953 -25.953 -12.695 1 97.94 178 LYS A CA 1
ATOM 1396 C C . LYS A 1 178 ? 11.219 -26.25 -11.219 1 97.94 178 LYS A C 1
ATOM 1398 O O . LYS A 1 178 ? 12.07 -27.078 -10.883 1 97.94 178 LYS A O 1
ATOM 1403 N N . ILE A 1 179 ? 10.578 -25.562 -10.344 1 98.75 179 ILE A N 1
ATOM 1404 C CA . ILE A 1 179 ? 10.609 -25.844 -8.906 1 98.75 179 ILE A CA 1
ATOM 1405 C C . ILE A 1 179 ? 9.484 -26.812 -8.539 1 98.75 179 ILE A C 1
ATOM 1407 O O . ILE A 1 179 ? 8.305 -26.5 -8.734 1 98.75 179 ILE A O 1
ATOM 1411 N N . THR A 1 180 ? 9.82 -27.953 -8.031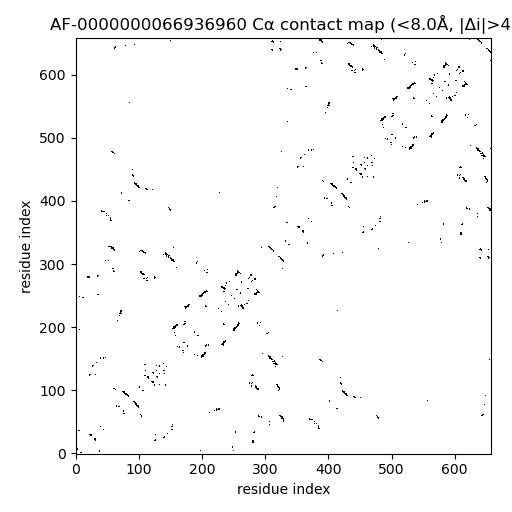 1 98.62 180 THR A N 1
ATOM 1412 C CA . THR A 1 180 ? 8.844 -29.016 -7.82 1 98.62 180 THR A CA 1
ATOM 1413 C C . THR A 1 180 ? 8.18 -28.875 -6.453 1 98.62 180 THR A C 1
ATOM 1415 O O . THR A 1 180 ? 8.719 -28.219 -5.559 1 98.62 180 THR A O 1
ATOM 1418 N N . LEU A 1 181 ? 7.035 -29.5 -6.336 1 98.81 181 LEU A N 1
ATOM 1419 C CA . LEU A 1 181 ? 6.387 -29.562 -5.031 1 98.81 181 LEU A CA 1
ATOM 1420 C C . LEU A 1 181 ? 7.266 -30.281 -4.016 1 98.81 181 LEU A C 1
ATOM 1422 O O . LEU A 1 181 ? 7.262 -29.922 -2.832 1 98.81 181 LEU A O 1
ATOM 1426 N N . ASP A 1 182 ? 8.07 -31.25 -4.473 1 98.75 182 ASP A N 1
ATOM 1427 C CA . ASP A 1 182 ? 9 -31.938 -3.582 1 98.75 182 ASP A CA 1
ATOM 1428 C C . ASP A 1 182 ? 10.047 -30.969 -3.035 1 98.75 182 ASP A C 1
ATOM 1430 O O . ASP A 1 182 ? 10.453 -31.078 -1.876 1 98.75 182 ASP A O 1
ATOM 1434 N N . ASP A 1 183 ? 10.539 -30.031 -3.861 1 98.75 183 ASP A N 1
ATOM 1435 C CA . ASP A 1 183 ? 11.438 -29 -3.379 1 98.75 183 ASP A CA 1
ATOM 1436 C C . ASP A 1 183 ? 10.781 -28.172 -2.281 1 98.75 183 ASP A C 1
ATOM 1438 O O . ASP A 1 183 ? 11.406 -27.875 -1.259 1 98.75 183 ASP A O 1
ATOM 1442 N N . VAL A 1 184 ? 9.523 -27.797 -2.494 1 98.94 184 VAL A N 1
ATOM 1443 C CA . VAL A 1 184 ? 8.766 -27 -1.531 1 98.94 184 VAL A CA 1
ATOM 1444 C C . VAL A 1 184 ? 8.695 -27.734 -0.195 1 98.94 184 VAL A C 1
ATOM 1446 O O . VAL A 1 184 ? 8.992 -27.156 0.854 1 98.94 184 VAL A O 1
ATOM 1449 N N . TYR A 1 185 ? 8.367 -29.031 -0.262 1 98.88 185 TYR A N 1
ATOM 1450 C CA . TYR A 1 185 ? 8.25 -29.828 0.957 1 98.88 185 TYR A CA 1
ATOM 1451 C C . TYR A 1 185 ? 9.609 -29.953 1.646 1 98.88 185 TYR A C 1
ATOM 1453 O O . TYR A 1 185 ? 9.695 -29.891 2.875 1 98.88 185 TYR A O 1
ATOM 1461 N N . GLU A 1 186 ? 10.625 -30.156 0.865 1 98.75 186 GLU A N 1
ATOM 1462 C CA . GLU A 1 186 ? 11.953 -30.297 1.446 1 98.75 186 GLU A CA 1
ATOM 1463 C C . GLU A 1 186 ? 12.391 -29.016 2.143 1 98.75 186 GLU A C 1
ATOM 1465 O O . GLU A 1 186 ? 12.898 -29.047 3.268 1 98.75 186 GLU A O 1
ATOM 1470 N N . ILE A 1 187 ? 12.203 -27.906 1.518 1 98.88 187 ILE A N 1
ATOM 1471 C CA . ILE A 1 187 ? 12.57 -26.609 2.096 1 98.88 187 ILE A CA 1
ATOM 1472 C C . ILE A 1 187 ? 11.734 -26.344 3.342 1 98.88 187 ILE A C 1
ATOM 1474 O O . ILE A 1 187 ? 12.25 -25.891 4.363 1 98.88 187 ILE A O 1
ATOM 1478 N N . ALA A 1 188 ? 10.438 -26.625 3.25 1 98.88 188 ALA A N 1
ATOM 1479 C CA . ALA A 1 188 ? 9.555 -26.438 4.402 1 98.88 188 ALA A CA 1
ATOM 1480 C C . ALA A 1 188 ? 10.039 -27.25 5.598 1 98.88 188 ALA A C 1
ATOM 1482 O O . ALA A 1 188 ? 10.047 -26.766 6.73 1 98.88 188 ALA A O 1
ATOM 1483 N N . ARG A 1 189 ? 10.445 -28.469 5.312 1 98.5 189 ARG A N 1
ATOM 1484 C CA . ARG A 1 189 ? 10.961 -29.328 6.379 1 98.5 189 ARG A CA 1
ATOM 1485 C C . ARG A 1 189 ? 12.234 -28.75 6.98 1 98.5 189 ARG A C 1
ATOM 1487 O O . ARG A 1 189 ? 12.367 -28.656 8.203 1 98.5 189 ARG A O 1
ATOM 1494 N N . GLN A 1 190 ? 13.133 -28.344 6.156 1 98.19 190 GLN A N 1
ATOM 1495 C CA . GLN A 1 190 ? 14.414 -27.797 6.609 1 98.19 190 GLN A CA 1
ATOM 1496 C C . GLN A 1 190 ? 14.219 -26.516 7.422 1 98.19 190 GLN A C 1
ATOM 1498 O O . GLN A 1 190 ? 14.938 -26.281 8.391 1 98.19 190 GLN A O 1
ATOM 1503 N N . CYS A 1 191 ? 13.219 -25.766 7.016 1 98.44 191 CYS A N 1
ATOM 1504 C CA . CYS A 1 191 ? 12.977 -24.469 7.637 1 98.44 191 CYS A CA 1
ATOM 1505 C C . CYS A 1 191 ? 11.898 -24.562 8.703 1 98.44 191 CYS A C 1
ATOM 1507 O O . CYS A 1 191 ? 11.484 -23.547 9.273 1 98.44 191 CYS A O 1
ATOM 1509 N N . LYS A 1 192 ? 11.344 -25.766 8.961 1 98.44 192 LYS A N 1
ATOM 1510 C CA . LYS A 1 192 ? 10.328 -26.047 9.977 1 98.44 192 LYS A CA 1
ATOM 1511 C C . LYS A 1 192 ? 9.094 -25.188 9.766 1 98.44 192 LYS A C 1
ATOM 1513 O O . LYS A 1 192 ? 8.586 -24.578 10.711 1 98.44 192 LYS A O 1
ATOM 1518 N N . ILE A 1 193 ? 8.695 -25.109 8.586 1 98.81 193 ILE A N 1
ATOM 1519 C CA . ILE A 1 193 ? 7.477 -24.406 8.227 1 98.81 193 ILE A CA 1
ATOM 1520 C C . ILE A 1 193 ? 6.281 -25.344 8.305 1 98.81 193 ILE A C 1
ATOM 1522 O O . ILE A 1 193 ? 6.242 -26.359 7.613 1 98.81 193 ILE A O 1
ATOM 1526 N N . GLU A 1 194 ? 5.355 -25 9.102 1 98.56 194 GLU A N 1
ATOM 1527 C CA . GLU A 1 194 ? 4.059 -25.672 9.117 1 98.56 194 GLU A CA 1
ATOM 1528 C C . GLU A 1 194 ? 2.998 -24.844 8.398 1 98.56 194 GLU A C 1
ATOM 1530 O O . GLU A 1 194 ? 2.785 -23.672 8.727 1 98.56 194 GLU A O 1
ATOM 1535 N N . PHE A 1 195 ? 2.402 -25.484 7.434 1 98.75 195 PHE A N 1
ATOM 1536 C CA . PHE A 1 195 ? 1.368 -24.781 6.676 1 98.75 195 PHE A CA 1
ATOM 1537 C C . PHE A 1 195 ? 0.083 -24.672 7.488 1 98.75 195 PHE A C 1
ATOM 1539 O O . PHE A 1 195 ? -0.294 -25.625 8.195 1 98.75 195 PHE A O 1
ATOM 1546 N N . ARG A 1 196 ? -0.584 -23.547 7.406 1 98.62 196 ARG A N 1
ATOM 1547 C CA . ARG A 1 196 ? -1.827 -23.297 8.133 1 98.62 196 ARG A CA 1
ATOM 1548 C C . ARG A 1 196 ? -2.879 -22.672 7.211 1 98.62 196 ARG A C 1
ATOM 1550 O O . ARG A 1 196 ? -2.545 -21.953 6.266 1 98.62 196 ARG A O 1
ATOM 1557 N N . PRO A 1 197 ? -4.164 -22.984 7.523 1 98.56 197 PRO A N 1
ATOM 1558 C CA . PRO A 1 197 ? -5.215 -22.328 6.746 1 98.56 197 PRO A CA 1
ATOM 1559 C C . PRO A 1 197 ? -5.098 -20.797 6.762 1 98.56 197 PRO A C 1
ATOM 1561 O O . PRO A 1 197 ? -4.867 -20.203 7.82 1 98.56 197 PRO A O 1
ATOM 1564 N N . GLY A 1 198 ? -5.215 -20.203 5.559 1 98.75 198 GLY A N 1
ATOM 1565 C CA . GLY A 1 198 ? -5.16 -18.75 5.461 1 98.75 198 GLY A CA 1
ATOM 1566 C C . GLY A 1 198 ? -3.777 -18.219 5.121 1 98.75 198 GLY A C 1
ATOM 1567 O O . GLY A 1 198 ? -3.59 -17.016 4.941 1 98.75 198 GLY A O 1
ATOM 1568 N N . ASP A 1 199 ? -2.818 -19.141 4.906 1 98.94 199 ASP A N 1
ATOM 1569 C CA . ASP A 1 199 ? -1.445 -18.75 4.602 1 98.94 199 ASP A CA 1
ATOM 1570 C C . ASP A 1 199 ? -1.35 -18.109 3.213 1 98.94 199 ASP A C 1
ATOM 1572 O O . ASP A 1 199 ? -2.07 -18.516 2.295 1 98.94 199 ASP A O 1
ATOM 1576 N N . ILE A 1 200 ? -0.494 -17.172 3.148 1 99 200 ILE A N 1
ATOM 1577 C CA . ILE A 1 200 ? -0.009 -16.672 1.865 1 99 200 ILE A CA 1
ATOM 1578 C C . ILE A 1 200 ? 1.335 -17.328 1.535 1 99 200 ILE A C 1
ATOM 1580 O O . ILE A 1 200 ? 2.285 -17.219 2.316 1 99 200 ILE A O 1
ATOM 1584 N N . PHE A 1 201 ? 1.39 -18 0.386 1 99 201 PHE A N 1
ATOM 1585 C CA . PHE A 1 201 ? 2.561 -18.766 -0.041 1 99 201 PHE A CA 1
ATOM 1586 C C . PHE A 1 201 ? 3.48 -17.891 -0.896 1 99 201 PHE A C 1
ATOM 1588 O O . PHE A 1 201 ? 3.127 -17.531 -2.018 1 99 201 PHE A O 1
ATOM 1595 N N . PHE A 1 202 ? 4.742 -17.547 -0.363 1 99 202 PHE A N 1
ATOM 1596 C CA . PHE A 1 202 ? 5.758 -16.812 -1.106 1 99 202 PHE A CA 1
ATOM 1597 C C . PHE A 1 202 ? 6.844 -17.75 -1.612 1 99 202 PHE A C 1
ATOM 1599 O O . PHE A 1 202 ? 7.402 -18.547 -0.842 1 99 202 PHE A O 1
ATOM 1606 N N . LEU A 1 203 ? 7.129 -17.672 -2.895 1 99 203 LEU A N 1
ATOM 1607 C CA . LEU A 1 203 ? 8.18 -18.484 -3.508 1 99 203 LEU A CA 1
ATOM 1608 C C . LEU A 1 203 ? 9.258 -17.594 -4.117 1 99 203 LEU A C 1
ATOM 1610 O O . LEU A 1 203 ? 8.977 -16.781 -5 1 99 203 LEU A O 1
ATOM 1614 N N . ARG A 1 204 ? 10.453 -17.672 -3.645 1 98.94 204 ARG A N 1
ATOM 1615 C CA . ARG A 1 204 ? 11.602 -17 -4.234 1 98.94 204 ARG A CA 1
ATOM 1616 C C . ARG A 1 204 ? 12.305 -17.891 -5.254 1 98.94 204 ARG A C 1
ATOM 1618 O O . ARG A 1 204 ? 12.969 -18.859 -4.883 1 98.94 204 ARG A O 1
ATOM 1625 N N . CYS A 1 205 ? 12.156 -17.516 -6.516 1 98.75 205 CYS A N 1
ATOM 1626 C CA . CYS A 1 205 ? 12.703 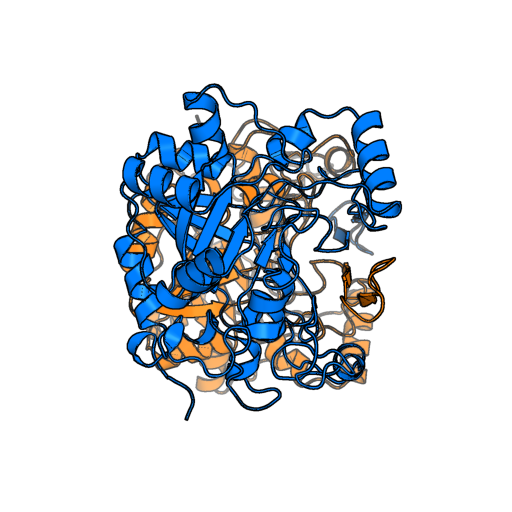-18.344 -7.578 1 98.75 205 CYS A CA 1
ATOM 1627 C C . CYS A 1 205 ? 13.875 -17.641 -8.266 1 98.75 205 CYS A C 1
ATOM 1629 O O . CYS A 1 205 ? 14.523 -18.219 -9.133 1 98.75 205 CYS A O 1
ATOM 1631 N N . GLY A 1 206 ? 14.117 -16.312 -7.973 1 98.62 206 GLY A N 1
ATOM 1632 C CA . GLY A 1 206 ? 15.391 -15.703 -8.312 1 98.62 206 GLY A CA 1
ATOM 1633 C C . GLY A 1 206 ? 15.305 -14.711 -9.453 1 98.62 206 GLY A C 1
ATOM 1634 O O . GLY A 1 206 ? 16.328 -14.242 -9.961 1 98.62 206 GLY A O 1
ATOM 1635 N N . PHE A 1 207 ? 14.117 -14.289 -9.875 1 98.81 207 PHE A N 1
ATOM 1636 C CA . PHE A 1 207 ? 13.984 -13.414 -11.039 1 98.81 207 PHE A CA 1
ATOM 1637 C C . PHE A 1 207 ? 14.633 -12.055 -10.773 1 98.81 207 PHE A C 1
ATOM 1639 O O . PHE A 1 207 ? 15.406 -11.562 -11.594 1 98.81 207 PHE A O 1
ATOM 1646 N N . THR A 1 208 ? 14.32 -11.375 -9.609 1 98.25 208 THR A N 1
ATOM 1647 C CA . THR A 1 208 ? 14.82 -10.023 -9.375 1 98.25 208 THR A CA 1
ATOM 1648 C C . THR A 1 208 ? 16.344 -10.008 -9.336 1 98.25 208 THR A C 1
ATOM 1650 O O . THR A 1 208 ? 16.969 -9.109 -9.906 1 98.25 208 THR A O 1
ATOM 1653 N N . LYS A 1 209 ? 16.906 -11.023 -8.773 1 97.12 209 LYS A N 1
ATOM 1654 C CA . LYS A 1 209 ? 18.359 -11.164 -8.734 1 97.12 209 LYS A CA 1
ATOM 1655 C C . LYS A 1 209 ? 18.922 -11.398 -10.125 1 97.12 209 LYS A C 1
ATOM 1657 O O . LYS A 1 209 ? 19.922 -10.773 -10.508 1 97.12 209 LYS A O 1
ATOM 1662 N N . THR A 1 210 ? 18.312 -12.305 -10.875 1 98.44 210 THR A N 1
ATOM 1663 C CA . THR A 1 210 ? 18.719 -12.578 -12.25 1 98.44 210 THR A CA 1
ATOM 1664 C C . THR A 1 210 ? 18.656 -11.312 -13.102 1 98.44 210 THR A C 1
ATOM 1666 O O . THR A 1 210 ? 19.609 -10.977 -13.797 1 98.44 210 THR A O 1
ATOM 1669 N N . TRP A 1 211 ? 17.562 -10.594 -13.008 1 98.62 211 TRP A N 1
ATOM 1670 C CA . TRP A 1 211 ? 17.312 -9.414 -13.828 1 98.62 211 TRP A CA 1
ATOM 1671 C C . TRP A 1 211 ? 18.375 -8.344 -13.586 1 98.62 211 TRP A C 1
ATOM 1673 O O . TRP A 1 211 ? 18.891 -7.75 -14.523 1 98.62 211 TRP A O 1
ATOM 1683 N N . ASP A 1 212 ? 18.703 -8.141 -12.305 1 96.88 212 ASP A N 1
ATOM 1684 C CA . ASP A 1 212 ? 19.656 -7.098 -11.922 1 96.88 212 ASP A CA 1
ATOM 1685 C C . ASP A 1 212 ? 21.031 -7.387 -12.492 1 96.88 212 ASP A C 1
ATOM 1687 O O . ASP A 1 212 ? 21.844 -6.473 -12.68 1 96.88 212 ASP A O 1
ATOM 1691 N N . ALA A 1 213 ? 21.297 -8.648 -12.852 1 97.5 213 ALA A N 1
ATOM 1692 C CA . ALA A 1 213 ? 22.625 -9.055 -13.328 1 97.5 213 ALA A CA 1
ATOM 1693 C C . ALA A 1 213 ? 22.688 -9.023 -14.852 1 97.5 213 ALA A C 1
ATOM 1695 O O . ALA A 1 213 ? 23.766 -9.125 -15.43 1 97.5 213 ALA A O 1
ATOM 1696 N N . LEU A 1 214 ? 21.609 -8.797 -15.508 1 98.38 214 LEU A N 1
ATOM 1697 C CA . LEU A 1 214 ? 21.562 -8.828 -16.969 1 98.38 214 LEU A CA 1
ATOM 1698 C C . LEU A 1 214 ? 22.078 -7.516 -17.547 1 98.38 214 LEU A C 1
ATOM 1700 O O . LEU A 1 214 ? 21.875 -6.449 -16.969 1 98.38 214 LEU A O 1
ATOM 1704 N N . SER A 1 215 ? 22.656 -7.605 -18.734 1 98.25 215 SER A N 1
ATOM 1705 C CA . SER A 1 215 ? 22.953 -6.422 -19.531 1 98.25 215 SER A CA 1
ATOM 1706 C C . SER A 1 215 ? 21.703 -5.879 -20.203 1 98.25 215 SER A C 1
ATOM 1708 O O . SER A 1 215 ? 20.688 -6.586 -20.328 1 98.25 215 SER A O 1
ATOM 1710 N N . MET A 1 216 ? 21.75 -4.656 -20.625 1 98.06 216 MET A N 1
ATOM 1711 C CA . MET A 1 216 ? 20.625 -4.059 -21.328 1 98.06 216 MET A CA 1
ATOM 1712 C C . MET A 1 216 ? 20.297 -4.836 -22.594 1 98.06 216 MET A C 1
ATOM 1714 O O . MET A 1 216 ? 19.125 -4.953 -22.984 1 98.06 216 MET A O 1
ATOM 1718 N N . ASP A 1 217 ? 21.328 -5.406 -23.234 1 98.5 217 ASP A N 1
ATOM 1719 C CA . ASP A 1 217 ? 21.109 -6.215 -24.438 1 98.5 217 ASP A CA 1
ATOM 1720 C C . ASP A 1 217 ? 20.328 -7.484 -24.094 1 98.5 217 ASP A C 1
ATOM 1722 O O . ASP A 1 217 ? 19.422 -7.879 -24.844 1 98.5 217 ASP A O 1
ATOM 1726 N N . GLN A 1 218 ? 20.719 -8.062 -23 1 98.31 218 GLN A N 1
ATOM 1727 C CA . GLN A 1 218 ? 20.016 -9.258 -22.562 1 98.31 218 GLN A CA 1
ATOM 1728 C C . GLN A 1 218 ? 18.578 -8.938 -22.156 1 98.31 218 GLN A C 1
ATOM 1730 O O . GLN A 1 218 ? 17.672 -9.719 -22.438 1 98.31 218 GLN A O 1
ATOM 1735 N N . LYS A 1 219 ? 18.359 -7.816 -21.562 1 98.5 219 LYS A N 1
ATOM 1736 C CA . LYS A 1 219 ? 17.031 -7.371 -21.188 1 98.5 219 LYS A CA 1
ATOM 1737 C C . LYS A 1 219 ? 16.172 -7.117 -22.422 1 98.5 219 LYS A C 1
ATOM 1739 O O . LYS A 1 219 ? 14.992 -7.484 -22.453 1 98.5 219 LYS A O 1
ATOM 1744 N N . ARG A 1 220 ? 16.703 -6.52 -23.406 1 98.31 220 ARG A N 1
ATOM 1745 C CA . ARG A 1 220 ? 16 -6.289 -24.656 1 98.31 220 ARG A CA 1
ATOM 1746 C C . ARG A 1 220 ? 15.68 -7.605 -25.359 1 98.31 220 ARG A C 1
ATOM 1748 O O . ARG A 1 220 ? 14.609 -7.754 -25.953 1 98.31 220 ARG A O 1
ATOM 1755 N N . GLN A 1 221 ? 16.656 -8.5 -25.281 1 98.31 221 GLN A N 1
ATOM 1756 C CA . GLN A 1 221 ? 16.406 -9.82 -25.859 1 98.31 221 GLN A CA 1
ATOM 1757 C C . GLN A 1 221 ? 15.25 -10.523 -25.156 1 98.31 221 GLN A C 1
ATOM 1759 O O . GLN A 1 221 ? 14.422 -11.172 -25.797 1 98.31 221 GLN A O 1
ATOM 1764 N N . TYR A 1 222 ? 15.227 -10.414 -23.859 1 98.06 222 TYR A N 1
ATOM 1765 C CA . TYR A 1 222 ? 14.109 -10.977 -23.109 1 98.06 222 TYR A CA 1
ATOM 1766 C C . TYR A 1 222 ? 12.773 -10.453 -23.625 1 98.06 222 TYR A C 1
ATOM 1768 O O . TYR A 1 222 ? 11.836 -11.219 -23.844 1 98.06 222 TYR A O 1
ATOM 1776 N N . ARG A 1 223 ? 12.664 -9.164 -23.75 1 97.81 223 ARG A N 1
ATOM 1777 C CA . ARG A 1 223 ? 11.445 -8.555 -24.297 1 97.81 223 ARG A CA 1
ATOM 1778 C C . ARG A 1 223 ? 11.094 -9.141 -25.656 1 97.81 223 ARG A C 1
ATOM 1780 O O . ARG A 1 223 ? 9.938 -9.477 -25.906 1 97.81 223 ARG A O 1
ATOM 1787 N N . ALA A 1 224 ? 12.094 -9.258 -26.5 1 97.62 224 ALA A N 1
ATOM 1788 C CA . ALA A 1 224 ? 11.883 -9.836 -27.828 1 97.62 224 ALA A CA 1
ATOM 1789 C C . ALA A 1 224 ? 11.391 -11.281 -27.719 1 97.62 224 ALA A C 1
ATOM 1791 O O . ALA A 1 224 ? 10.508 -11.695 -28.484 1 97.62 224 ALA A O 1
ATOM 1792 N N . ASP A 1 225 ? 11.977 -12 -26.797 1 97.19 225 ASP A N 1
ATOM 1793 C CA . ASP A 1 225 ? 11.586 -13.391 -26.594 1 97.19 225 ASP A CA 1
ATOM 1794 C C . ASP A 1 225 ? 10.133 -13.5 -26.156 1 97.19 225 ASP A C 1
ATOM 1796 O O . ASP A 1 225 ? 9.422 -14.422 -26.562 1 97.19 225 ASP A O 1
ATOM 1800 N N . THR A 1 226 ? 9.68 -12.602 -25.281 1 95.75 226 THR A N 1
ATOM 1801 C CA . THR A 1 226 ? 8.289 -12.633 -24.828 1 95.75 226 THR A CA 1
ATOM 1802 C C . THR A 1 226 ? 7.34 -12.312 -25.984 1 95.75 226 THR A C 1
ATOM 1804 O O . THR A 1 226 ? 6.258 -12.891 -26.078 1 95.75 226 THR A O 1
ATOM 1807 N N . ALA A 1 227 ? 7.734 -11.445 -26.891 1 94.69 227 ALA A N 1
ATOM 1808 C CA . ALA A 1 227 ? 6.926 -11.109 -28.062 1 94.69 227 ALA A CA 1
ATOM 1809 C C . ALA A 1 227 ? 6.82 -12.305 -29 1 94.69 227 ALA A C 1
ATOM 1811 O O . ALA A 1 227 ? 5.789 -12.5 -29.656 1 94.69 227 ALA A O 1
ATOM 1812 N N . ALA A 1 228 ? 7.84 -13.125 -29.031 1 96.12 228 ALA A N 1
ATOM 1813 C CA . ALA A 1 228 ? 7.902 -14.266 -29.938 1 96.12 228 ALA A CA 1
ATOM 1814 C C . ALA A 1 228 ? 7.383 -15.531 -29.25 1 96.12 228 ALA A C 1
ATOM 1816 O O . ALA A 1 228 ? 7.422 -16.625 -29.828 1 96.12 228 ALA A O 1
ATOM 1817 N N . LYS A 1 229 ? 6.973 -15.414 -28.062 1 93.69 229 LYS A N 1
ATOM 1818 C CA . LYS A 1 229 ? 6.484 -16.547 -27.281 1 93.69 229 LYS A CA 1
ATOM 1819 C C . LYS A 1 229 ? 7.582 -17.578 -27.062 1 93.69 229 LYS A C 1
ATOM 1821 O O . LYS A 1 229 ? 7.332 -18.781 -27.141 1 93.69 229 LYS A O 1
ATOM 1826 N N . GLN A 1 230 ? 8.75 -17.062 -26.844 1 95.31 230 GLN A N 1
ATOM 1827 C CA . GLN A 1 230 ? 9.898 -17.938 -26.641 1 95.31 230 GLN A CA 1
ATOM 1828 C C . GLN A 1 230 ? 10.531 -17.719 -25.266 1 95.31 230 GLN A C 1
ATOM 1830 O O . GLN A 1 230 ? 11.617 -18.234 -25 1 95.31 230 GLN A O 1
ATOM 1835 N N . HIS A 1 231 ? 9.812 -16.969 -24.453 1 95.12 231 HIS A N 1
ATOM 1836 C CA . HIS A 1 231 ? 10.328 -16.672 -23.125 1 95.12 231 HIS A CA 1
ATOM 1837 C C . HIS A 1 231 ? 10.242 -17.891 -22.219 1 95.12 231 HIS A C 1
ATOM 1839 O O . HIS A 1 231 ? 9.492 -18.828 -22.5 1 95.12 231 HIS A O 1
ATOM 1845 N N . LYS A 1 232 ? 11.062 -17.875 -21.203 1 97.69 232 LYS A N 1
ATOM 1846 C CA . LYS A 1 232 ? 11.023 -18.844 -20.125 1 97.69 232 LYS A CA 1
ATOM 1847 C C . LYS A 1 232 ? 11.008 -18.156 -18.766 1 97.69 232 LYS A C 1
ATOM 1849 O O . LYS A 1 232 ? 11.688 -17.141 -18.562 1 97.69 232 LYS A O 1
ATOM 1854 N N . HIS A 1 233 ? 10.211 -18.609 -17.922 1 98.5 233 HIS A N 1
ATOM 1855 C CA . HIS A 1 233 ? 10.141 -18.125 -16.547 1 98.5 233 HIS A CA 1
ATOM 1856 C C . HIS A 1 233 ? 10.273 -19.281 -15.555 1 98.5 233 HIS A C 1
ATOM 1858 O O . HIS A 1 233 ? 9.609 -20.312 -15.695 1 98.5 233 HIS A O 1
ATOM 1864 N N . SER A 1 234 ? 11.172 -19.109 -14.578 1 98.69 234 SER A N 1
ATOM 1865 C CA . SER A 1 234 ? 11.281 -20.094 -13.5 1 98.69 234 SER A CA 1
ATOM 1866 C C . SER A 1 234 ? 10.148 -19.938 -12.5 1 98.69 234 SER A C 1
ATOM 1868 O O . SER A 1 234 ? 9.695 -18.812 -12.234 1 98.69 234 SER A O 1
ATOM 1870 N N . GLY A 1 235 ? 9.672 -21.031 -11.922 1 98.75 235 GLY A N 1
ATOM 1871 C CA . GLY A 1 235 ? 8.57 -20.984 -10.977 1 98.75 235 GLY A CA 1
ATOM 1872 C C . GLY A 1 235 ? 8.086 -22.375 -10.57 1 98.75 235 GLY A C 1
ATOM 1873 O O . GLY A 1 235 ? 8.75 -23.375 -10.836 1 98.75 235 GLY A O 1
ATOM 1874 N N . LEU A 1 236 ? 7.031 -22.406 -9.891 1 98.88 236 LEU A N 1
ATOM 1875 C CA . LEU A 1 236 ? 6.465 -23.641 -9.359 1 98.88 236 LEU A CA 1
ATOM 1876 C C . LEU A 1 236 ? 5.922 -24.516 -10.484 1 98.88 236 LEU A C 1
ATOM 1878 O O . LEU A 1 236 ? 5.289 -24.016 -11.414 1 98.88 236 LEU A O 1
ATOM 1882 N N . GLU A 1 237 ? 6.059 -25.734 -10.398 1 98.62 237 GLU A N 1
ATOM 1883 C CA . GLU A 1 237 ? 5.512 -26.656 -11.391 1 98.62 237 GLU A CA 1
ATOM 1884 C C . GLU A 1 237 ? 3.986 -26.688 -11.32 1 98.62 237 GLU A C 1
ATOM 1886 O O . GLU A 1 237 ? 3.396 -26.328 -10.297 1 98.62 237 GLU A O 1
ATOM 1891 N N . GLN A 1 238 ? 3.408 -27.094 -12.43 1 98.12 238 GLN A N 1
ATOM 1892 C CA . GLN A 1 238 ? 1.973 -27.359 -12.461 1 98.12 238 GLN A CA 1
ATOM 1893 C C . GLN A 1 238 ? 1.671 -28.828 -12.211 1 98.12 238 GLN A C 1
ATOM 1895 O O . GLN A 1 238 ? 2.535 -29.688 -12.398 1 98.12 238 GLN A O 1
ATOM 1900 N N . GLY A 1 239 ? 0.479 -29.094 -11.773 1 98.06 239 GLY A N 1
ATOM 1901 C CA . GLY A 1 239 ? 0.015 -30.469 -11.625 1 98.06 239 GLY A CA 1
ATOM 1902 C C . GLY A 1 239 ? -1.066 -30.609 -10.57 1 98.06 239 GLY A C 1
ATOM 1903 O O . GLY A 1 239 ? -1.265 -29.719 -9.742 1 98.06 239 GLY A O 1
ATOM 1904 N N . GLU A 1 240 ? -1.691 -31.719 -10.664 1 98.19 240 GLU A N 1
ATOM 1905 C CA . GLU A 1 240 ? -2.764 -32 -9.711 1 98.19 240 GLU A CA 1
ATOM 1906 C C . GLU A 1 240 ? -2.244 -32 -8.281 1 98.19 240 GLU A C 1
ATOM 1908 O O . GLU A 1 240 ? -2.943 -31.562 -7.359 1 98.19 240 GLU A O 1
ATOM 1913 N N . ARG A 1 241 ? -1.057 -32.5 -8.078 1 98.31 241 ARG A N 1
ATOM 1914 C CA . ARG A 1 241 ? -0.471 -32.562 -6.746 1 98.31 241 ARG A CA 1
ATOM 1915 C C . ARG A 1 241 ? -0.324 -31.141 -6.176 1 98.31 241 ARG A C 1
ATOM 1917 O O . ARG A 1 241 ? -0.573 -30.922 -4.988 1 98.31 241 ARG A O 1
ATOM 1924 N N . VAL A 1 242 ? 0.094 -30.219 -7 1 98.75 242 VAL A N 1
ATOM 1925 C CA . VAL A 1 242 ? 0.271 -28.844 -6.574 1 98.75 242 VAL A CA 1
ATOM 1926 C C . VAL A 1 242 ? -1.087 -28.219 -6.25 1 98.75 242 VAL A C 1
ATOM 1928 O O . VAL A 1 242 ? -1.245 -27.562 -5.223 1 98.75 242 VAL A O 1
ATOM 1931 N N . ALA A 1 243 ? -2.041 -28.453 -7.164 1 98.69 243 ALA A N 1
ATOM 1932 C CA . ALA A 1 243 ? -3.393 -27.953 -6.914 1 98.69 243 ALA A CA 1
ATOM 1933 C C . ALA A 1 243 ? -3.939 -28.5 -5.594 1 98.69 243 ALA A C 1
ATOM 1935 O O . ALA A 1 243 ? -4.5 -27.75 -4.793 1 98.69 243 ALA A O 1
ATOM 1936 N N . ARG A 1 244 ? -3.773 -29.797 -5.375 1 98.69 244 ARG A N 1
ATOM 1937 C CA . ARG A 1 244 ? -4.219 -30.438 -4.141 1 98.69 244 ARG A CA 1
ATOM 1938 C C . ARG A 1 244 ? -3.543 -29.797 -2.926 1 98.69 244 ARG A C 1
ATOM 1940 O O . ARG A 1 244 ? -4.199 -29.516 -1.925 1 98.69 244 ARG A O 1
ATOM 1947 N N . PHE A 1 245 ? -2.283 -29.609 -2.969 1 98.88 245 PHE A N 1
ATOM 1948 C CA . PHE A 1 245 ? -1.511 -28.984 -1.9 1 98.88 245 PHE A CA 1
ATOM 1949 C C . PHE A 1 245 ? -2.078 -27.609 -1.552 1 98.88 245 PHE A C 1
ATOM 1951 O O . PHE A 1 245 ? -2.344 -27.328 -0.383 1 98.88 245 PHE A O 1
ATOM 1958 N N . LEU A 1 246 ? -2.271 -26.734 -2.559 1 98.94 246 LEU A N 1
ATOM 1959 C CA . LEU A 1 246 ? -2.75 -25.375 -2.338 1 98.94 246 LEU A CA 1
ATOM 1960 C C . LEU A 1 246 ? -4.164 -25.391 -1.77 1 98.94 246 LEU A C 1
ATOM 1962 O O . LEU A 1 246 ? -4.469 -24.641 -0.833 1 98.94 246 LEU A O 1
ATOM 1966 N N . TRP A 1 247 ? -5.031 -26.25 -2.316 1 98.81 247 TRP A N 1
ATOM 1967 C CA . TRP A 1 247 ? -6.434 -26.297 -1.906 1 98.81 247 TRP A CA 1
ATOM 1968 C C . TRP A 1 247 ? -6.566 -26.828 -0.484 1 98.81 247 TRP A C 1
ATOM 1970 O O . TRP A 1 247 ? -7.191 -26.188 0.367 1 98.81 247 TRP A O 1
ATOM 1980 N N . ASP A 1 248 ? -5.895 -27.938 -0.207 1 98.62 248 ASP A N 1
ATOM 1981 C CA . ASP A 1 248 ? -6.109 -28.641 1.057 1 98.62 248 ASP A CA 1
ATOM 1982 C C . ASP A 1 248 ? -5.422 -27.906 2.209 1 98.62 248 ASP A C 1
ATOM 1984 O O . ASP A 1 248 ? -5.824 -28.047 3.367 1 98.62 248 ASP A O 1
ATOM 1988 N N . ASN A 1 249 ? -4.375 -27.156 1.905 1 98.75 249 ASN A N 1
ATOM 1989 C CA . ASN A 1 249 ? -3.758 -26.344 2.947 1 98.75 249 ASN A CA 1
ATOM 1990 C C . ASN A 1 249 ? -4.438 -24.984 3.074 1 98.75 249 ASN A C 1
ATOM 1992 O O . ASN A 1 249 ? -4.07 -24.172 3.93 1 98.75 249 ASN A O 1
ATOM 1996 N N . HIS A 1 250 ? -5.414 -24.703 2.234 1 98.5 250 HIS A N 1
ATOM 1997 C CA . HIS A 1 250 ? -6.223 -23.484 2.268 1 98.5 250 HIS A CA 1
ATOM 1998 C C . HIS A 1 250 ? -5.352 -22.25 2.107 1 98.5 250 HIS A C 1
ATOM 2000 O O . HIS A 1 250 ? -5.457 -21.297 2.898 1 98.5 250 HIS A O 1
ATOM 2006 N N . ILE A 1 251 ? -4.434 -22.328 1.115 1 98.88 251 ILE A N 1
ATOM 2007 C CA . ILE A 1 251 ? -3.656 -21.172 0.719 1 98.88 251 ILE A CA 1
ATOM 2008 C C . ILE A 1 251 ? -4.574 -20.125 0.089 1 98.88 251 ILE A C 1
ATOM 2010 O O . ILE A 1 251 ? -5.316 -20.422 -0.849 1 98.88 251 ILE A O 1
ATOM 2014 N N . VAL A 1 252 ? -4.523 -18.891 0.569 1 98.81 252 VAL A N 1
ATOM 2015 C CA . VAL A 1 252 ? -5.543 -17.938 0.15 1 98.81 252 VAL A CA 1
ATOM 2016 C C . VAL A 1 252 ? -4.965 -16.984 -0.891 1 98.81 252 VAL A C 1
ATOM 2018 O O . VAL A 1 252 ? -5.707 -16.25 -1.547 1 98.81 252 VAL A O 1
ATOM 2021 N N . ALA A 1 253 ? -3.641 -17 -1.033 1 98.94 253 ALA A N 1
ATOM 2022 C CA . ALA A 1 253 ? -2.912 -16.25 -2.057 1 98.94 253 ALA A CA 1
ATOM 2023 C C . ALA A 1 253 ? -1.511 -16.828 -2.256 1 98.94 253 ALA A C 1
ATOM 2025 O O . ALA A 1 253 ? -0.924 -17.391 -1.327 1 98.94 253 ALA A O 1
ATOM 2026 N N . VAL A 1 254 ? -0.995 -16.688 -3.459 1 99 254 VAL A N 1
ATOM 2027 C CA . VAL A 1 254 ? 0.393 -17.047 -3.742 1 99 254 VAL A CA 1
ATOM 2028 C C . VAL A 1 254 ? 1.123 -15.844 -4.332 1 99 254 VAL A C 1
ATOM 2030 O O . VAL A 1 254 ? 0.515 -15.008 -5.004 1 99 254 VAL A O 1
ATOM 2033 N N . ALA A 1 255 ? 2.396 -15.758 -4.043 1 98.94 255 ALA A N 1
ATOM 2034 C CA . ALA A 1 255 ? 3.215 -14.688 -4.605 1 98.94 255 ALA A CA 1
ATOM 2035 C C . ALA A 1 255 ? 4.672 -15.125 -4.742 1 98.94 255 ALA A C 1
ATOM 2037 O O . ALA A 1 255 ? 5.141 -15.984 -3.996 1 98.94 255 ALA A O 1
ATOM 2038 N N . GLY A 1 256 ? 5.328 -14.609 -5.672 1 98.94 256 GLY A N 1
ATOM 2039 C CA . GLY A 1 256 ? 6.742 -14.883 -5.867 1 98.94 256 GLY A CA 1
ATOM 2040 C C . GLY A 1 256 ? 7.477 -13.758 -6.57 1 98.94 256 GLY A C 1
ATOM 2041 O O . GLY A 1 256 ? 6.867 -12.758 -6.961 1 98.94 256 GLY A O 1
ATOM 2042 N N . ASP A 1 257 ? 8.781 -13.891 -6.707 1 98.88 257 ASP A N 1
ATOM 2043 C CA . ASP A 1 257 ? 9.578 -12.875 -7.379 1 98.88 257 ASP A CA 1
ATOM 2044 C C . ASP A 1 257 ? 9.656 -13.133 -8.883 1 98.88 257 ASP A C 1
ATOM 2046 O O . ASP A 1 257 ? 10.234 -12.336 -9.625 1 98.88 257 ASP A O 1
ATOM 2050 N N . GLY A 1 258 ? 9.031 -14.195 -9.367 1 98.75 258 GLY A N 1
ATOM 2051 C CA . GLY A 1 258 ? 9.047 -14.516 -10.781 1 98.75 258 GLY A CA 1
ATOM 2052 C C . GLY A 1 258 ? 8.086 -13.672 -11.594 1 98.75 258 GLY A C 1
ATOM 2053 O O . GLY A 1 258 ? 7.152 -13.078 -11.047 1 98.75 258 GLY A O 1
ATOM 2054 N N . VAL A 1 259 ? 8.312 -13.633 -12.914 1 98.06 259 VAL A N 1
ATOM 2055 C CA . VAL A 1 259 ? 7.371 -12.961 -13.812 1 98.06 259 VAL A CA 1
ATOM 2056 C C . VAL A 1 259 ? 6.035 -13.703 -13.797 1 98.06 259 VAL A C 1
ATOM 2058 O O . VAL A 1 259 ? 4.977 -13.078 -13.898 1 98.06 259 VAL A O 1
ATOM 2061 N N . SER A 1 260 ? 6.152 -14.969 -13.672 1 97.62 260 SER A N 1
ATOM 2062 C CA . SER A 1 260 ? 5.023 -15.844 -13.391 1 97.62 260 SER A CA 1
ATOM 2063 C C . SER A 1 260 ? 5.273 -16.672 -12.141 1 97.62 260 SER A C 1
ATOM 2065 O O . SER A 1 260 ? 6.402 -17.125 -11.898 1 97.62 260 SER A O 1
ATOM 2067 N N . PHE A 1 261 ? 4.258 -16.875 -11.375 1 98.75 261 PHE A N 1
ATOM 2068 C CA . PHE A 1 261 ? 4.387 -17.719 -10.188 1 98.75 261 PHE A CA 1
ATOM 2069 C C . PHE A 1 261 ? 4.711 -19.156 -10.562 1 98.75 261 PHE A C 1
ATOM 2071 O O . PHE A 1 261 ? 5.488 -19.812 -9.883 1 98.75 261 PHE A O 1
ATOM 2078 N N . GLU A 1 262 ? 4.141 -19.609 -11.641 1 98.75 262 GLU A N 1
ATOM 2079 C CA . GLU A 1 262 ? 4.371 -20.969 -12.156 1 98.75 262 GLU A CA 1
ATOM 2080 C C . GLU A 1 262 ? 5.426 -20.953 -13.258 1 98.75 262 GLU A C 1
ATOM 2082 O O . GLU A 1 262 ? 5.688 -19.922 -13.875 1 98.75 262 GLU A O 1
ATOM 2087 N N . VAL A 1 263 ? 6.012 -22.062 -13.516 1 98.5 263 VAL A N 1
ATOM 2088 C CA . VAL A 1 263 ? 7.047 -22.203 -14.531 1 98.5 263 VAL A CA 1
ATOM 2089 C C . VAL A 1 263 ? 6.438 -22.016 -15.922 1 98.5 263 VAL A C 1
ATOM 2091 O O . VAL A 1 263 ? 5.293 -22.406 -16.156 1 98.5 263 VAL A O 1
ATOM 2094 N N . ARG A 1 264 ? 7.164 -21.359 -16.766 1 96.75 264 ARG A N 1
ATOM 2095 C CA . ARG A 1 264 ? 6.805 -21.203 -18.172 1 96.75 264 ARG A CA 1
ATOM 2096 C C . ARG A 1 264 ? 7.938 -21.656 -19.094 1 96.75 264 ARG A C 1
ATOM 2098 O O . ARG A 1 264 ? 9.109 -21.406 -18.797 1 96.75 264 ARG A O 1
ATOM 2105 N N . PRO A 1 265 ? 7.695 -22.266 -20.281 1 95.62 265 PRO A N 1
ATOM 2106 C CA . PRO A 1 265 ? 6.348 -22.625 -20.734 1 95.62 265 PRO A CA 1
ATOM 2107 C C . PRO A 1 265 ? 5.68 -23.672 -19.828 1 95.62 265 PRO A C 1
ATOM 2109 O O . PRO A 1 265 ? 6.359 -24.359 -19.078 1 95.62 265 PRO A O 1
ATOM 2112 N N . ASN A 1 266 ? 4.395 -23.656 -19.906 1 92.88 266 ASN A N 1
ATOM 2113 C CA . ASN A 1 266 ? 3.609 -24.594 -19.094 1 92.88 266 ASN A CA 1
ATOM 2114 C C . ASN A 1 266 ? 3.936 -26.047 -19.438 1 92.88 266 ASN A C 1
ATOM 2116 O O . ASN A 1 266 ? 3.996 -26.406 -20.609 1 92.88 266 ASN A O 1
ATOM 2120 N N . HIS A 1 267 ? 4.113 -26.797 -18.375 1 91.31 267 HIS A N 1
ATOM 2121 C CA . HIS A 1 267 ? 4.43 -28.203 -18.578 1 91.31 267 HIS A CA 1
ATOM 2122 C C . HIS A 1 267 ? 3.17 -29.062 -18.531 1 91.31 267 HIS A C 1
ATOM 2124 O O . HIS A 1 267 ? 3.16 -30.172 -19.062 1 91.31 267 HIS A O 1
ATOM 2130 N N . ASP A 1 268 ? 2.176 -28.625 -17.891 1 93.06 268 ASP A N 1
ATOM 2131 C CA . ASP A 1 268 ? 0.877 -29.281 -17.812 1 93.06 268 ASP A CA 1
ATOM 2132 C C . ASP A 1 268 ? -0.262 -28.281 -18 1 93.06 268 ASP A C 1
ATOM 2134 O O . ASP A 1 268 ? -0.782 -27.734 -17.016 1 93.06 268 ASP A O 1
ATOM 2138 N N . PRO A 1 269 ? -0.708 -28.094 -19.188 1 89.19 269 PRO A N 1
ATOM 2139 C CA . PRO A 1 269 ? -1.707 -27.062 -19.469 1 89.19 269 PRO A CA 1
ATOM 2140 C C . PRO A 1 269 ? -3.025 -27.297 -18.734 1 89.19 269 PRO A C 1
ATOM 2142 O O . PRO A 1 269 ? -3.777 -26.344 -18.5 1 89.19 269 PRO A O 1
ATOM 2145 N N . GLN A 1 270 ? -3.264 -28.547 -18.328 1 91.94 270 GLN A N 1
ATOM 2146 C CA . GLN A 1 270 ? -4.5 -28.859 -17.625 1 91.94 270 GLN A CA 1
ATOM 2147 C C . GLN A 1 270 ? -4.512 -28.266 -16.234 1 91.94 270 GLN A C 1
ATOM 2149 O O . GLN A 1 270 ? -5.574 -28.016 -15.664 1 91.94 270 GLN A O 1
ATOM 2154 N N . TRP A 1 271 ? -3.32 -28 -15.766 1 96.75 271 TRP A N 1
ATOM 2155 C CA . TRP A 1 271 ? -3.213 -27.531 -14.383 1 96.75 271 TRP A CA 1
ATOM 2156 C C . TRP A 1 271 ? -2.504 -26.188 -14.32 1 96.75 271 TRP A C 1
ATOM 2158 O O . TRP A 1 271 ? -1.742 -25.922 -13.383 1 96.75 271 TRP A O 1
ATOM 2168 N N . ASP A 1 272 ? -2.744 -25.422 -15.383 1 96.06 272 ASP A N 1
ATOM 2169 C CA . ASP A 1 272 ? -2.244 -24.062 -15.391 1 96.06 272 ASP A CA 1
ATOM 2170 C C . ASP A 1 272 ? -2.734 -23.297 -14.156 1 96.06 272 ASP A C 1
ATOM 2172 O O . ASP A 1 272 ? -3.941 -23.172 -13.938 1 96.06 272 ASP A O 1
ATOM 2176 N N . LEU A 1 273 ? -1.82 -22.688 -13.406 1 98.25 273 LEU A N 1
ATOM 2177 C CA . LEU A 1 273 ? -2.172 -22.125 -12.109 1 98.25 273 LEU A CA 1
ATOM 2178 C C . LEU A 1 273 ? -2.92 -20.797 -12.289 1 98.25 273 LEU A C 1
ATOM 2180 O O . LEU A 1 273 ? -3.771 -20.453 -11.469 1 98.25 273 LEU A O 1
ATOM 2184 N N . HIS A 1 274 ? -2.654 -19.984 -13.32 1 98 274 HIS A N 1
ATOM 2185 C CA . HIS A 1 274 ? -3.41 -18.766 -13.555 1 98 274 HIS A CA 1
ATOM 2186 C C . HIS A 1 274 ? -4.891 -19.062 -13.758 1 98 274 HIS A C 1
ATOM 2188 O O . HIS A 1 274 ? -5.75 -18.359 -13.227 1 98 274 HIS A O 1
ATOM 2194 N N . HIS A 1 275 ? -5.164 -20.141 -14.508 1 96.94 275 HIS A N 1
ATOM 2195 C CA . HIS A 1 275 ? -6.547 -20.531 -14.758 1 96.94 275 HIS A CA 1
ATOM 2196 C C . HIS A 1 275 ? -7.227 -21.016 -13.477 1 96.94 275 HIS A C 1
ATOM 2198 O O . HIS A 1 275 ? -8.352 -20.609 -13.18 1 96.94 275 HIS A O 1
ATOM 2204 N N . ILE A 1 276 ? -6.531 -21.797 -12.742 1 97.94 276 ILE A N 1
ATOM 2205 C CA . ILE A 1 276 ? -7.137 -22.469 -11.594 1 97.94 276 ILE A CA 1
ATOM 2206 C C . ILE A 1 276 ? -7.266 -21.484 -10.43 1 97.94 276 ILE A C 1
ATOM 2208 O O . ILE A 1 276 ? -8.336 -21.375 -9.82 1 97.94 276 ILE A O 1
ATOM 2212 N N . LEU A 1 277 ? -6.219 -20.719 -10.141 1 98.81 277 LEU A N 1
ATOM 2213 C CA . LEU A 1 277 ? -6.211 -19.875 -8.953 1 98.81 277 LEU A CA 1
ATOM 2214 C C . LEU A 1 277 ? -7.055 -18.625 -9.172 1 98.81 277 LEU A C 1
ATOM 2216 O O . LEU A 1 277 ? -7.926 -18.312 -8.352 1 98.81 277 LEU A O 1
ATOM 2220 N N . LEU A 1 278 ? -6.867 -17.938 -10.258 1 98.81 278 LEU A N 1
ATOM 2221 C CA . LEU A 1 278 ? -7.578 -16.688 -10.484 1 98.81 278 LEU A CA 1
ATOM 2222 C C . LEU A 1 278 ? -9.023 -16.938 -10.891 1 98.81 278 LEU A C 1
ATOM 2224 O O . LEU A 1 278 ? -9.953 -16.625 -10.148 1 98.81 278 LEU A O 1
ATOM 2228 N N . ALA A 1 279 ? -9.219 -17.609 -11.992 1 98.38 279 ALA A N 1
ATOM 2229 C CA . ALA A 1 279 ? -10.555 -17.781 -12.555 1 98.38 279 ALA A CA 1
ATOM 2230 C C . ALA A 1 279 ? -11.281 -18.953 -11.898 1 98.38 279 ALA A C 1
ATOM 2232 O O . ALA A 1 279 ? -12.508 -18.953 -11.805 1 98.38 279 ALA A O 1
ATOM 2233 N N . GLY A 1 280 ? -10.531 -19.922 -11.445 1 98.19 280 GLY A N 1
ATOM 2234 C CA . GLY A 1 280 ? -11.141 -21.125 -10.914 1 98.19 280 GLY A CA 1
ATOM 2235 C C . GLY A 1 280 ? -11.531 -21.016 -9.453 1 98.19 280 GLY A C 1
ATOM 2236 O O . GLY A 1 280 ? -12.688 -21.234 -9.102 1 98.19 280 GLY A O 1
ATOM 2237 N N . TRP A 1 281 ? -10.578 -20.641 -8.594 1 98.38 281 TRP A N 1
ATOM 2238 C CA . TRP A 1 281 ? -10.781 -20.75 -7.152 1 98.38 281 TRP A CA 1
ATOM 2239 C C . TRP A 1 281 ? -10.906 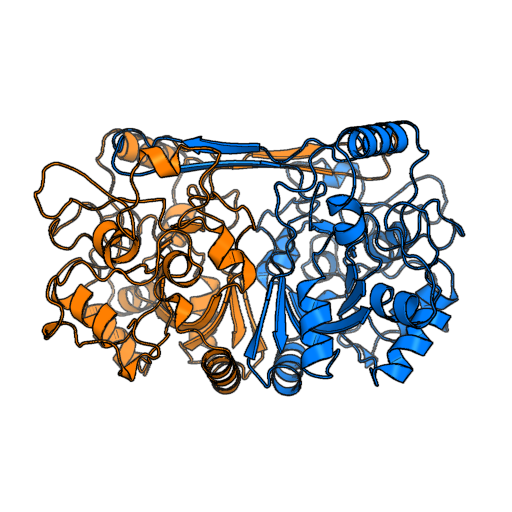-19.375 -6.516 1 98.38 281 TRP A C 1
ATOM 2241 O O . TRP A 1 281 ? -11.344 -19.25 -5.367 1 98.38 281 TRP A O 1
ATOM 2251 N N . GLY A 1 282 ? -10.594 -18.25 -7.215 1 98.56 282 GLY A N 1
ATOM 2252 C CA . GLY A 1 282 ? -10.547 -16.938 -6.605 1 98.56 282 GLY A CA 1
ATOM 2253 C C . GLY A 1 282 ? -9.406 -16.781 -5.617 1 98.56 282 GLY A C 1
ATOM 2254 O O . GLY A 1 282 ? -9.625 -16.359 -4.477 1 98.56 282 GLY A O 1
ATOM 2255 N N . VAL A 1 283 ? -8.227 -17.141 -6.102 1 98.88 283 VAL A N 1
ATOM 2256 C CA . VAL A 1 283 ? -7 -17.016 -5.324 1 98.88 283 VAL A CA 1
ATOM 2257 C C . VAL A 1 283 ? -6.051 -16.047 -6.027 1 98.88 283 VAL A C 1
ATOM 2259 O O . VAL A 1 283 ? -5.598 -16.297 -7.145 1 98.88 283 VAL A O 1
ATOM 2262 N N . PRO A 1 284 ? -5.668 -14.945 -5.367 1 98.88 284 PRO A N 1
ATOM 2263 C CA . PRO A 1 284 ? -4.754 -13.969 -5.969 1 98.88 284 PRO A CA 1
ATOM 2264 C C . PRO A 1 284 ? -3.381 -14.562 -6.273 1 98.88 284 PRO A C 1
ATOM 2266 O O . PRO A 1 284 ? -2.891 -15.414 -5.527 1 98.88 284 PRO A O 1
ATOM 2269 N N . ILE A 1 285 ? -2.809 -14.07 -7.352 1 98.94 285 ILE A N 1
ATOM 2270 C CA . ILE A 1 285 ? -1.43 -14.406 -7.684 1 98.94 285 ILE A CA 1
ATOM 2271 C C . ILE A 1 285 ? -0.573 -13.141 -7.672 1 98.94 285 ILE A C 1
ATOM 2273 O O . ILE A 1 285 ? -0.881 -12.172 -8.367 1 98.94 285 ILE A O 1
ATOM 2277 N N . GLY A 1 286 ? 0.448 -13.148 -6.855 1 98.94 286 GLY A N 1
ATOM 2278 C CA . GLY A 1 286 ? 1.445 -12.086 -6.852 1 98.94 286 GLY A CA 1
ATOM 2279 C C . GLY A 1 286 ? 2.678 -12.422 -7.668 1 98.94 286 GLY A C 1
ATOM 2280 O O . GLY A 1 286 ? 3.172 -13.555 -7.621 1 98.94 286 GLY A O 1
ATOM 2281 N N . GLU A 1 287 ? 3.164 -11.461 -8.391 1 98.88 287 GLU A N 1
ATOM 2282 C CA . GLU A 1 287 ? 4.328 -11.688 -9.242 1 98.88 287 GLU A CA 1
ATOM 2283 C C . GLU A 1 287 ? 5.312 -10.523 -9.156 1 98.88 287 GLU A C 1
ATOM 2285 O O . GLU A 1 287 ? 4.922 -9.391 -8.867 1 98.88 287 GLU A O 1
ATOM 2290 N N . MET A 1 288 ? 6.586 -10.883 -9.289 1 98.81 288 MET A N 1
ATOM 2291 C CA . MET A 1 288 ? 7.727 -9.969 -9.312 1 98.81 288 MET A CA 1
ATOM 2292 C C . MET A 1 288 ? 7.84 -9.203 -7.996 1 98.81 288 MET A C 1
ATOM 2294 O O . MET A 1 288 ? 8.195 -8.023 -7.984 1 98.81 288 MET A O 1
ATOM 2298 N N . PHE A 1 289 ? 7.426 -9.852 -6.906 1 98.94 289 PHE A N 1
ATOM 2299 C CA . PHE A 1 289 ? 7.719 -9.328 -5.574 1 98.94 289 PHE A CA 1
ATOM 2300 C C . PHE A 1 289 ? 9.219 -9.297 -5.32 1 98.94 289 PHE A C 1
ATOM 2302 O O . PHE A 1 289 ? 9.945 -10.203 -5.746 1 98.94 289 PHE A O 1
ATOM 2309 N N . ASP A 1 290 ? 9.719 -8.281 -4.668 1 98.75 290 ASP A N 1
ATOM 2310 C CA . ASP A 1 290 ? 11.102 -8.297 -4.207 1 98.75 290 ASP A CA 1
ATOM 2311 C C . ASP A 1 290 ? 11.242 -9.102 -2.916 1 98.75 290 ASP A C 1
ATOM 2313 O O . ASP A 1 290 ? 10.82 -8.648 -1.848 1 98.75 290 ASP A O 1
ATOM 2317 N N . LEU A 1 291 ? 11.859 -10.273 -3.049 1 98.94 291 LEU A N 1
ATOM 2318 C CA . LEU A 1 291 ? 11.906 -11.172 -1.9 1 98.94 291 LEU A CA 1
ATOM 2319 C C . LEU A 1 291 ? 13.336 -11.312 -1.387 1 98.94 291 LEU A C 1
ATOM 2321 O O . LEU A 1 291 ? 13.617 -12.172 -0.547 1 98.94 291 LEU A O 1
ATOM 2325 N N . GLU A 1 292 ? 14.273 -10.461 -1.923 1 98.69 292 GLU A N 1
ATOM 2326 C CA . GLU A 1 292 ? 15.672 -10.57 -1.542 1 98.69 292 GLU A CA 1
ATOM 2327 C C . GLU A 1 292 ? 15.875 -10.234 -0.066 1 98.69 292 GLU A C 1
ATOM 2329 O O . GLU A 1 292 ? 16.359 -11.062 0.705 1 98.69 292 GLU A O 1
ATOM 2334 N N . ARG A 1 293 ? 15.422 -9.078 0.354 1 98.75 293 ARG A N 1
ATOM 2335 C CA . ARG A 1 293 ? 15.602 -8.672 1.744 1 98.75 293 ARG A CA 1
ATOM 2336 C C . ARG A 1 293 ? 14.758 -9.531 2.68 1 98.75 293 ARG A C 1
ATOM 2338 O O . ARG A 1 293 ? 15.156 -9.797 3.814 1 98.75 293 ARG A O 1
ATOM 2345 N N . LEU A 1 294 ? 13.609 -10.008 2.191 1 98.94 294 LEU A N 1
ATOM 2346 C CA . LEU A 1 294 ? 12.789 -10.906 2.996 1 98.94 294 LEU A CA 1
ATOM 2347 C C . LEU A 1 294 ? 13.547 -12.195 3.311 1 98.94 294 LEU A C 1
ATOM 2349 O O . LEU A 1 294 ? 13.57 -12.641 4.461 1 98.94 294 LEU A O 1
ATOM 2353 N N . ALA A 1 295 ? 14.148 -12.758 2.291 1 98.88 295 ALA A N 1
ATOM 2354 C CA . ALA A 1 295 ? 14.922 -13.984 2.473 1 98.88 295 ALA A CA 1
ATOM 2355 C C . ALA A 1 295 ? 16.078 -13.773 3.447 1 98.88 295 ALA A C 1
ATOM 2357 O O . ALA A 1 295 ? 16.312 -14.602 4.328 1 98.88 295 ALA A O 1
ATOM 2358 N N . GLU A 1 296 ? 16.781 -12.664 3.289 1 98.75 296 GLU A N 1
ATOM 2359 C CA . GLU A 1 296 ? 17.875 -12.344 4.195 1 98.75 296 GLU A CA 1
ATOM 2360 C C . GLU A 1 296 ? 17.391 -12.211 5.633 1 98.75 296 GLU A C 1
ATOM 2362 O O . GLU A 1 296 ? 18.047 -12.68 6.562 1 98.75 296 GLU A O 1
ATOM 2367 N N . THR A 1 297 ? 16.266 -11.57 5.801 1 98.88 297 THR A N 1
ATOM 2368 C CA . THR A 1 297 ? 15.695 -11.391 7.129 1 98.88 297 THR A CA 1
ATOM 2369 C C . THR A 1 297 ? 15.297 -12.734 7.738 1 98.88 297 THR A C 1
ATOM 2371 O O . THR A 1 297 ? 15.547 -12.984 8.914 1 98.88 297 THR A O 1
ATOM 2374 N N . CYS A 1 298 ? 14.656 -13.594 6.938 1 98.88 298 CYS A N 1
ATOM 2375 C CA . CYS A 1 298 ? 14.297 -14.93 7.398 1 98.88 298 CYS A CA 1
ATOM 2376 C C . CYS A 1 298 ? 15.523 -15.695 7.875 1 98.88 298 CYS A C 1
ATOM 2378 O O . CYS A 1 298 ? 15.492 -16.312 8.938 1 98.88 298 CYS A O 1
ATOM 2380 N N . LYS A 1 299 ? 16.594 -15.625 7.117 1 98.38 299 LYS A N 1
ATOM 2381 C CA . LYS A 1 299 ? 17.828 -16.312 7.477 1 98.38 299 LYS A CA 1
ATOM 2382 C C . LYS A 1 299 ? 18.391 -15.781 8.789 1 98.38 299 LYS A C 1
ATOM 2384 O O . LYS A 1 299 ? 18.766 -16.562 9.672 1 98.38 299 LYS A O 1
ATOM 2389 N N . ARG A 1 300 ? 18.438 -14.445 8.891 1 98.5 300 ARG A N 1
ATOM 2390 C CA . ARG A 1 300 ? 19 -13.812 10.078 1 98.5 300 ARG A CA 1
ATOM 2391 C C . ARG A 1 300 ? 18.188 -14.172 11.32 1 98.5 300 ARG A C 1
ATOM 2393 O O . ARG A 1 300 ? 18.766 -14.43 12.383 1 98.5 300 ARG A O 1
ATOM 2400 N N . LEU A 1 301 ? 16.891 -14.289 11.203 1 98.31 301 LEU A N 1
ATOM 2401 C CA . LEU A 1 301 ? 16.016 -14.523 12.352 1 98.31 301 LEU A CA 1
ATOM 2402 C C . LEU A 1 301 ? 15.797 -16.016 12.57 1 98.31 301 LEU A C 1
ATOM 2404 O O . LEU A 1 301 ? 15.312 -16.422 13.625 1 98.31 301 LEU A O 1
ATOM 2408 N N . GLY A 1 302 ? 16.125 -16.828 11.57 1 98.19 302 GLY A N 1
ATOM 2409 C CA . GLY A 1 302 ? 15.797 -18.25 11.633 1 98.19 302 GLY A CA 1
ATOM 2410 C C . GLY A 1 302 ? 14.305 -18.516 11.641 1 98.19 302 GLY A C 1
ATOM 2411 O O . GLY A 1 302 ? 13.828 -19.391 12.367 1 98.19 302 GLY A O 1
ATOM 2412 N N . ARG A 1 303 ? 13.578 -17.641 11.023 1 98.5 303 ARG A N 1
ATOM 2413 C CA . ARG A 1 303 ? 12.125 -17.703 10.953 1 98.5 303 ARG A CA 1
ATOM 2414 C C . ARG A 1 303 ? 11.625 -17.422 9.539 1 98.5 303 ARG A C 1
ATOM 2416 O O . ARG A 1 303 ? 12.047 -16.438 8.914 1 98.5 303 ARG A O 1
ATOM 2423 N N . TRP A 1 304 ? 10.672 -18.297 9.078 1 98.88 304 TRP A N 1
ATOM 2424 C CA . TRP A 1 304 ? 10.297 -18.203 7.668 1 98.88 304 TRP A CA 1
ATOM 2425 C C . TRP A 1 304 ? 8.812 -17.906 7.516 1 98.88 304 TRP A C 1
ATOM 2427 O O . TRP A 1 304 ? 8.25 -18.062 6.426 1 98.88 304 TRP A O 1
ATOM 2437 N N . THR A 1 305 ? 8.164 -17.609 8.656 1 98.94 305 THR A N 1
ATOM 2438 C CA . THR A 1 305 ? 6.793 -17.109 8.656 1 98.94 305 THR A CA 1
ATOM 2439 C C . THR A 1 305 ? 6.73 -15.695 9.234 1 98.94 305 THR A C 1
ATOM 2441 O O . THR A 1 305 ? 7.613 -15.297 9.992 1 98.94 305 THR A O 1
ATOM 2444 N N . PHE A 1 306 ? 5.789 -14.953 8.836 1 99 306 PHE A N 1
ATOM 2445 C CA . PHE A 1 306 ? 5.664 -13.539 9.18 1 99 306 PHE A CA 1
ATOM 2446 C C . PHE A 1 306 ? 4.246 -13.047 8.93 1 99 306 PHE A C 1
ATOM 2448 O O . PHE A 1 306 ? 3.455 -13.719 8.258 1 99 306 PHE A O 1
ATOM 2455 N N . PHE A 1 307 ? 3.877 -11.953 9.516 1 98.94 307 PHE A N 1
ATOM 2456 C CA . PHE A 1 307 ? 2.604 -11.297 9.242 1 98.94 307 PHE A CA 1
ATOM 2457 C C . PHE A 1 307 ? 2.68 -10.469 7.969 1 98.94 307 PHE A C 1
ATOM 2459 O O . PHE A 1 307 ? 3.678 -9.789 7.723 1 98.94 307 PHE A O 1
ATOM 2466 N N . VAL A 1 308 ? 1.689 -10.57 7.156 1 98.94 308 VAL A N 1
ATOM 2467 C CA . VAL A 1 308 ? 1.646 -9.883 5.871 1 98.94 308 VAL A CA 1
ATOM 2468 C C . VAL A 1 308 ? 0.497 -8.875 5.863 1 98.94 308 VAL A C 1
ATOM 2470 O O . VAL A 1 308 ? -0.608 -9.18 6.316 1 98.94 308 VAL A O 1
ATOM 2473 N N . THR A 1 309 ? 0.779 -7.68 5.438 1 98.94 309 THR A N 1
ATOM 2474 C CA . THR A 1 309 ? -0.252 -6.707 5.094 1 98.94 309 THR A CA 1
ATOM 2475 C C . THR A 1 309 ? -0.082 -6.219 3.66 1 98.94 309 THR A C 1
ATOM 2477 O O . THR A 1 309 ? 1.043 -6.031 3.191 1 98.94 309 THR A O 1
ATOM 2480 N N . SER A 1 310 ? -1.125 -6.102 2.961 1 98.94 310 SER A N 1
ATOM 2481 C CA . SER A 1 310 ? -1.146 -5.566 1.604 1 98.94 310 SER A CA 1
ATOM 2482 C C . SER A 1 310 ? -2.379 -4.699 1.37 1 98.94 310 SER A C 1
ATOM 2484 O O . SER A 1 310 ? -3.486 -5.07 1.767 1 98.94 310 SER A O 1
ATOM 2486 N N . SER A 1 311 ? -2.184 -3.516 0.846 1 98.81 311 SER A N 1
ATOM 2487 C CA . SER A 1 311 ? -3.258 -2.578 0.533 1 98.81 311 SER A CA 1
ATOM 2488 C C . SER A 1 311 ? -3.189 -2.125 -0.922 1 98.81 311 SER A C 1
ATOM 2490 O O . SER A 1 311 ? -2.594 -1.091 -1.229 1 98.81 311 SER A O 1
ATOM 2492 N N . PRO A 1 312 ? -3.889 -2.803 -1.821 1 98.62 312 PRO A N 1
ATOM 2493 C CA . PRO A 1 312 ? -3.865 -2.432 -3.238 1 98.62 312 PRO A CA 1
ATOM 2494 C C . PRO A 1 312 ? -4.512 -1.073 -3.502 1 98.62 312 PRO A C 1
ATOM 2496 O O . PRO A 1 312 ? -5.156 -0.509 -2.615 1 98.62 312 PRO A O 1
ATOM 2499 N N . LEU A 1 313 ? -4.297 -0.547 -4.691 1 98.69 313 LEU A N 1
ATOM 2500 C CA . LEU A 1 313 ? -4.938 0.697 -5.102 1 98.69 313 LEU A CA 1
ATOM 2501 C C . LEU A 1 313 ? -6.453 0.541 -5.137 1 98.69 313 LEU A C 1
ATOM 2503 O O . LEU A 1 313 ? -6.965 -0.523 -5.492 1 98.69 313 LEU A O 1
ATOM 2507 N N . ASN A 1 314 ? -7.148 1.604 -4.805 1 98.69 314 ASN A N 1
ATOM 2508 C CA . ASN A 1 314 ? -8.594 1.533 -4.66 1 98.69 314 ASN A CA 1
ATOM 2509 C C . ASN A 1 314 ? -9.305 2.008 -5.926 1 98.69 314 ASN A C 1
ATOM 2511 O O . ASN A 1 314 ? -9.844 3.117 -5.961 1 98.69 314 ASN A O 1
ATOM 2515 N N . HIS A 1 315 ? -9.336 1.222 -6.902 1 98.25 315 HIS A N 1
ATOM 2516 C CA . HIS A 1 315 ? -10.117 1.419 -8.117 1 98.25 315 HIS A CA 1
ATOM 2517 C C . HIS A 1 315 ? -11.102 0.274 -8.328 1 98.25 315 HIS A C 1
ATOM 2519 O O . HIS A 1 315 ? -10.703 -0.888 -8.414 1 98.25 315 HIS A O 1
ATOM 2525 N N . PRO A 1 316 ? -12.352 0.555 -8.516 1 98 316 PRO A N 1
ATOM 2526 C CA . PRO A 1 316 ? -13.367 -0.496 -8.539 1 98 316 PRO A CA 1
ATOM 2527 C C . PRO A 1 316 ? -13.156 -1.496 -9.672 1 98 316 PRO A C 1
ATOM 2529 O O . PRO A 1 316 ? -13.43 -2.688 -9.508 1 98 316 PRO A O 1
ATOM 2532 N N . ARG A 1 317 ? -12.539 -1.086 -10.773 1 98.19 317 ARG A N 1
ATOM 2533 C CA . ARG A 1 317 ? -12.508 -1.914 -11.977 1 98.19 317 ARG A CA 1
ATOM 2534 C C . ARG A 1 317 ? -11.102 -2.443 -12.234 1 98.19 317 ARG A C 1
ATOM 2536 O O . ARG A 1 317 ? -10.844 -3.055 -13.273 1 98.19 317 ARG A O 1
ATOM 2543 N N . ALA A 1 318 ? -10.203 -2.166 -11.344 1 98.69 318 ALA A N 1
ATOM 2544 C CA . ALA A 1 318 ? -8.812 -2.508 -11.625 1 98.69 318 ALA A CA 1
ATOM 2545 C C . ALA A 1 318 ? -8.648 -4.008 -11.859 1 98.69 318 ALA A C 1
ATOM 2547 O O . ALA A 1 318 ? -9.266 -4.82 -11.164 1 98.69 318 ALA A O 1
ATOM 2548 N N . VAL A 1 319 ? -7.82 -4.34 -12.852 1 98.69 319 VAL A N 1
ATOM 2549 C CA . VAL A 1 319 ? -7.484 -5.715 -13.219 1 98.69 319 VAL A CA 1
ATOM 2550 C C . VAL A 1 319 ? -6.348 -6.223 -12.336 1 98.69 319 VAL A C 1
ATOM 2552 O O . VAL A 1 319 ? -6.324 -7.398 -11.961 1 98.69 319 VAL A O 1
ATOM 2555 N N . SER A 1 320 ? -5.469 -5.363 -12.023 1 98.69 320 SER A N 1
ATOM 2556 C CA . SER A 1 320 ? -4.285 -5.621 -11.203 1 98.69 320 SER A CA 1
ATOM 2557 C C . SER A 1 320 ? -3.889 -4.387 -10.406 1 98.69 320 SER A C 1
ATOM 2559 O O . SER A 1 320 ? -4.492 -3.322 -10.555 1 98.69 320 SER A O 1
ATOM 2561 N N . SER A 1 321 ? -2.934 -4.598 -9.5 1 98.81 321 SER A N 1
ATOM 2562 C CA . SER A 1 321 ? -2.445 -3.502 -8.672 1 98.81 321 SER A CA 1
ATOM 2563 C C . SER A 1 321 ? -1.062 -3.814 -8.102 1 98.81 321 SER A C 1
ATOM 2565 O O . SER A 1 321 ? -0.746 -4.973 -7.828 1 98.81 321 SER A O 1
ATOM 2567 N N . PRO A 1 322 ? -0.23 -2.74 -7.961 1 98.75 322 PRO A N 1
ATOM 2568 C CA . PRO A 1 322 ? 0.892 -2.99 -7.051 1 98.75 322 PRO A CA 1
ATOM 2569 C C . PRO A 1 322 ? 0.445 -3.535 -5.699 1 98.75 322 PRO A C 1
ATOM 2571 O O . PRO A 1 322 ? -0.609 -3.146 -5.188 1 98.75 322 PRO A O 1
ATOM 2574 N N . PRO A 1 323 ? 1.2 -4.43 -5.184 1 98.81 323 PRO A N 1
ATOM 2575 C CA . PRO A 1 323 ? 0.707 -5.09 -3.973 1 98.81 323 PRO A CA 1
ATOM 2576 C C . PRO A 1 323 ? 0.749 -4.18 -2.744 1 98.81 323 PRO A C 1
ATOM 2578 O O . PRO A 1 323 ? -0.121 -4.273 -1.875 1 98.81 323 PRO A O 1
ATOM 2581 N N . ASN A 1 324 ? 1.83 -3.26 -2.768 1 98.88 324 ASN A N 1
ATOM 2582 C CA . ASN A 1 324 ? 2.01 -2.49 -1.542 1 98.88 324 ASN A CA 1
ATOM 2583 C C . ASN A 1 324 ? 1.953 -3.383 -0.306 1 98.88 324 ASN A C 1
ATOM 2585 O O . ASN A 1 324 ? 1.168 -3.133 0.61 1 98.88 324 ASN A O 1
ATOM 2589 N N . CYS A 1 325 ? 2.848 -4.34 -0.324 1 98.94 325 CYS A N 1
ATOM 2590 C CA . CYS A 1 325 ? 2.854 -5.438 0.634 1 98.94 325 CYS A CA 1
ATOM 2591 C C . CYS A 1 325 ? 4.008 -5.297 1.618 1 98.94 325 CYS A C 1
ATOM 2593 O O . CYS A 1 325 ? 5.113 -4.906 1.234 1 98.94 325 CYS A O 1
ATOM 2595 N N . MET A 1 326 ? 3.762 -5.555 2.877 1 98.94 326 MET A N 1
ATOM 2596 C CA . MET A 1 326 ? 4.742 -5.496 3.959 1 98.94 326 MET A CA 1
ATOM 2597 C C . MET A 1 326 ? 4.738 -6.789 4.766 1 98.94 326 MET A C 1
ATOM 2599 O O . MET A 1 326 ? 3.678 -7.312 5.102 1 98.94 326 MET A O 1
ATOM 2603 N N . ALA A 1 327 ? 5.902 -7.359 4.934 1 99 327 ALA A N 1
ATOM 2604 C CA . ALA A 1 327 ? 6.086 -8.438 5.902 1 99 327 ALA A CA 1
ATOM 2605 C C . ALA A 1 327 ? 6.535 -7.891 7.254 1 99 327 ALA A C 1
ATOM 2607 O O . ALA A 1 327 ? 7.422 -7.035 7.32 1 99 327 ALA A O 1
ATOM 2608 N N . ILE A 1 328 ? 5.914 -8.328 8.281 1 98.94 328 ILE A N 1
ATOM 2609 C CA . ILE A 1 328 ? 6.254 -7.906 9.633 1 98.94 328 ILE A CA 1
ATOM 2610 C C . ILE A 1 328 ? 6.551 -9.125 10.5 1 98.94 328 ILE A C 1
ATOM 2612 O O . ILE A 1 328 ? 5.719 -10.031 10.625 1 98.94 328 ILE A O 1
ATOM 2616 N N . PHE A 1 329 ? 7.695 -9.125 11.156 1 98.94 329 PHE A N 1
ATOM 2617 C CA . PHE A 1 329 ? 8.148 -10.258 11.961 1 98.94 329 PHE A CA 1
ATOM 2618 C C . PHE A 1 329 ? 7.828 -10.031 13.438 1 98.94 329 PHE A C 1
ATOM 2620 O O . PHE A 1 329 ? 8.422 -9.172 14.078 1 98.94 329 PHE A O 1
ATOM 2627 N N . MET B 1 1 ? 25.625 13.875 17.391 1 64.31 1 MET B N 1
ATOM 2628 C CA . MET B 1 1 ? 25.047 12.617 16.922 1 64.31 1 MET B CA 1
ATOM 2629 C C . MET B 1 1 ? 23.516 12.68 16.922 1 64.31 1 MET B C 1
ATOM 2631 O O . MET B 1 1 ? 22.922 13.297 17.812 1 64.31 1 MET B O 1
ATOM 2635 N N . ALA B 1 2 ? 22.891 12.234 15.945 1 75.38 2 ALA B N 1
ATOM 2636 C CA . ALA B 1 2 ? 21.438 12.273 15.867 1 75.38 2 ALA B CA 1
ATOM 2637 C C . ALA B 1 2 ? 20.797 11.445 16.984 1 75.38 2 ALA B C 1
ATOM 2639 O O . ALA B 1 2 ? 21.266 10.336 17.281 1 75.38 2 ALA B O 1
ATOM 2640 N N . PRO B 1 3 ? 19.75 12.07 17.594 1 83.12 3 PRO B N 1
ATOM 2641 C CA . PRO B 1 3 ? 19.031 11.273 18.594 1 83.12 3 PRO B CA 1
ATOM 2642 C C . PRO B 1 3 ? 18.562 9.93 18.062 1 83.12 3 PRO B C 1
ATOM 2644 O O . PRO B 1 3 ? 18.109 9.836 16.906 1 83.12 3 PRO B O 1
ATOM 2647 N N . LYS B 1 4 ? 18.688 8.984 18.875 1 85.44 4 LYS B N 1
ATOM 2648 C CA . LYS B 1 4 ? 18.406 7.629 18.422 1 85.44 4 LYS B CA 1
ATOM 2649 C C . LYS B 1 4 ? 17.031 7.16 18.906 1 85.44 4 LYS B C 1
ATOM 2651 O O . LYS B 1 4 ? 16.547 6.125 18.469 1 85.44 4 LYS B O 1
ATOM 2656 N N . SER B 1 5 ? 16.438 7.879 19.844 1 93.5 5 SER B N 1
ATOM 2657 C CA . SER B 1 5 ? 15.133 7.547 20.406 1 93.5 5 SER B CA 1
ATOM 2658 C C . SER B 1 5 ? 14.312 8.805 20.656 1 93.5 5 SER B C 1
ATOM 2660 O O . SER B 1 5 ? 14.836 9.914 20.625 1 93.5 5 SER B O 1
ATOM 2662 N N . PHE B 1 6 ? 13.062 8.602 20.906 1 95.31 6 PHE B N 1
ATOM 2663 C CA . PHE B 1 6 ? 12.156 9.711 21.188 1 95.31 6 PHE B CA 1
ATOM 2664 C C . PHE B 1 6 ? 12.594 10.461 22.438 1 95.31 6 PHE B C 1
ATOM 2666 O O . PHE B 1 6 ? 12.492 11.688 22.5 1 95.31 6 PHE B O 1
ATOM 2673 N N . SER B 1 7 ? 13.125 9.75 23.422 1 93.56 7 SER B N 1
ATOM 2674 C CA . SER B 1 7 ? 13.508 10.344 24.703 1 93.56 7 SER B CA 1
ATOM 2675 C C . SER B 1 7 ? 14.719 11.258 24.547 1 93.56 7 SER B C 1
ATOM 2677 O O . SER B 1 7 ? 14.977 12.109 25.406 1 93.56 7 SER B O 1
ATOM 2679 N N . GLU B 1 8 ? 15.453 11.062 23.438 1 95.19 8 GLU B N 1
ATOM 2680 C CA . GLU B 1 8 ? 16.656 11.852 23.203 1 95.19 8 GLU B CA 1
ATOM 2681 C C . GLU B 1 8 ? 16.344 13.117 22.422 1 95.19 8 GLU B C 1
ATOM 2683 O O . GLU B 1 8 ? 17.203 13.992 22.281 1 95.19 8 GLU B O 1
ATOM 2688 N N . LEU B 1 9 ? 15.141 13.211 21.922 1 96.69 9 LEU B N 1
ATOM 2689 C CA . LEU B 1 9 ? 14.766 14.414 21.188 1 96.69 9 LEU B CA 1
ATOM 2690 C C . LEU B 1 9 ? 14.641 15.602 22.125 1 96.69 9 LEU B C 1
ATOM 2692 O O . LEU B 1 9 ? 14.125 15.477 23.25 1 96.69 9 LEU B O 1
ATOM 2696 N N . PRO B 1 10 ? 15.156 16.766 21.75 1 96.94 10 PRO B N 1
ATOM 2697 C CA . PRO B 1 10 ? 14.906 17.953 22.562 1 96.94 10 PRO B CA 1
ATOM 2698 C C . PRO B 1 10 ? 13.422 18.312 22.641 1 96.94 10 PRO B C 1
ATOM 2700 O O . PRO B 1 10 ? 12.648 17.969 21.75 1 96.94 10 PRO B O 1
ATOM 2703 N N . SER B 1 11 ? 13.062 18.922 23.734 1 97.62 11 SER B N 1
ATOM 2704 C CA . SER B 1 11 ? 11.719 19.484 23.797 1 97.62 11 SER B CA 1
ATOM 2705 C C . SER B 1 11 ? 11.547 20.625 22.812 1 97.62 11 SER B C 1
ATOM 2707 O O . SER B 1 11 ? 12.531 21.156 22.281 1 97.62 11 SER B O 1
ATOM 2709 N N . PHE B 1 12 ? 10.352 20.969 22.516 1 98.38 12 PHE B N 1
ATOM 2710 C CA . PHE B 1 12 ? 10.062 22.062 21.609 1 98.38 12 PHE B CA 1
ATOM 2711 C C . PHE B 1 12 ? 10.789 23.328 22.031 1 98.38 12 PHE B C 1
ATOM 2713 O O . PHE B 1 12 ? 11.352 24.047 21.203 1 98.38 12 PHE B O 1
ATOM 2720 N N . ASP B 1 13 ? 10.844 23.594 23.359 1 98 13 ASP B N 1
ATOM 2721 C CA . ASP B 1 13 ? 11.453 24.812 23.891 1 98 13 ASP B CA 1
ATOM 2722 C C . ASP B 1 13 ? 12.969 24.781 23.734 1 98 13 ASP B C 1
ATOM 2724 O O . ASP B 1 13 ? 13.625 25.828 23.734 1 98 13 ASP B O 1
ATOM 2728 N N . GLU B 1 14 ? 13.539 23.609 23.547 1 97.44 14 GLU B N 1
ATOM 2729 C CA . GLU B 1 14 ? 14.984 23.438 23.438 1 97.44 14 GLU B CA 1
ATOM 2730 C C . GLU B 1 14 ? 15.461 23.531 22 1 97.44 14 GLU B C 1
ATOM 2732 O O . GLU B 1 14 ? 16.656 23.609 21.734 1 97.44 14 GLU B O 1
ATOM 2737 N N . LEU B 1 15 ? 14.547 23.547 21.078 1 96.62 15 LEU B N 1
ATOM 2738 C CA . LEU B 1 15 ? 14.922 23.672 19.672 1 96.62 15 LEU B CA 1
ATOM 2739 C C . LEU B 1 15 ? 15.508 25.047 19.391 1 96.62 15 LEU B C 1
ATOM 2741 O O . LEU B 1 15 ? 14.891 26.062 19.719 1 96.62 15 LEU B O 1
ATOM 2745 N N . LYS B 1 16 ? 16.688 25.078 18.812 1 92.69 16 LYS B N 1
ATOM 2746 C CA . LYS B 1 16 ? 17.281 26.344 18.406 1 92.69 16 LYS B CA 1
ATOM 2747 C C . LYS B 1 16 ? 16.406 27.062 17.375 1 92.69 16 LYS B C 1
ATOM 2749 O O . LYS B 1 16 ? 16.172 28.266 17.469 1 92.69 16 LYS B O 1
ATOM 2754 N N . ASP B 1 17 ? 16.016 26.375 16.406 1 94 17 ASP B N 1
ATOM 2755 C CA . ASP B 1 17 ? 15.023 26.766 15.414 1 94 17 ASP B CA 1
ATOM 2756 C C . ASP B 1 17 ? 13.766 25.906 15.531 1 94 17 ASP B C 1
ATOM 2758 O O . ASP B 1 17 ? 13.773 24.734 15.156 1 94 17 ASP B O 1
ATOM 2762 N N . LYS B 1 18 ? 12.703 26.5 15.977 1 96.19 18 LYS B N 1
ATOM 2763 C CA . LYS B 1 18 ? 11.477 25.781 16.281 1 96.19 18 LYS B CA 1
ATOM 2764 C C . LYS B 1 18 ? 10.859 25.188 15.008 1 96.19 18 LYS B C 1
ATOM 2766 O O . LYS B 1 18 ? 10.023 24.297 15.07 1 96.19 18 LYS B O 1
ATOM 2771 N N . ARG B 1 19 ? 11.289 25.641 13.867 1 95.56 19 ARG B N 1
ATOM 2772 C CA . ARG B 1 19 ? 10.625 25.266 12.625 1 95.56 19 ARG B CA 1
ATOM 2773 C C . ARG B 1 19 ? 11.5 24.344 11.789 1 95.56 19 ARG B C 1
ATOM 2775 O O . ARG B 1 19 ? 11.148 23.984 10.656 1 95.56 19 ARG B O 1
ATOM 2782 N N . ARG B 1 20 ? 12.656 24 12.438 1 95.44 20 ARG B N 1
ATOM 2783 C CA . ARG B 1 20 ? 13.586 23.188 11.664 1 95.44 20 ARG B CA 1
ATOM 2784 C C . ARG B 1 20 ? 14.375 22.234 12.562 1 95.44 20 ARG B C 1
ATOM 2786 O O . ARG B 1 20 ? 14.867 22.641 13.617 1 95.44 20 ARG B O 1
ATOM 2793 N N . PHE B 1 21 ? 14.453 21 12.164 1 96.44 21 PHE B N 1
ATOM 2794 C CA . PHE B 1 21 ? 15.234 19.953 12.82 1 96.44 21 PHE B CA 1
ATOM 2795 C C . PHE B 1 21 ? 15.68 18.891 11.82 1 96.44 21 PHE B C 1
ATOM 2797 O O . PHE B 1 21 ? 14.977 17.906 11.594 1 96.44 21 PHE B O 1
ATOM 2804 N N . TRP B 1 22 ? 16.859 19.141 11.227 1 96 22 TRP B N 1
ATOM 2805 C CA . TRP B 1 22 ? 17.359 18.25 10.188 1 96 22 TRP B CA 1
ATOM 2806 C C . TRP B 1 22 ? 18.391 17.266 10.766 1 96 22 TRP B C 1
ATOM 2808 O O . TRP B 1 22 ? 19.312 17.672 11.469 1 96 22 TRP B O 1
ATOM 2818 N N . VAL B 1 23 ? 18.078 16.062 10.484 1 91.75 23 VAL B N 1
ATOM 2819 C CA . VAL B 1 23 ? 18.984 15.023 10.961 1 91.75 23 VAL B CA 1
ATOM 2820 C C . VAL B 1 23 ? 19.469 14.172 9.789 1 91.75 23 VAL B C 1
ATOM 2822 O O . VAL B 1 23 ? 18.812 14.117 8.75 1 91.75 23 VAL B O 1
ATOM 2825 N N . GLY B 1 24 ? 20.656 13.508 9.953 1 93.88 24 GLY B N 1
ATOM 2826 C CA . GLY B 1 24 ? 21.172 12.57 8.969 1 93.88 24 GLY B CA 1
ATOM 2827 C C . GLY B 1 24 ? 22.031 13.242 7.914 1 93.88 24 GLY B C 1
ATOM 2828 O O . GLY B 1 24 ? 21.844 14.422 7.605 1 93.88 24 GLY B O 1
ATOM 2829 N N . GLU B 1 25 ? 22.922 12.445 7.281 1 96.5 25 GLU B N 1
ATOM 2830 C CA . GLU B 1 25 ? 23.734 12.898 6.164 1 96.5 25 GLU B CA 1
ATOM 2831 C C . GLU B 1 25 ? 22.953 12.883 4.855 1 96.5 25 GLU B C 1
ATOM 2833 O O . GLU B 1 25 ? 22.047 12.062 4.676 1 96.5 25 GLU B O 1
ATOM 2838 N N . PRO B 1 26 ? 23.312 13.859 3.992 1 96.88 26 PRO B N 1
ATOM 2839 C CA . PRO B 1 26 ? 22.625 13.883 2.703 1 96.88 26 PRO B CA 1
ATOM 2840 C C . PRO B 1 26 ? 22.594 12.516 2.023 1 96.88 26 PRO B C 1
ATOM 2842 O O . PRO B 1 26 ? 23.609 11.82 1.975 1 96.88 26 PRO B O 1
ATOM 2845 N N . SER B 1 27 ? 21.406 12.062 1.647 1 96.62 27 SER B N 1
ATOM 2846 C CA . SER B 1 27 ? 21.141 10.852 0.875 1 96.62 27 SER B CA 1
ATOM 2847 C C . SER B 1 27 ? 21.203 9.609 1.757 1 96.62 27 SER B C 1
ATOM 2849 O O . SER B 1 27 ? 21.141 8.484 1.257 1 96.62 27 SER B O 1
ATOM 2851 N N . SER B 1 28 ? 21.312 9.812 3.074 1 97.44 28 SER B N 1
ATOM 2852 C CA . SER B 1 28 ? 21.266 8.68 3.996 1 97.44 28 SER B CA 1
ATOM 2853 C C . SER B 1 28 ? 19.828 8.25 4.27 1 97.44 28 SER B C 1
ATOM 2855 O O . SER B 1 28 ? 18.891 9 4.008 1 97.44 28 SER B O 1
ATOM 2857 N N . ALA B 1 29 ? 19.734 7.047 4.727 1 96.75 29 ALA B N 1
ATOM 2858 C CA . ALA B 1 29 ? 18.422 6.559 5.156 1 96.75 29 ALA B CA 1
ATOM 2859 C C . ALA B 1 29 ? 17.859 7.418 6.281 1 96.75 29 ALA B C 1
ATOM 2861 O O . ALA B 1 29 ? 16.656 7.648 6.344 1 96.75 29 ALA B O 1
ATOM 2862 N N . GLU B 1 30 ? 18.688 7.883 7.16 1 96.62 30 GLU B N 1
ATOM 2863 C CA . GLU B 1 30 ? 18.266 8.719 8.281 1 96.62 30 GLU B CA 1
ATOM 2864 C C . GLU B 1 30 ? 17.609 10.008 7.789 1 96.62 30 GLU B C 1
ATOM 2866 O O . GLU B 1 30 ? 16.578 10.414 8.32 1 96.62 30 GLU B O 1
ATOM 2871 N N . GLU B 1 31 ? 18.234 10.633 6.797 1 98.12 31 GLU B N 1
ATOM 2872 C CA . GLU B 1 31 ? 17.625 11.828 6.211 1 98.12 31 GLU B CA 1
ATOM 2873 C C . GLU B 1 31 ? 16.328 11.492 5.484 1 98.12 31 GLU B C 1
ATOM 2875 O O . GLU B 1 31 ? 15.312 12.156 5.688 1 98.12 31 GLU B O 1
ATOM 2880 N N . GLY B 1 32 ? 16.375 10.422 4.75 1 98.5 32 GLY B N 1
ATOM 2881 C CA . GLY B 1 32 ? 15.25 10.078 3.893 1 98.5 32 GLY B CA 1
ATOM 2882 C C . GLY B 1 32 ? 14.008 9.68 4.668 1 98.5 32 GLY B C 1
ATOM 2883 O O . GLY B 1 32 ? 12.883 9.859 4.188 1 98.5 32 GLY B O 1
ATOM 2884 N N . LEU B 1 33 ? 14.188 9.211 5.895 1 98.56 33 LEU B N 1
ATOM 2885 C CA . LEU B 1 33 ? 13.062 8.727 6.68 1 98.56 33 LEU B CA 1
ATOM 2886 C C . LEU B 1 33 ? 12.477 9.836 7.547 1 98.56 33 LEU B C 1
ATOM 2888 O O . LEU B 1 33 ? 11.32 9.758 7.973 1 98.56 33 LEU B O 1
ATOM 2892 N N . GLY B 1 34 ? 13.32 10.883 7.824 1 98.19 34 GLY B N 1
ATOM 2893 C CA . GLY B 1 34 ? 12.836 11.891 8.758 1 98.19 34 GLY B CA 1
ATOM 2894 C C . GLY B 1 34 ? 12.445 11.312 10.109 1 98.19 34 GLY B C 1
ATOM 2895 O O . GLY B 1 34 ? 13.195 10.547 10.703 1 98.19 34 GLY B O 1
ATOM 2896 N N . MET B 1 35 ? 11.289 11.688 10.617 1 98.31 35 MET B N 1
ATOM 2897 C CA . MET B 1 35 ? 10.836 11.242 11.938 1 98.31 35 MET B CA 1
ATOM 2898 C C . MET B 1 35 ? 10.406 9.781 11.898 1 98.31 35 MET B C 1
ATOM 2900 O O . MET B 1 35 ? 10.273 9.141 12.945 1 98.31 35 MET B O 1
ATOM 2904 N N . LEU B 1 36 ? 10.18 9.195 10.742 1 98.56 36 LEU B N 1
ATOM 2905 C CA . LEU B 1 36 ? 9.812 7.793 10.633 1 98.56 36 LEU B CA 1
ATOM 2906 C C . LEU B 1 36 ? 10.953 6.891 11.094 1 98.56 36 LEU B C 1
ATOM 2908 O O . LEU B 1 36 ? 10.734 5.707 11.375 1 98.56 36 LEU B O 1
ATOM 2912 N N . ARG B 1 37 ? 12.164 7.43 11.148 1 97.62 37 ARG B N 1
ATOM 2913 C CA . ARG B 1 37 ? 13.336 6.637 11.523 1 97.62 37 ARG B CA 1
ATOM 2914 C C . ARG B 1 37 ? 13.188 6.094 12.938 1 97.62 37 ARG B C 1
ATOM 2916 O O . ARG B 1 37 ? 13.859 5.129 13.312 1 97.62 37 ARG B O 1
ATOM 2923 N N . TYR B 1 38 ? 12.25 6.703 13.734 1 97.94 38 TYR B N 1
ATOM 2924 C CA . TYR B 1 38 ? 12.109 6.312 15.133 1 97.94 38 TYR B CA 1
ATOM 2925 C C . TYR B 1 38 ? 11.148 5.133 15.273 1 97.94 38 TYR B C 1
ATOM 2927 O O . TYR B 1 38 ? 10.961 4.613 16.375 1 97.94 38 TYR B O 1
ATOM 2935 N N . LEU B 1 39 ? 10.57 4.715 14.164 1 98.44 39 LEU B N 1
ATOM 2936 C CA . LEU B 1 39 ? 9.734 3.521 14.203 1 98.44 39 LEU B CA 1
ATOM 2937 C C . LEU B 1 39 ? 10.586 2.258 14.148 1 98.44 39 LEU B C 1
ATOM 2939 O O . LEU B 1 39 ? 10.531 1.513 13.164 1 98.44 39 LEU B O 1
ATOM 2943 N N . THR B 1 40 ? 11.273 2.008 15.234 1 98.19 40 THR B N 1
ATOM 2944 C CA . THR B 1 40 ? 12.148 0.846 15.344 1 98.19 40 THR B CA 1
ATOM 2945 C C . THR B 1 40 ? 11.336 -0.444 15.383 1 98.19 40 THR B C 1
ATOM 2947 O O . THR B 1 40 ? 10.125 -0.416 15.625 1 98.19 40 THR B O 1
ATOM 2950 N N . PRO B 1 41 ? 12.008 -1.577 15.133 1 98.44 41 PRO B N 1
ATOM 2951 C CA . PRO B 1 41 ? 11.305 -2.855 15.242 1 98.44 41 PRO B CA 1
ATOM 2952 C C . PRO B 1 41 ? 10.602 -3.029 16.594 1 98.44 41 PRO B C 1
ATOM 2954 O O . PRO B 1 41 ? 9.445 -3.463 16.641 1 98.44 41 PRO B O 1
ATOM 2957 N N . GLU B 1 42 ? 11.211 -2.615 17.641 1 98.31 42 GLU B N 1
ATOM 2958 C CA . GLU B 1 42 ? 10.617 -2.736 18.969 1 98.31 42 GLU B CA 1
ATOM 2959 C C . GLU B 1 42 ? 9.367 -1.874 19.094 1 98.31 42 GLU B C 1
ATOM 2961 O O . GLU B 1 42 ? 8.367 -2.299 19.688 1 98.31 42 GLU B O 1
ATOM 2966 N N . HIS B 1 43 ? 9.477 -0.671 18.578 1 98.56 43 HIS B N 1
ATOM 2967 C CA . HIS B 1 43 ? 8.32 0.216 18.594 1 98.56 43 HIS B CA 1
ATOM 2968 C C . HIS B 1 43 ? 7.141 -0.395 17.844 1 98.56 43 HIS B C 1
ATOM 2970 O O . HIS B 1 43 ? 6.008 -0.382 18.328 1 98.56 43 HIS B O 1
ATOM 2976 N N . VAL B 1 44 ? 7.414 -0.939 16.672 1 98.81 44 VAL B N 1
ATOM 2977 C CA . VAL B 1 44 ? 6.387 -1.52 15.812 1 98.81 44 VAL B CA 1
ATOM 2978 C C . VAL B 1 44 ? 5.754 -2.725 16.5 1 98.81 44 VAL B C 1
ATOM 2980 O O . VAL B 1 44 ? 4.527 -2.863 16.531 1 98.81 44 VAL B O 1
ATOM 2983 N N . ALA B 1 45 ? 6.57 -3.584 17.094 1 98.81 45 ALA B N 1
ATOM 2984 C CA . ALA B 1 45 ? 6.055 -4.75 17.812 1 98.81 45 ALA B CA 1
ATOM 2985 C C . ALA B 1 45 ? 5.152 -4.336 18.969 1 98.81 45 ALA B C 1
ATOM 2987 O O . ALA B 1 45 ? 4.109 -4.949 19.203 1 98.81 45 ALA B O 1
ATOM 2988 N N . GLY B 1 46 ? 5.562 -3.297 19.703 1 98.75 46 GLY B N 1
ATOM 2989 C CA . GLY B 1 46 ? 4.758 -2.791 20.812 1 98.75 46 GLY B CA 1
ATOM 2990 C C . GLY B 1 46 ? 3.412 -2.25 20.359 1 98.75 46 GLY B C 1
ATOM 2991 O O . GLY B 1 46 ? 2.385 -2.539 20.984 1 98.75 46 GLY B O 1
ATOM 2992 N N . ALA B 1 47 ? 3.438 -1.482 19.281 1 98.88 47 ALA B N 1
ATOM 2993 C CA . ALA B 1 47 ? 2.195 -0.931 18.734 1 98.88 47 ALA B CA 1
ATOM 2994 C C . ALA B 1 47 ? 1.256 -2.043 18.281 1 98.88 47 ALA B C 1
ATOM 2996 O O . ALA B 1 47 ? 0.05 -1.988 18.531 1 98.88 47 ALA B O 1
ATOM 2997 N N . ALA B 1 48 ? 1.82 -3.049 17.578 1 98.88 48 ALA B N 1
ATOM 2998 C CA . ALA B 1 48 ? 0.998 -4.164 17.125 1 98.88 48 ALA B CA 1
ATOM 2999 C C . ALA B 1 48 ? 0.379 -4.914 18.297 1 98.88 48 ALA B C 1
ATOM 3001 O O . ALA B 1 48 ? -0.816 -5.219 18.281 1 98.88 48 ALA B O 1
ATOM 3002 N N . ARG B 1 49 ? 1.179 -5.203 19.281 1 98.38 49 ARG B N 1
ATOM 3003 C CA . ARG B 1 49 ? 0.723 -5.949 20.453 1 98.38 49 ARG B CA 1
ATOM 3004 C C . ARG B 1 49 ? -0.402 -5.211 21.172 1 98.38 49 ARG B C 1
ATOM 3006 O O . ARG B 1 49 ? -1.364 -5.828 21.625 1 98.38 49 ARG B O 1
ATOM 3013 N N . SER B 1 50 ? -0.276 -3.914 21.219 1 98.25 50 SER B N 1
ATOM 3014 C CA . SER B 1 50 ? -1.246 -3.137 21.984 1 98.25 50 SER B CA 1
ATOM 3015 C C . SER B 1 50 ? -2.52 -2.896 21.188 1 98.25 50 SER B C 1
ATOM 3017 O O . SER B 1 50 ? -3.615 -2.854 21.734 1 98.25 50 SER B O 1
ATOM 3019 N N . GLU B 1 51 ? -2.377 -2.805 19.859 1 98.81 51 GLU B N 1
ATOM 3020 C CA . GLU B 1 51 ? -3.492 -2.244 19.094 1 98.81 51 GLU B CA 1
ATOM 3021 C C . GLU B 1 51 ? -4.25 -3.332 18.344 1 98.81 51 GLU B C 1
ATOM 3023 O O . GLU B 1 51 ? -5.438 -3.182 18.047 1 98.81 51 GLU B O 1
ATOM 3028 N N . ILE B 1 52 ? -3.58 -4.438 17.953 1 98.88 52 ILE B N 1
ATOM 3029 C CA . ILE B 1 52 ? -4.289 -5.48 17.219 1 98.88 52 ILE B CA 1
ATOM 3030 C C . ILE B 1 52 ? -4.973 -6.434 18.203 1 98.88 52 ILE B C 1
ATOM 3032 O O . ILE B 1 52 ? -4.32 -7.309 18.781 1 98.88 52 ILE B O 1
ATOM 3036 N N . ARG B 1 53 ? -6.258 -6.223 18.344 1 98.44 53 ARG B N 1
ATOM 3037 C CA . ARG B 1 53 ? -7.047 -7.004 19.281 1 98.44 53 ARG B CA 1
ATOM 3038 C C . ARG B 1 53 ? -8.133 -7.801 18.562 1 98.44 53 ARG B C 1
ATOM 3040 O O . ARG B 1 53 ? -8.078 -9.031 18.531 1 98.44 53 ARG B O 1
ATOM 3047 N N . THR B 1 54 ? -8.961 -7.125 17.812 1 98.38 54 THR B N 1
ATOM 3048 C CA . THR B 1 54 ? -10.086 -7.785 17.156 1 98.38 54 THR B CA 1
ATOM 3049 C C . THR B 1 54 ? -9.688 -8.289 15.773 1 98.38 54 THR B C 1
ATOM 3051 O O . THR B 1 54 ? -10.266 -9.25 15.266 1 98.38 54 THR B O 1
ATOM 3054 N N . GLY B 1 55 ? -8.727 -7.555 15.156 1 98.75 55 GLY B N 1
ATOM 3055 C CA . GLY B 1 55 ? -8.273 -7.902 13.82 1 98.75 55 GLY B CA 1
ATOM 3056 C C . GLY B 1 55 ? -9.102 -7.254 12.727 1 98.75 55 GLY B C 1
ATOM 3057 O O . GLY B 1 55 ? -8.852 -7.461 11.539 1 98.75 55 GLY B O 1
ATOM 3058 N N . GLU B 1 56 ? -10.102 -6.453 13.102 1 98.69 56 GLU B N 1
ATOM 3059 C CA . GLU B 1 56 ? -10.852 -5.703 12.102 1 98.69 56 GLU B CA 1
ATOM 3060 C C . GLU B 1 56 ? -9.945 -4.746 11.336 1 98.69 56 GLU B C 1
ATOM 3062 O O . GLU B 1 56 ? -9.07 -4.105 11.922 1 98.69 56 GLU B O 1
ATOM 3067 N N . ARG B 1 57 ? -10.211 -4.676 10.031 1 98.81 57 ARG B N 1
ATOM 3068 C CA . ARG B 1 57 ? -9.336 -3.881 9.172 1 98.81 57 ARG B CA 1
ATOM 3069 C C . ARG B 1 57 ? -10.141 -2.852 8.383 1 98.81 57 ARG B C 1
ATOM 3071 O O . ARG B 1 57 ? -11.281 -3.105 8 1 98.81 57 ARG B O 1
ATOM 3078 N N . VAL B 1 58 ? -9.508 -1.727 8.117 1 98.88 58 VAL B N 1
ATOM 3079 C CA . VAL B 1 58 ? -10.055 -0.688 7.246 1 98.88 58 VAL B CA 1
ATOM 3080 C C . VAL B 1 58 ? -8.938 -0.083 6.398 1 98.88 58 VAL B C 1
ATOM 3082 O O . VAL B 1 58 ? -7.988 0.5 6.93 1 98.88 58 VAL B O 1
ATOM 3085 N N . CYS B 1 59 ? -9.039 -0.27 5.082 1 98.94 59 CYS B N 1
ATOM 3086 C CA . CYS B 1 59 ? -8.109 0.454 4.219 1 98.94 59 CYS B CA 1
ATOM 3087 C C . CYS B 1 59 ? -8.539 1.907 4.055 1 98.94 59 CYS B C 1
ATOM 3089 O O . CYS B 1 59 ? -9.734 2.207 4.027 1 98.94 59 CYS B O 1
ATOM 3091 N N . LEU B 1 60 ? -7.535 2.785 3.865 1 98.94 60 LEU B N 1
ATOM 3092 C CA . LEU B 1 60 ? -7.828 4.203 4.035 1 98.94 60 LEU B CA 1
ATOM 3093 C C . LEU B 1 60 ? -7.629 4.961 2.725 1 98.94 60 LEU B C 1
ATOM 3095 O O . LEU B 1 60 ? -7.656 6.191 2.703 1 98.94 60 LEU B O 1
ATOM 3099 N N . ASN B 1 61 ? -7.379 4.258 1.6 1 98.81 61 ASN B N 1
ATOM 3100 C CA . ASN B 1 61 ? -7.379 4.906 0.293 1 98.81 61 ASN B CA 1
ATOM 3101 C C . ASN B 1 61 ? -8.797 5.273 -0.15 1 98.81 61 ASN B C 1
ATOM 3103 O O . ASN B 1 61 ? -9.664 4.406 -0.235 1 98.81 61 ASN B O 1
ATOM 3107 N N . TRP B 1 62 ? -9 6.531 -0.457 1 98.75 62 TRP B N 1
ATOM 3108 C CA . TRP B 1 62 ? -10.234 6.957 -1.109 1 98.75 62 TRP B CA 1
ATOM 3109 C C . TRP B 1 62 ? -10.336 6.371 -2.512 1 98.75 62 TRP B C 1
ATOM 3111 O O . TRP B 1 62 ? -9.32 6.137 -3.172 1 98.75 62 TRP B O 1
ATOM 3121 N N . GLU B 1 63 ? -11.586 6.016 -2.902 1 98.44 63 GLU B N 1
ATOM 3122 C CA . GLU B 1 63 ? -11.758 5.484 -4.25 1 98.44 63 GLU B CA 1
ATOM 3123 C C . GLU B 1 63 ? -11.18 6.438 -5.293 1 98.44 63 GLU B C 1
ATOM 3125 O O . GLU B 1 63 ? -11.516 7.621 -5.316 1 98.44 63 GLU B O 1
ATOM 3130 N N . MET B 1 64 ? -10.375 5.949 -6.176 1 98 64 MET B N 1
ATOM 3131 C CA . MET B 1 64 ? -9.516 6.777 -7.02 1 98 64 MET B CA 1
ATOM 3132 C C . MET B 1 64 ? -10.328 7.465 -8.117 1 98 64 MET B C 1
ATOM 3134 O O . MET B 1 64 ? -9.852 8.391 -8.766 1 98 64 MET B O 1
ATOM 3138 N N . THR B 1 65 ? -11.609 7.082 -8.297 1 96.56 65 THR B N 1
ATOM 3139 C CA . THR B 1 65 ? -12.438 7.688 -9.328 1 96.56 65 THR B CA 1
ATOM 3140 C C . THR B 1 65 ? -13.219 8.875 -8.781 1 96.56 65 THR B C 1
ATOM 3142 O O . THR B 1 65 ? -13.859 9.609 -9.531 1 96.56 65 THR B O 1
ATOM 3145 N N . LYS B 1 66 ? -13.195 9.117 -7.547 1 96.5 66 LYS B N 1
ATOM 3146 C CA . LYS B 1 66 ? -14.18 9.984 -6.898 1 96.5 66 LYS B CA 1
ATOM 3147 C C . LYS B 1 66 ? -13.805 11.453 -7.07 1 96.5 66 LYS B C 1
ATOM 3149 O O . LYS B 1 66 ? -14.672 12.328 -7.09 1 96.5 66 LYS B O 1
ATOM 3154 N N . LEU B 1 67 ? -12.5 11.828 -7.086 1 97.88 67 LEU B N 1
ATOM 3155 C CA . LEU B 1 67 ? -12.125 13.227 -7.297 1 97.88 67 LEU B CA 1
ATOM 3156 C C . LEU B 1 67 ? -12.148 13.578 -8.781 1 97.88 67 LEU B C 1
ATOM 3158 O O . LEU B 1 67 ? -11.102 13.711 -9.414 1 97.88 67 LEU B O 1
ATOM 3162 N N . GLU B 1 68 ? -13.297 13.828 -9.305 1 97.69 68 GLU B N 1
ATOM 3163 C CA . GLU B 1 68 ? -13.57 13.953 -10.734 1 97.69 68 GLU B CA 1
ATOM 3164 C C . GLU B 1 68 ? -12.969 15.234 -11.305 1 97.69 68 GLU B C 1
ATOM 3166 O O . GLU B 1 68 ? -12.617 15.289 -12.484 1 97.69 68 GLU B O 1
ATOM 3171 N N . THR B 1 69 ? -12.938 16.281 -10.477 1 98.06 69 THR B N 1
ATOM 3172 C CA . THR B 1 69 ? -12.398 17.578 -10.906 1 98.06 69 THR B CA 1
ATOM 3173 C C . THR B 1 69 ? -11.352 18.078 -9.922 1 98.06 69 THR B C 1
ATOM 3175 O O . THR B 1 69 ? -11.57 19.078 -9.227 1 98.06 69 THR B O 1
ATOM 3178 N N . PRO B 1 70 ? -10.227 17.391 -9.898 1 97.81 70 PRO B N 1
ATOM 3179 C CA . PRO B 1 70 ? -9.211 17.781 -8.914 1 97.81 70 PRO B CA 1
ATOM 3180 C C . PRO B 1 70 ? -8.805 19.25 -9.031 1 97.81 70 PRO B C 1
ATOM 3182 O O . PRO B 1 70 ? -8.859 19.812 -10.125 1 97.81 70 PRO B O 1
ATOM 3185 N N . GLY B 1 71 ? -8.406 19.844 -7.977 1 96.69 71 GLY B N 1
ATOM 3186 C CA . GLY B 1 71 ? -7.934 21.219 -7.93 1 96.69 71 GLY B CA 1
ATOM 3187 C C . GLY B 1 71 ? -6.492 21.359 -8.367 1 96.69 71 GLY B C 1
ATOM 3188 O O . GLY B 1 71 ? -5.836 20.375 -8.711 1 96.69 71 GLY B O 1
ATOM 3189 N N . PHE B 1 72 ? -6.02 22.594 -8.445 1 96.12 72 PHE B N 1
ATOM 3190 C CA . PHE B 1 72 ? -4.621 22.969 -8.609 1 96.12 72 PHE B CA 1
ATOM 3191 C C . PHE B 1 72 ? -4.094 22.531 -9.977 1 96.12 72 PHE B C 1
ATOM 3193 O O . PHE B 1 72 ? -2.918 22.203 -10.109 1 96.12 72 PHE B O 1
ATOM 3200 N N . GLY B 1 73 ? -4.996 22.422 -10.922 1 94.81 73 GLY B N 1
ATOM 3201 C CA . GLY B 1 73 ? -4.594 22.094 -12.281 1 94.81 73 GLY B CA 1
ATOM 3202 C C . GLY B 1 73 ? -4.254 20.625 -12.461 1 94.81 73 GLY B C 1
ATOM 3203 O O . GLY B 1 73 ? -3.688 20.219 -13.484 1 94.81 73 GLY B O 1
ATOM 3204 N N . ARG B 1 74 ? -4.566 19.781 -11.461 1 97.19 74 ARG B N 1
ATOM 3205 C CA . ARG B 1 74 ? -4.277 18.359 -11.531 1 97.19 74 ARG B CA 1
ATOM 3206 C C . ARG B 1 74 ? -5.336 17.625 -12.352 1 97.19 74 ARG B C 1
ATOM 3208 O O . ARG B 1 74 ? -6.461 18.109 -12.5 1 97.19 74 ARG B O 1
ATOM 3215 N N . GLU B 1 75 ? -4.957 16.547 -12.945 1 96.06 75 GLU B N 1
ATOM 3216 C CA . GLU B 1 75 ? -5.875 15.773 -13.781 1 96.06 75 GLU B CA 1
ATOM 3217 C C . GLU B 1 75 ? -6.449 14.586 -13.008 1 96.06 75 GLU B C 1
ATOM 3219 O O . GLU B 1 75 ? -5.781 14.031 -12.141 1 96.06 75 GLU B O 1
ATOM 3224 N N . PRO B 1 76 ? -7.73 14.258 -13.336 1 97.44 76 PRO B N 1
ATOM 3225 C CA . PRO B 1 76 ? -8.289 13.062 -12.711 1 97.44 76 PRO B CA 1
ATOM 3226 C C . PRO B 1 76 ? -7.57 11.781 -13.133 1 97.44 76 PRO B C 1
ATOM 3228 O O . PRO B 1 76 ? -6.898 11.758 -14.172 1 97.44 76 PRO B O 1
ATOM 3231 N N . VAL B 1 77 ? -7.719 10.734 -12.344 1 97.56 77 VAL B N 1
ATOM 3232 C CA . VAL B 1 77 ? -7.117 9.438 -12.625 1 97.56 77 VAL B CA 1
ATOM 3233 C C . VAL B 1 77 ? -7.672 8.883 -13.938 1 97.56 77 VAL B C 1
ATOM 3235 O O . VAL B 1 77 ? -8.875 8.961 -14.188 1 97.56 77 VAL B O 1
ATOM 3238 N N . VAL B 1 78 ? -6.777 8.391 -14.742 1 97.81 78 VAL B N 1
ATOM 3239 C CA . VAL B 1 78 ? -7.152 7.648 -15.945 1 97.81 78 VAL B CA 1
ATOM 3240 C C . VAL B 1 78 ? -6.734 6.188 -15.805 1 97.81 78 VAL B C 1
ATOM 3242 O O . VAL B 1 78 ? -5.566 5.895 -15.539 1 97.81 78 VAL B O 1
ATOM 3245 N N . HIS B 1 79 ? -7.648 5.324 -15.859 1 97.75 79 HIS B N 1
ATOM 3246 C CA . HIS B 1 79 ? -7.457 3.879 -15.812 1 97.75 79 HIS B CA 1
ATOM 3247 C C . HIS B 1 79 ? -8.016 3.209 -17.062 1 97.75 79 HIS B C 1
ATOM 3249 O O . HIS B 1 79 ? -9.188 3.389 -17.406 1 97.75 79 HIS B O 1
ATOM 3255 N N . GLU B 1 80 ? -7.16 2.453 -17.766 1 97.62 80 GLU B N 1
ATOM 3256 C CA . GLU B 1 80 ? -7.566 1.812 -19.016 1 97.62 80 GLU B CA 1
ATOM 3257 C C . GLU B 1 80 ? -7.316 0.308 -18.969 1 97.62 80 GLU B C 1
ATOM 3259 O O . GLU B 1 80 ? -6.207 -0.132 -18.641 1 97.62 80 GLU B O 1
ATOM 3264 N N . ILE B 1 81 ? -8.328 -0.461 -19.25 1 97.75 81 ILE B N 1
ATOM 3265 C CA . ILE B 1 81 ? -8.18 -1.898 -19.438 1 97.75 81 ILE B CA 1
ATOM 3266 C C . ILE B 1 81 ? -7.695 -2.184 -20.859 1 97.75 81 ILE B C 1
ATOM 3268 O O . ILE B 1 81 ? -8.219 -1.619 -21.828 1 97.75 81 ILE B O 1
ATOM 3272 N N . LYS B 1 82 ? -6.645 -3.051 -20.938 1 95.38 82 LYS B N 1
ATOM 3273 C CA . LYS B 1 82 ? -5.965 -3.264 -22.219 1 95.38 82 LYS B CA 1
ATOM 3274 C C . LYS B 1 82 ? -5.805 -4.75 -22.516 1 95.38 82 LYS B C 1
ATOM 3276 O O . LYS B 1 82 ? -5.684 -5.562 -21.594 1 95.38 82 LYS B O 1
ATOM 3281 N N . THR B 1 83 ? -5.781 -5.02 -23.781 1 94.19 83 THR B N 1
ATOM 3282 C CA . THR B 1 83 ? -5.449 -6.371 -24.219 1 94.19 83 THR B CA 1
ATOM 3283 C C . THR B 1 83 ? -3.955 -6.637 -24.047 1 94.19 83 THR B C 1
ATOM 3285 O O . THR B 1 83 ? -3.156 -5.703 -23.984 1 94.19 83 THR B O 1
ATOM 3288 N N . ILE B 1 84 ? -3.631 -7.859 -23.828 1 94 84 ILE B N 1
ATOM 3289 C CA . ILE B 1 84 ? -2.25 -8.328 -23.875 1 94 84 ILE B CA 1
ATOM 3290 C C . ILE B 1 84 ? -1.964 -8.969 -25.219 1 94 84 ILE B C 1
ATOM 3292 O O . ILE B 1 84 ? -2.686 -9.875 -25.656 1 94 84 ILE B O 1
ATOM 3296 N N . PRO B 1 85 ? -0.925 -8.516 -25.922 1 90.69 85 PRO B N 1
ATOM 3297 C CA . PRO B 1 85 ? -0.62 -9.133 -27.219 1 90.69 85 PRO B CA 1
ATOM 3298 C C . PRO B 1 85 ? -0.515 -10.656 -27.125 1 90.69 85 PRO B C 1
ATOM 3300 O O . PRO B 1 85 ? 0.127 -11.18 -26.219 1 90.69 85 PRO B O 1
ATOM 3303 N N . ASN B 1 86 ? -1.202 -11.359 -27.984 1 87.94 86 ASN B N 1
ATOM 3304 C CA . ASN B 1 86 ? -1.202 -12.812 -28.109 1 87.94 86 ASN B CA 1
ATOM 3305 C C . ASN B 1 86 ? -2.109 -13.461 -27.062 1 87.94 86 ASN B C 1
ATOM 3307 O O . ASN B 1 86 ? -2.225 -14.688 -27.016 1 87.94 86 ASN B O 1
ATOM 3311 N N . TYR B 1 87 ? -2.729 -12.664 -26.234 1 91.38 87 TYR B N 1
ATOM 3312 C CA . TYR B 1 87 ? -3.609 -13.203 -25.203 1 91.38 87 TYR B CA 1
ATOM 3313 C C . TYR B 1 87 ? -5 -12.586 -25.297 1 91.38 87 TYR B C 1
ATOM 3315 O O . TYR B 1 87 ? -5.711 -12.484 -24.297 1 91.38 87 TYR B O 1
ATOM 3323 N N . GLU B 1 88 ? -5.32 -12.156 -26.5 1 86.75 88 GLU B N 1
ATOM 3324 C CA . GLU B 1 88 ? -6.617 -11.523 -26.719 1 86.75 88 GLU B CA 1
ATOM 3325 C C . GLU B 1 88 ? -7.762 -12.484 -26.406 1 86.75 88 GLU B C 1
ATOM 3327 O O . GLU B 1 88 ? -7.758 -13.633 -26.875 1 86.75 88 GLU B O 1
ATOM 3332 N N . GLY B 1 89 ? -8.656 -12.008 -25.594 1 84.75 89 GLY B N 1
ATOM 3333 C CA . GLY B 1 89 ? -9.797 -12.828 -25.219 1 84.75 89 GLY B CA 1
ATOM 3334 C C . GLY B 1 89 ? -9.516 -13.766 -24.062 1 84.75 89 GLY B C 1
ATOM 3335 O O . GLY B 1 89 ? -10.438 -14.383 -23.516 1 84.75 89 GLY B O 1
ATOM 3336 N N . ILE B 1 90 ? -8.234 -13.797 -23.609 1 92.88 90 ILE B N 1
ATOM 3337 C CA . ILE B 1 90 ? -7.824 -14.742 -22.578 1 92.88 90 ILE B CA 1
ATOM 3338 C C . ILE B 1 90 ? -7.465 -13.984 -21.297 1 92.88 90 ILE B C 1
ATOM 3340 O O . ILE B 1 90 ? -7.801 -14.422 -20.188 1 92.88 90 ILE B O 1
ATOM 3344 N N . ALA B 1 91 ? -6.844 -12.844 -21.484 1 96.94 91 ALA B N 1
ATOM 3345 C CA . ALA B 1 91 ? -6.312 -12.109 -20.344 1 96.94 91 ALA B CA 1
ATOM 3346 C C . ALA B 1 91 ? -6.43 -10.602 -20.547 1 96.94 91 ALA B C 1
ATOM 3348 O O . ALA B 1 91 ? -6.512 -10.133 -21.688 1 96.94 91 ALA B O 1
ATOM 3349 N N . TRP B 1 92 ? -6.504 -9.883 -19.484 1 97.88 92 TRP B N 1
ATOM 3350 C CA . TRP B 1 92 ? -6.57 -8.43 -19.531 1 97.88 92 TRP B CA 1
ATOM 3351 C C . TRP B 1 92 ? -5.434 -7.812 -18.719 1 97.88 92 TRP B C 1
ATOM 3353 O O . TRP B 1 92 ? -5.055 -8.336 -17.672 1 97.88 92 TRP B O 1
ATOM 3363 N N . ASP B 1 93 ? -4.895 -6.746 -19.25 1 97.81 93 ASP B N 1
ATOM 3364 C CA . ASP B 1 93 ? -4.035 -5.816 -18.516 1 97.81 93 ASP B CA 1
ATOM 3365 C C . ASP B 1 93 ? -4.773 -4.523 -18.188 1 97.81 93 ASP B C 1
ATOM 3367 O O . ASP B 1 93 ? -5.949 -4.367 -18.547 1 97.81 93 ASP B O 1
ATOM 3371 N N . ASP B 1 94 ? -4.125 -3.738 -17.438 1 97.94 94 ASP B N 1
ATOM 3372 C CA . ASP B 1 94 ? -4.598 -2.369 -17.266 1 97.94 94 ASP B CA 1
ATOM 3373 C C . ASP B 1 94 ? -3.43 -1.396 -17.109 1 97.94 94 ASP B C 1
ATOM 3375 O O . ASP B 1 94 ? -2.299 -1.812 -16.859 1 97.94 94 ASP B O 1
ATOM 3379 N N . VAL B 1 95 ? -3.652 -0.136 -17.438 1 98 95 VAL B N 1
ATOM 3380 C CA . VAL B 1 95 ? -2.672 0.941 -17.344 1 98 95 VAL B CA 1
ATOM 3381 C C . VAL B 1 95 ? -3.266 2.109 -16.562 1 98 95 VAL B C 1
ATOM 3383 O O . VAL B 1 95 ? -4.438 2.449 -16.734 1 98 95 VAL B O 1
ATOM 3386 N N . TRP B 1 96 ? -2.385 2.646 -15.742 1 97.38 96 TRP B N 1
ATOM 3387 C CA . TRP B 1 96 ? -2.77 3.746 -14.867 1 97.38 96 TRP B CA 1
ATOM 3388 C C . TRP B 1 96 ? -2.008 5.02 -15.219 1 97.38 96 TRP B C 1
ATOM 3390 O O . TRP B 1 96 ? -0.812 4.969 -15.523 1 97.38 96 TRP B O 1
ATOM 3400 N N . HIS B 1 97 ? -2.662 6.145 -15.227 1 98.06 97 HIS B N 1
ATOM 3401 C CA . HIS B 1 97 ? -2.102 7.488 -15.32 1 98.06 97 HIS B CA 1
ATOM 3402 C C . HIS B 1 97 ? -2.709 8.414 -14.273 1 98.06 97 HIS B C 1
ATOM 3404 O O . HIS B 1 97 ? -3.904 8.719 -14.32 1 98.06 97 HIS B O 1
ATOM 3410 N N . PHE B 1 98 ? -1.859 8.82 -13.266 1 98.19 98 PHE B N 1
ATOM 3411 C CA . PHE B 1 98 ? -2.473 9.633 -12.227 1 98.19 98 PHE B CA 1
ATOM 3412 C C . PHE B 1 98 ? -1.42 10.461 -11.5 1 98.19 98 PHE B C 1
ATOM 3414 O O . PHE B 1 98 ? -0.225 10.172 -11.586 1 98.19 98 PHE B O 1
ATOM 3421 N N . ASN B 1 99 ? -1.846 11.57 -10.922 1 98.19 99 ASN B N 1
ATOM 3422 C CA . ASN B 1 99 ? -1.166 12.344 -9.891 1 98.19 99 ASN B CA 1
ATOM 3423 C C . ASN B 1 99 ? -1.565 11.891 -8.492 1 98.19 99 ASN B C 1
ATOM 3425 O O . ASN B 1 99 ? -2.719 12.055 -8.086 1 98.19 99 ASN B O 1
ATOM 3429 N N . PRO B 1 100 ? -0.603 11.32 -7.734 1 97.81 100 PRO B N 1
ATOM 3430 C CA . PRO B 1 100 ? -1.003 10.844 -6.41 1 97.81 100 PRO B CA 1
ATOM 3431 C C . PRO B 1 100 ? -1.66 11.938 -5.566 1 97.81 100 PRO B C 1
ATOM 3433 O O . PRO B 1 100 ? -2.48 11.641 -4.695 1 97.81 100 PRO B O 1
ATOM 3436 N N . GLN B 1 101 ? -1.392 13.164 -5.84 1 97.44 101 GLN B N 1
ATOM 3437 C CA . GLN B 1 101 ? -1.916 14.273 -5.043 1 97.44 101 GLN B CA 1
ATOM 3438 C C . GLN B 1 101 ? -3.332 14.641 -5.477 1 97.44 101 GLN B C 1
ATOM 3440 O O . GLN B 1 101 ? -3.939 15.555 -4.918 1 97.44 101 GLN B O 1
ATOM 3445 N N . ALA B 1 102 ? -3.863 13.969 -6.457 1 97.5 102 ALA B N 1
ATOM 3446 C CA . ALA B 1 102 ? -5.27 14.078 -6.84 1 97.5 102 ALA B CA 1
ATOM 3447 C C . ALA B 1 102 ? -6.086 12.93 -6.258 1 97.5 102 ALA B C 1
ATOM 3449 O O . ALA B 1 102 ? -6.969 12.383 -6.93 1 97.5 102 ALA B O 1
ATOM 3450 N N . GLY B 1 103 ? -5.852 12.5 -5.043 1 97.88 103 GLY B N 1
ATOM 3451 C CA . GLY B 1 103 ? -6.48 11.469 -4.23 1 97.88 103 GLY B CA 1
ATOM 3452 C C . GLY B 1 103 ? -5.781 11.25 -2.9 1 97.88 103 GLY B C 1
ATOM 3453 O O . GLY B 1 103 ? -5.035 12.117 -2.436 1 97.88 103 GLY B O 1
ATOM 3454 N N . SER B 1 104 ? -6.074 10.156 -2.287 1 98.75 104 SER B N 1
ATOM 3455 C CA . SER B 1 104 ? -5.355 9.859 -1.054 1 98.75 104 SER B CA 1
ATOM 3456 C C . SER B 1 104 ? -3.85 9.789 -1.295 1 98.75 104 SER B C 1
ATOM 3458 O O . SER B 1 104 ? -3.393 9.086 -2.199 1 98.75 104 SER B O 1
ATOM 3460 N N . GLN B 1 105 ? -3.078 10.5 -0.443 1 98.75 105 GLN B N 1
ATOM 3461 C CA . GLN B 1 105 ? -1.641 10.508 -0.69 1 98.75 105 GLN B CA 1
ATOM 3462 C C . GLN B 1 105 ? -0.862 10.773 0.596 1 98.75 105 GLN B C 1
ATOM 3464 O O . GLN B 1 105 ? -1.405 11.328 1.555 1 98.7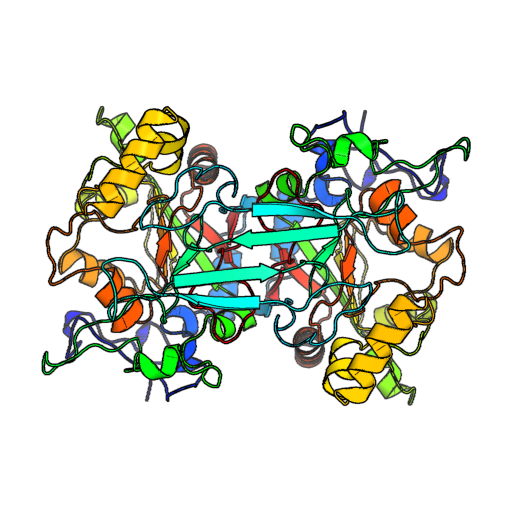5 105 GLN B O 1
ATOM 3469 N N . TRP B 1 106 ? 0.375 10.312 0.556 1 98.88 106 TRP B N 1
ATOM 3470 C CA . TRP B 1 106 ? 1.437 10.898 1.37 1 98.88 106 TRP B CA 1
ATOM 3471 C C . TRP B 1 106 ? 2.172 11.992 0.604 1 98.88 106 TRP B C 1
ATOM 3473 O O . TRP B 1 106 ? 2.648 11.766 -0.51 1 98.88 106 TRP B O 1
ATOM 3483 N N . ASP B 1 107 ? 2.223 13.141 1.219 1 98.75 107 ASP B N 1
ATOM 3484 C CA . ASP B 1 107 ? 3.215 14.117 0.786 1 98.75 107 ASP B CA 1
ATOM 3485 C C . ASP B 1 107 ? 4.605 13.758 1.305 1 98.75 107 ASP B C 1
ATOM 3487 O O . ASP B 1 107 ? 4.828 13.711 2.516 1 98.75 107 ASP B O 1
ATOM 3491 N N . GLY B 1 108 ? 5.5 13.5 0.345 1 98.62 108 GLY B N 1
ATOM 3492 C CA . GLY B 1 108 ? 6.875 13.25 0.738 1 98.62 108 GLY B CA 1
ATOM 3493 C C . GLY B 1 108 ? 7.668 14.523 0.973 1 98.62 108 GLY B C 1
ATOM 3494 O O . GLY B 1 108 ? 7.129 15.625 0.851 1 98.62 108 GLY B O 1
ATOM 3495 N N . PHE B 1 109 ? 8.93 14.375 1.231 1 98.75 109 PHE B N 1
ATOM 3496 C CA . PHE B 1 109 ? 9.766 15.484 1.655 1 98.75 109 PHE B CA 1
ATOM 3497 C C . PHE B 1 109 ? 10.211 16.312 0.457 1 98.75 109 PHE B C 1
ATOM 3499 O O . PHE B 1 109 ? 10.734 17.422 0.619 1 98.75 109 PHE B O 1
ATOM 3506 N N . ARG B 1 110 ? 9.93 15.82 -0.727 1 98.62 110 ARG B N 1
ATOM 3507 C CA . ARG B 1 110 ? 10.242 16.547 -1.958 1 98.62 110 ARG B CA 1
ATOM 3508 C C . ARG B 1 110 ? 9.078 17.453 -2.367 1 98.62 110 ARG B C 1
ATOM 3510 O O . ARG B 1 110 ? 9.195 18.219 -3.324 1 98.62 110 ARG B O 1
ATOM 3517 N N . HIS B 1 111 ? 7.984 17.422 -1.664 1 98.62 111 HIS B N 1
ATOM 3518 C CA . HIS B 1 111 ? 6.734 18.031 -2.107 1 98.62 111 HIS B CA 1
ATOM 3519 C C . HIS B 1 111 ? 6.711 19.516 -1.805 1 98.62 111 HIS B C 1
ATOM 3521 O O . HIS B 1 111 ? 6.289 20.328 -2.643 1 98.62 111 HIS B O 1
ATOM 3527 N N . PHE B 1 112 ? 7.164 19.953 -0.618 1 98.31 112 PHE B N 1
ATOM 3528 C CA . PHE B 1 112 ? 7.023 21.344 -0.204 1 98.31 112 PHE B CA 1
ATOM 3529 C C . PHE B 1 112 ? 8.312 21.859 0.433 1 98.31 112 PHE B C 1
ATOM 3531 O O . PHE B 1 112 ? 8.945 21.141 1.216 1 98.31 112 PHE B O 1
ATOM 3538 N N . SER B 1 113 ? 8.68 23.109 0.114 1 97.5 113 SER B N 1
ATOM 3539 C CA . SER B 1 113 ? 9.914 23.719 0.598 1 97.5 113 SER B CA 1
ATOM 3540 C C . SER B 1 113 ? 9.648 24.641 1.775 1 97.5 113 SER B C 1
ATOM 3542 O O . SER B 1 113 ? 8.492 24.844 2.16 1 97.5 113 SER B O 1
ATOM 3544 N N . THR B 1 114 ? 10.648 25.078 2.404 1 95.62 114 THR B N 1
ATOM 3545 C CA . THR B 1 114 ? 10.609 26.109 3.428 1 95.62 114 THR B CA 1
ATOM 3546 C C . THR B 1 114 ? 11.641 27.203 3.129 1 95.62 114 THR B C 1
ATOM 3548 O O . THR B 1 114 ? 12.578 26.984 2.361 1 95.62 114 THR B O 1
ATOM 3551 N N . ALA B 1 115 ? 11.406 28.359 3.693 1 92.19 115 ALA B N 1
ATOM 3552 C CA . ALA B 1 115 ? 12.344 29.453 3.506 1 92.19 115 ALA B CA 1
ATOM 3553 C C . ALA B 1 115 ? 13.68 29.156 4.176 1 92.19 115 ALA B C 1
ATOM 3555 O O . ALA B 1 115 ? 13.719 28.562 5.258 1 92.19 115 ALA B O 1
ATOM 3556 N N . THR B 1 116 ? 14.773 29.594 3.502 1 90.62 116 THR B N 1
ATOM 3557 C CA . THR B 1 116 ? 16.094 29.5 4.133 1 90.62 116 THR B CA 1
ATOM 3558 C C . THR B 1 116 ? 16.203 30.453 5.312 1 90.62 116 THR B C 1
ATOM 3560 O O . THR B 1 116 ? 15.391 31.375 5.445 1 90.62 116 THR B O 1
ATOM 3563 N N . GLU B 1 117 ? 17.188 30.203 6.121 1 83.81 117 GLU B N 1
ATOM 3564 C CA . GLU B 1 117 ? 17.375 31.016 7.316 1 83.81 117 GLU B CA 1
ATOM 3565 C C . GLU B 1 117 ? 17.594 32.5 6.957 1 83.81 117 GLU B C 1
ATOM 3567 O O . GLU B 1 117 ? 17.109 33.375 7.652 1 83.81 117 GLU B O 1
ATOM 3572 N N . ASP B 1 118 ? 18.281 32.688 5.844 1 84 118 ASP B N 1
ATOM 3573 C CA . ASP B 1 118 ? 18.609 34.031 5.445 1 84 118 ASP B CA 1
ATOM 3574 C C . ASP B 1 118 ? 17.469 34.688 4.652 1 84 118 ASP B C 1
ATOM 3576 O O . ASP B 1 118 ? 17.547 35.844 4.293 1 84 118 ASP B O 1
ATOM 3580 N N . GLY B 1 119 ? 16.453 33.906 4.383 1 82.06 119 GLY B N 1
ATOM 3581 C CA . GLY B 1 119 ? 15.266 34.406 3.703 1 82.06 119 GLY B CA 1
ATOM 3582 C C . GLY B 1 119 ? 15.477 34.625 2.215 1 82.06 119 GLY B C 1
ATOM 3583 O O . GLY B 1 119 ? 14.625 35.188 1.54 1 82.06 119 GLY B O 1
ATOM 3584 N N . LYS B 1 120 ? 16.562 34.25 1.645 1 86.06 120 LYS B N 1
ATOM 3585 C CA . LYS B 1 120 ? 16.922 34.562 0.266 1 86.06 120 LYS B CA 1
ATOM 3586 C C . LYS B 1 120 ? 16.516 33.406 -0.679 1 86.06 120 LYS B C 1
ATOM 3588 O O . LYS B 1 120 ? 16.531 33.594 -1.899 1 86.06 120 LYS B O 1
ATOM 3593 N N . GLY B 1 121 ? 16.078 32.344 -0.075 1 92.5 121 GLY B N 1
ATOM 3594 C CA . GLY B 1 121 ? 15.727 31.203 -0.911 1 92.5 121 GLY B CA 1
ATOM 3595 C C . GLY B 1 121 ? 14.875 30.172 -0.194 1 92.5 121 GLY B C 1
ATOM 3596 O O . GLY B 1 121 ? 14.242 30.469 0.822 1 92.5 121 GLY B O 1
ATOM 3597 N N . ARG B 1 122 ? 14.711 29.062 -0.916 1 95.88 122 ARG B N 1
ATOM 3598 C CA . ARG B 1 122 ? 13.922 27.969 -0.342 1 95.88 122 ARG B CA 1
ATOM 3599 C C . ARG B 1 122 ? 14.656 26.641 -0.47 1 95.88 122 ARG B C 1
ATOM 3601 O O . ARG B 1 122 ? 15.453 26.453 -1.394 1 95.88 122 ARG B O 1
ATOM 3608 N N . VAL B 1 123 ? 14.414 25.812 0.464 1 97.25 123 VAL B N 1
ATOM 3609 C CA . VAL B 1 123 ? 15 24.469 0.452 1 97.25 123 VAL B CA 1
ATOM 3610 C C . VAL B 1 123 ? 13.977 23.453 0.947 1 97.25 123 VAL B C 1
ATOM 3612 O O . VAL B 1 123 ? 12.992 23.812 1.599 1 97.25 123 VAL B O 1
ATOM 3615 N N . PHE B 1 124 ? 14.211 22.297 0.563 1 98.12 124 PHE B N 1
ATOM 3616 C CA . PHE B 1 124 ? 13.422 21.172 1.046 1 98.12 124 PHE B CA 1
ATOM 3617 C C . PHE B 1 124 ? 14.102 20.5 2.23 1 98.12 124 PHE B C 1
ATOM 3619 O O . PHE B 1 124 ? 15.141 20.969 2.705 1 98.12 124 PHE B O 1
ATOM 3626 N N . TYR B 1 125 ? 13.562 19.469 2.734 1 98.38 125 TYR B N 1
ATOM 3627 C CA . TYR B 1 125 ? 14.047 18.828 3.945 1 98.38 125 TYR B CA 1
ATOM 3628 C C . TYR B 1 125 ? 15.539 18.531 3.846 1 98.38 125 TYR B C 1
ATOM 3630 O O . TYR B 1 125 ? 16.031 18.109 2.795 1 98.38 125 TYR B O 1
ATOM 3638 N N . GLY B 1 126 ? 16.203 18.75 4.902 1 97.38 126 GLY B N 1
ATOM 3639 C CA . GLY B 1 126 ? 17.641 18.484 4.969 1 97.38 126 GLY B CA 1
ATOM 3640 C C . GLY B 1 126 ? 18.469 19.484 4.207 1 97.38 126 GLY B C 1
ATOM 3641 O O . GLY B 1 126 ? 19.688 19.328 4.082 1 97.38 126 GLY B O 1
ATOM 3642 N N . GLY B 1 127 ? 17.797 20.5 3.643 1 97.06 127 GLY B N 1
ATOM 3643 C CA . GLY B 1 127 ? 18.5 21.5 2.859 1 97.06 127 GLY B CA 1
ATOM 3644 C C . GLY B 1 127 ? 18.594 21.156 1.386 1 97.06 127 GLY B C 1
ATOM 3645 O O . GLY B 1 127 ? 19.406 21.719 0.655 1 97.06 127 GLY B O 1
ATOM 3646 N N . THR B 1 128 ? 17.828 20.281 0.978 1 97.69 128 THR B N 1
ATOM 3647 C CA . THR B 1 128 ? 17.828 19.844 -0.414 1 97.69 128 THR B CA 1
ATOM 3648 C C . THR B 1 128 ? 17.375 20.969 -1.336 1 97.69 128 THR B C 1
ATOM 3650 O O . THR B 1 128 ? 16.359 21.625 -1.072 1 97.69 128 THR B O 1
ATOM 3653 N N . GLN B 1 129 ? 18.062 21.141 -2.402 1 96.38 129 GLN B N 1
ATOM 3654 C CA . GLN B 1 129 ? 17.734 22.203 -3.352 1 96.38 129 GLN B CA 1
ATOM 3655 C C . GLN B 1 129 ? 16.703 21.719 -4.375 1 96.38 129 GLN B C 1
ATOM 3657 O O . GLN B 1 129 ? 16.641 20.531 -4.68 1 96.38 129 GLN B O 1
ATOM 3662 N N . SER B 1 130 ? 15.992 22.672 -4.883 1 96.69 130 SER B N 1
ATOM 3663 C CA . SER B 1 130 ? 15 22.375 -5.914 1 96.69 130 SER B CA 1
ATOM 3664 C C . SER B 1 130 ? 15.648 21.688 -7.113 1 96.69 130 SER B C 1
ATOM 3666 O O . SER B 1 130 ? 15.055 20.797 -7.715 1 96.69 130 SER B O 1
ATOM 3668 N N . GLU B 1 131 ? 16.828 22.078 -7.457 1 95.81 131 GLU B N 1
ATOM 3669 C CA . GLU B 1 131 ? 17.562 21.516 -8.586 1 95.81 131 GLU B CA 1
ATOM 3670 C C . GLU B 1 131 ? 17.891 20.047 -8.359 1 95.81 131 GLU B C 1
ATOM 3672 O O . GLU B 1 131 ? 17.906 19.25 -9.305 1 95.81 131 GLU B O 1
ATOM 3677 N N . GLU B 1 132 ? 18.109 19.672 -7.125 1 96.62 132 GLU B N 1
ATOM 3678 C CA . GLU B 1 132 ? 18.375 18.266 -6.797 1 96.62 132 GLU B CA 1
ATOM 3679 C C . GLU B 1 132 ? 17.125 17.406 -7.004 1 96.62 132 GLU B C 1
ATOM 3681 O O . GLU B 1 132 ? 17.234 16.266 -7.453 1 96.62 132 GLU B O 1
ATOM 3686 N N . ILE B 1 133 ? 16 17.938 -6.723 1 97.31 133 ILE B N 1
ATOM 3687 C CA . ILE B 1 133 ? 14.742 17.219 -6.879 1 97.31 133 ILE B CA 1
ATOM 3688 C C . ILE B 1 133 ? 14.484 16.938 -8.359 1 97.31 133 ILE B C 1
ATOM 3690 O O . ILE B 1 133 ? 14.039 15.844 -8.719 1 97.31 133 ILE B O 1
ATOM 3694 N N . ASN B 1 134 ? 14.844 17.875 -9.195 1 95.25 134 ASN B N 1
ATOM 3695 C CA . ASN B 1 134 ? 14.586 17.766 -10.625 1 95.25 134 ASN B CA 1
ATOM 3696 C C . ASN B 1 134 ? 15.688 16.984 -11.336 1 95.25 134 ASN B C 1
ATOM 3698 O O . ASN B 1 134 ? 15.539 16.625 -12.5 1 95.25 134 ASN B O 1
ATOM 3702 N N . ASP B 1 135 ? 16.766 16.75 -10.617 1 96.12 135 ASP B N 1
ATOM 3703 C CA . ASP B 1 135 ? 17.875 15.961 -11.164 1 96.12 135 ASP B CA 1
ATOM 3704 C C . ASP B 1 135 ? 17.516 14.477 -11.227 1 96.12 135 ASP B C 1
ATOM 3706 O O . ASP B 1 135 ? 17.344 13.828 -10.195 1 96.12 135 ASP B O 1
ATOM 3710 N N . PRO B 1 136 ? 17.453 13.93 -12.469 1 95 136 PRO B N 1
ATOM 3711 C CA . PRO B 1 136 ? 17.078 12.516 -12.602 1 95 136 PRO B CA 1
ATOM 3712 C C . PRO B 1 136 ? 18.062 11.594 -11.883 1 95 136 PRO B C 1
ATOM 3714 O O . PRO B 1 136 ? 17.734 10.438 -11.602 1 95 136 PRO B O 1
ATOM 3717 N N . GLY B 1 137 ? 19.219 12.055 -11.531 1 95.81 137 GLY B N 1
ATOM 3718 C CA . GLY B 1 137 ? 20.219 11.234 -10.867 1 95.81 137 GLY B CA 1
ATOM 3719 C C . GLY B 1 137 ? 20.172 11.32 -9.359 1 95.81 137 GLY B C 1
ATOM 3720 O O . GLY B 1 137 ? 20.938 10.656 -8.656 1 95.81 137 GLY B O 1
ATOM 3721 N N . SER B 1 138 ? 19.203 12.102 -8.805 1 97.81 138 SER B N 1
ATOM 3722 C CA . SER B 1 138 ? 19.125 12.297 -7.359 1 97.81 138 SER B CA 1
ATOM 3723 C C . SER B 1 138 ? 17.875 11.672 -6.777 1 97.81 138 SER B C 1
ATOM 3725 O O . SER B 1 138 ? 16.75 12.031 -7.164 1 97.81 138 SER B O 1
ATOM 3727 N N . ALA B 1 139 ? 18.047 10.781 -5.852 1 98.12 139 ALA B N 1
ATOM 3728 C CA . ALA B 1 139 ? 16.938 10.172 -5.125 1 98.12 139 ALA B CA 1
ATOM 3729 C C . ALA B 1 139 ? 16.828 10.734 -3.707 1 98.12 139 ALA B C 1
ATOM 3731 O O . ALA B 1 139 ? 16.141 10.172 -2.857 1 98.12 139 ALA B O 1
ATOM 3732 N N . ARG B 1 140 ? 17.609 11.82 -3.473 1 98.56 140 ARG B N 1
ATOM 3733 C CA . ARG B 1 140 ? 17.672 12.359 -2.119 1 98.56 140 ARG B CA 1
ATOM 3734 C C . ARG B 1 140 ? 16.266 12.703 -1.609 1 98.56 140 ARG B C 1
ATOM 3736 O O . ARG B 1 140 ? 15.492 13.352 -2.307 1 98.56 140 ARG B O 1
ATOM 3743 N N . ILE B 1 141 ? 15.891 12.188 -0.453 1 98.75 141 ILE B N 1
ATOM 3744 C CA . ILE B 1 141 ? 14.68 12.383 0.333 1 98.75 141 ILE B CA 1
ATOM 3745 C C . ILE B 1 141 ? 13.461 11.938 -0.475 1 98.75 141 ILE B C 1
ATOM 3747 O O . ILE B 1 141 ? 12.352 12.422 -0.252 1 98.75 141 ILE B O 1
ATOM 3751 N N . GLY B 1 142 ? 13.648 11.031 -1.481 1 98.75 142 GLY B N 1
ATOM 3752 C CA . GLY B 1 142 ? 12.531 10.461 -2.215 1 98.75 142 GLY B CA 1
ATOM 3753 C C . GLY B 1 142 ? 11.742 9.445 -1.409 1 98.75 142 GLY B C 1
ATOM 3754 O O . GLY B 1 142 ? 12.258 8.883 -0.441 1 98.75 142 GLY B O 1
ATOM 3755 N N . ILE B 1 143 ? 10.539 9.141 -1.855 1 98.5 143 ILE B N 1
ATOM 3756 C CA . ILE B 1 143 ? 9.641 8.211 -1.19 1 98.5 143 ILE B CA 1
ATOM 3757 C C . ILE B 1 143 ? 10.266 6.816 -1.158 1 98.5 143 ILE B C 1
ATOM 3759 O O . ILE B 1 143 ? 9.875 5.973 -0.353 1 98.5 143 ILE B O 1
ATOM 3763 N N . GLY B 1 144 ? 11.227 6.582 -2.004 1 98.5 144 GLY B N 1
ATOM 3764 C CA . GLY B 1 144 ? 11.914 5.297 -2.027 1 98.5 144 GLY B CA 1
ATOM 3765 C C . GLY B 1 144 ? 12.469 4.895 -0.676 1 98.5 144 GLY B C 1
ATOM 3766 O O . GLY B 1 144 ? 12.562 3.703 -0.37 1 98.5 144 GLY B O 1
ATOM 3767 N N . PHE B 1 145 ? 12.859 5.879 0.136 1 98.62 145 PHE B N 1
ATOM 3768 C CA . PHE B 1 145 ? 13.352 5.578 1.475 1 98.62 145 PHE B CA 1
ATOM 3769 C C . PHE B 1 145 ? 12.25 4.961 2.332 1 98.62 145 PHE B C 1
ATOM 3771 O O . PHE B 1 145 ? 12.492 4 3.066 1 98.62 145 PHE B O 1
ATOM 3778 N N . TRP B 1 146 ? 11.008 5.488 2.186 1 98.69 146 TRP B N 1
ATOM 3779 C CA . TRP B 1 146 ? 9.875 4.992 2.959 1 98.69 146 TRP B CA 1
ATOM 3780 C C . TRP B 1 146 ? 9.43 3.623 2.457 1 98.69 146 TRP B C 1
ATOM 3782 O O . TRP B 1 146 ? 8.938 2.799 3.232 1 98.69 146 TRP B O 1
ATOM 3792 N N . ALA B 1 147 ? 9.617 3.381 1.213 1 98.69 147 ALA B N 1
ATOM 3793 C CA . ALA B 1 147 ? 9.078 2.201 0.541 1 98.69 147 ALA B CA 1
ATOM 3794 C C . ALA B 1 147 ? 9.844 0.944 0.939 1 98.69 147 ALA B C 1
ATOM 3796 O O . ALA B 1 147 ? 9.398 -0.174 0.666 1 98.69 147 ALA B O 1
ATOM 3797 N N . GLN B 1 148 ? 10.992 1.105 1.617 1 98.44 148 GLN B N 1
ATOM 3798 C CA . GLN B 1 148 ? 11.797 -0.061 1.972 1 98.44 148 GLN B CA 1
ATOM 3799 C C . GLN B 1 148 ? 11.18 -0.813 3.148 1 98.44 148 GLN B C 1
ATOM 3801 O O . GLN B 1 148 ? 10.914 -2.014 3.055 1 98.44 148 GLN B O 1
ATOM 3806 N N . ASP B 1 149 ? 10.789 -0.049 4.207 1 98.06 149 ASP B N 1
ATOM 3807 C CA . ASP B 1 149 ? 10.227 -0.676 5.402 1 98.06 149 ASP B CA 1
ATOM 3808 C C . ASP B 1 149 ? 8.758 -0.316 5.566 1 98.06 149 ASP B C 1
ATOM 3810 O O . ASP B 1 149 ? 8.047 -0.934 6.363 1 98.06 149 ASP B O 1
ATOM 3814 N N . GLY B 1 150 ? 8.336 0.615 4.816 1 98.69 150 GLY B N 1
ATOM 3815 C CA . GLY B 1 150 ? 6.977 1.089 5.02 1 98.69 150 GLY B CA 1
ATOM 3816 C C . GLY B 1 150 ? 6.805 1.883 6.301 1 98.69 150 GLY B C 1
ATOM 3817 O O . GLY B 1 150 ? 7.781 2.371 6.871 1 98.69 150 GLY B O 1
ATOM 3818 N N . ILE B 1 151 ? 5.617 2.221 6.605 1 98.94 151 ILE B N 1
ATOM 3819 C CA . ILE B 1 151 ? 5.223 2.912 7.828 1 98.94 151 ILE B CA 1
ATOM 3820 C C . ILE B 1 151 ? 4.324 2.008 8.664 1 98.94 151 ILE B C 1
ATOM 3822 O O . ILE B 1 151 ? 3.307 1.507 8.172 1 98.94 151 ILE B O 1
ATOM 3826 N N . ALA B 1 152 ? 4.723 1.714 9.859 1 98.94 152 ALA B N 1
ATOM 3827 C CA . ALA B 1 152 ? 3.904 0.91 10.766 1 98.94 152 ALA B CA 1
ATOM 3828 C C . ALA B 1 152 ? 4.016 1.413 12.203 1 98.94 152 ALA B C 1
ATOM 3830 O O . ALA B 1 152 ? 5.117 1.52 12.742 1 98.94 152 ALA B O 1
ATOM 3831 N N . SER B 1 153 ? 2.939 1.776 12.75 1 98.88 153 SER B N 1
ATOM 3832 C CA . SER B 1 153 ? 2.885 2.287 14.117 1 98.88 153 SER B CA 1
ATOM 3833 C C . SER B 1 153 ? 1.445 2.414 14.602 1 98.88 153 SER B C 1
ATOM 3835 O O . SER B 1 153 ? 0.525 1.884 13.977 1 98.88 153 SER B O 1
ATOM 3837 N N . ARG B 1 154 ? 1.253 2.975 15.797 1 98.94 154 ARG B N 1
ATOM 3838 C CA . ARG B 1 154 ? -0.066 3.271 16.344 1 98.94 154 ARG B CA 1
ATOM 3839 C C . ARG B 1 154 ? -0.648 4.535 15.719 1 98.94 154 ARG B C 1
ATOM 3841 O O . ARG B 1 154 ? 0.071 5.508 15.492 1 98.94 154 ARG B O 1
ATOM 3848 N N . GLY B 1 155 ? -1.896 4.449 15.289 1 98.94 155 GLY B N 1
ATOM 3849 C CA . GLY B 1 155 ? -2.648 5.629 14.883 1 98.94 155 GLY B CA 1
ATOM 3850 C C . GLY B 1 155 ? -3.771 5.98 15.836 1 98.94 155 GLY B C 1
ATOM 3851 O O . GLY B 1 155 ? -4.285 5.109 16.547 1 98.94 155 GLY B O 1
ATOM 3852 N N . PHE B 1 156 ? -4.113 7.23 15.898 1 99 156 PHE B N 1
ATOM 3853 C CA . PHE B 1 156 ? -5.332 7.641 16.578 1 99 156 PHE B CA 1
ATOM 3854 C C . PHE B 1 156 ? -6.168 8.562 15.703 1 99 156 PHE B C 1
ATOM 3856 O O . PHE B 1 156 ? -5.625 9.312 14.891 1 99 156 PHE B O 1
ATOM 3863 N N . LEU B 1 157 ? -7.484 8.5 15.906 1 99 157 LEU B N 1
ATOM 3864 C CA . LEU B 1 157 ? -8.406 9.289 15.094 1 99 157 LEU B CA 1
ATOM 3865 C C . LEU B 1 157 ? -9.078 10.375 15.93 1 99 157 LEU B C 1
ATOM 3867 O O . LEU B 1 157 ? -9.672 10.086 16.969 1 99 157 LEU B O 1
ATOM 3871 N N . ILE B 1 158 ? -8.867 11.594 15.539 1 98.94 158 ILE B N 1
ATOM 3872 C CA . ILE B 1 158 ? -9.703 12.703 15.977 1 98.94 158 ILE B CA 1
ATOM 3873 C C . ILE B 1 158 ? -10.844 12.914 14.984 1 98.94 158 ILE B C 1
ATOM 3875 O O . ILE B 1 158 ? -10.633 13.438 13.891 1 98.94 158 ILE B O 1
ATOM 3879 N N . ASP B 1 159 ? -11.992 12.508 15.391 1 98.94 159 ASP B N 1
ATOM 3880 C CA . ASP B 1 159 ? -13.18 12.555 14.539 1 98.94 159 ASP B CA 1
ATOM 3881 C C . ASP B 1 159 ? -13.969 13.844 14.766 1 98.94 159 ASP B C 1
ATOM 3883 O O . ASP B 1 159 ? -15.031 13.828 15.391 1 98.94 159 ASP B O 1
ATOM 3887 N N . TYR B 1 160 ? -13.531 14.898 14.133 1 98.88 160 TYR B N 1
ATOM 3888 C CA . TYR B 1 160 ? -14.18 16.188 14.32 1 98.88 160 TYR B CA 1
ATOM 3889 C C . TYR B 1 160 ? -15.594 16.172 13.758 1 98.88 160 TYR B C 1
ATOM 3891 O O . TYR B 1 160 ? -16.484 16.828 14.297 1 98.88 160 TYR B O 1
ATOM 3899 N N . VAL B 1 161 ? -15.828 15.453 12.672 1 98.81 161 VAL B N 1
ATOM 3900 C CA . VAL B 1 161 ? -17.141 15.422 12.023 1 98.81 161 VAL B CA 1
ATOM 3901 C C . VAL B 1 161 ? -18.188 14.945 13.023 1 98.81 161 VAL B C 1
ATOM 3903 O O . VAL B 1 161 ? -19.234 15.594 13.188 1 98.81 161 VAL B O 1
ATOM 3906 N N . SER B 1 162 ? -17.922 13.82 13.672 1 98.44 162 SER B N 1
ATOM 3907 C CA . SER B 1 162 ? -18.875 13.297 14.648 1 98.44 162 SER B CA 1
ATOM 3908 C C . SER B 1 162 ? -19.031 14.258 15.828 1 98.44 162 SER B C 1
ATOM 3910 O O . SER B 1 162 ? -20.141 14.445 16.328 1 98.44 162 SER B O 1
ATOM 3912 N N . TYR B 1 163 ? -17.938 14.789 16.281 1 98.31 163 TYR B N 1
ATOM 3913 C CA . TYR B 1 163 ? -17.938 15.758 17.359 1 98.31 163 TYR B CA 1
ATOM 3914 C C . TYR B 1 163 ? -18.812 16.953 17.016 1 98.31 163 TYR B C 1
ATOM 3916 O O . TYR B 1 163 ? -19.656 17.375 17.812 1 98.31 163 TYR B O 1
ATOM 3924 N N . ALA B 1 164 ? -18.625 17.516 15.812 1 98.12 164 ALA B N 1
ATOM 3925 C CA . ALA B 1 164 ? -19.391 18.672 15.344 1 98.12 164 ALA B CA 1
ATOM 3926 C C . ALA B 1 164 ? -20.875 18.344 15.273 1 98.12 164 ALA B C 1
ATOM 3928 O O . ALA B 1 164 ? -21.719 19.172 15.633 1 98.12 164 ALA B O 1
ATOM 3929 N N . GLU B 1 165 ? -21.156 17.172 14.742 1 96.75 165 GLU B N 1
ATOM 3930 C CA . GLU B 1 165 ? -22.547 16.734 14.672 1 96.75 165 GLU B CA 1
ATOM 3931 C C . GLU B 1 165 ? -23.203 16.734 16.047 1 96.75 165 GLU B C 1
ATOM 3933 O O . GLU B 1 165 ? -24.328 17.188 16.203 1 96.75 165 GLU B O 1
ATOM 3938 N N . GLN B 1 166 ? -22.531 16.25 17.031 1 96.88 166 GLN B N 1
ATOM 3939 C CA . GLN B 1 166 ? -23.047 16.188 18.391 1 96.88 166 GLN B CA 1
ATOM 3940 C C . GLN B 1 166 ? -23.297 17.578 18.953 1 96.88 166 GLN B C 1
ATOM 3942 O O . GLN B 1 166 ? -24.188 17.781 19.766 1 96.88 166 GLN B O 1
ATOM 3947 N N . LYS B 1 167 ? -22.562 18.562 18.469 1 96.94 167 LYS B N 1
ATOM 3948 C CA . LYS B 1 167 ? -22.656 19.938 18.969 1 96.94 167 LYS B CA 1
ATOM 3949 C C . LYS B 1 167 ? -23.594 20.766 18.094 1 96.94 167 LYS B C 1
ATOM 3951 O O . LYS B 1 167 ? -23.797 21.953 18.344 1 96.94 167 LYS B O 1
ATOM 3956 N N . GLY B 1 168 ? -24.109 20.156 17.031 1 97.19 168 GLY B N 1
ATOM 3957 C CA . GLY B 1 168 ? -25 20.859 16.125 1 97.19 168 GLY B CA 1
ATOM 3958 C C . GLY B 1 168 ? -24.281 21.781 15.156 1 97.19 168 GLY B C 1
ATOM 3959 O O . GLY B 1 168 ? -24.844 22.75 14.672 1 97.19 168 GLY B O 1
ATOM 3960 N N . ILE B 1 169 ? -23.016 21.531 14.984 1 97 169 ILE B N 1
ATOM 3961 C CA . ILE B 1 169 ? -22.188 22.328 14.07 1 97 169 ILE B CA 1
ATOM 3962 C C . ILE B 1 169 ? -22.156 21.656 12.695 1 97 169 ILE B C 1
ATOM 3964 O O . ILE B 1 169 ? -21.875 20.469 12.578 1 97 169 ILE B O 1
ATOM 3968 N N . ASN B 1 170 ? -22.5 22.406 11.703 1 96.31 170 ASN B N 1
ATOM 3969 C CA . ASN B 1 170 ? -22.422 21.891 10.344 1 96.31 170 ASN B CA 1
ATOM 3970 C C . ASN B 1 170 ? -20.984 21.797 9.852 1 96.31 170 ASN B C 1
ATOM 3972 O O . ASN B 1 170 ? -20.203 22.734 10.023 1 96.31 170 ASN B O 1
ATOM 3976 N N . VAL B 1 171 ? -20.688 20.641 9.188 1 97.19 171 VAL B N 1
ATOM 3977 C CA . VAL B 1 171 ? -19.328 20.422 8.695 1 97.19 171 VAL B CA 1
ATOM 3978 C C . VAL B 1 171 ? -19.312 20.531 7.176 1 97.19 171 VAL B C 1
ATOM 3980 O O . VAL B 1 171 ? -20.172 20 6.488 1 97.19 171 VAL B O 1
ATOM 3983 N N . ASN B 1 172 ? -18.344 21.297 6.664 1 97.56 172 ASN B N 1
ATOM 3984 C CA . ASN B 1 172 ? -18.047 21.453 5.242 1 97.56 172 ASN B CA 1
ATOM 3985 C C . ASN B 1 172 ? -16.562 21.359 4.961 1 97.56 172 ASN B C 1
ATOM 3987 O O . ASN B 1 172 ? -15.797 22.266 5.324 1 97.56 172 ASN B O 1
ATOM 3991 N N . GLY B 1 173 ? -16.203 20.297 4.27 1 97.94 173 GLY B N 1
ATOM 3992 C CA . GLY B 1 173 ? -14.797 20 4.043 1 97.94 173 GLY B CA 1
ATOM 3993 C C . GLY B 1 173 ? -14.117 21.016 3.141 1 97.94 173 GLY B C 1
ATOM 3994 O O . GLY B 1 173 ? -12.891 21.078 3.086 1 97.94 173 GLY B O 1
ATOM 3995 N N . ILE B 1 174 ? -14.875 21.844 2.418 1 98.06 174 ILE B N 1
ATOM 3996 C CA . ILE B 1 174 ? -14.289 22.828 1.524 1 98.06 174 ILE B CA 1
ATOM 3997 C C . ILE B 1 174 ? -14.766 24.234 1.912 1 98.06 174 ILE B C 1
ATOM 3999 O O . ILE B 1 174 ? -14.867 25.109 1.062 1 98.06 174 ILE B O 1
ATOM 4003 N N . GLY B 1 175 ? -15.102 24.406 3.203 1 96.88 175 GLY B N 1
ATOM 4004 C CA . GLY B 1 175 ? -15.617 25.688 3.693 1 96.88 175 GLY B CA 1
ATOM 4005 C C . GLY B 1 175 ? -14.594 26.469 4.488 1 96.88 175 GLY B C 1
ATOM 4006 O O . GLY B 1 175 ? -14.867 27.594 4.922 1 96.88 175 GLY B O 1
ATOM 4007 N N . GLY B 1 176 ? -13.445 25.906 4.707 1 97.75 176 GLY B N 1
ATOM 4008 C CA . GLY B 1 176 ? -12.422 26.609 5.465 1 97.75 176 GLY B CA 1
ATOM 4009 C C . GLY B 1 176 ? -12.656 26.578 6.965 1 97.75 176 GLY B C 1
ATOM 4010 O O . GLY B 1 176 ? -12.281 27.516 7.68 1 97.75 176 GLY B O 1
ATOM 4011 N N . GLN B 1 177 ? -13.312 25.562 7.352 1 97.12 177 GLN B N 1
ATOM 4012 C CA . GLN B 1 177 ? -13.562 25.406 8.781 1 97.12 177 GLN B CA 1
ATOM 4013 C C . GLN B 1 177 ? -12.273 25.094 9.539 1 97.12 177 GLN B C 1
ATOM 4015 O O . GLN B 1 177 ? -11.586 24.125 9.227 1 97.12 177 GLN B O 1
ATOM 4020 N N . LYS B 1 178 ? -12.039 26.016 10.523 1 97.94 178 LYS B N 1
ATOM 4021 C CA . LYS B 1 178 ? -10.844 25.875 11.344 1 97.94 178 LYS B CA 1
ATOM 4022 C C . LYS B 1 178 ? -11.094 24.938 12.531 1 97.94 178 LYS B C 1
ATOM 4024 O O . LYS B 1 178 ? -11.938 25.219 13.383 1 97.94 178 LYS B O 1
ATOM 4029 N N . ILE B 1 179 ? -10.445 23.828 12.57 1 98.75 179 ILE B N 1
ATOM 4030 C CA . ILE B 1 179 ? -10.461 22.922 13.711 1 98.75 179 ILE B CA 1
ATOM 4031 C C . ILE B 1 179 ? -9.328 23.266 14.672 1 98.75 179 ILE B C 1
ATOM 4033 O O . ILE B 1 179 ? -8.148 23.219 14.297 1 98.75 179 ILE B O 1
ATOM 4037 N N . THR B 1 180 ? -9.648 23.625 15.867 1 98.56 180 THR B N 1
ATOM 4038 C CA . THR B 1 180 ? -8.664 24.156 16.812 1 98.56 180 THR B CA 1
ATOM 4039 C C . THR B 1 180 ? -7.988 23.031 17.578 1 98.56 180 THR B C 1
ATOM 4041 O O . THR B 1 180 ? -8.523 21.922 17.656 1 98.56 180 THR B O 1
ATOM 4044 N N . LEU B 1 181 ? -6.84 23.359 18.125 1 98.81 181 LEU B N 1
ATOM 4045 C CA . LEU B 1 181 ? -6.176 22.406 19 1 98.81 181 LEU B CA 1
ATOM 4046 C C . LEU B 1 181 ? -7.043 22.094 20.219 1 98.81 181 LEU B C 1
ATOM 4048 O O . LEU B 1 181 ? -7.027 20.969 20.734 1 98.81 181 LEU B O 1
ATOM 4052 N N . ASP B 1 182 ? -7.844 23.078 20.672 1 98.75 182 ASP B N 1
ATOM 4053 C CA . ASP B 1 182 ? -8.766 22.844 21.781 1 98.75 182 ASP B CA 1
ATOM 4054 C C . ASP B 1 182 ? -9.812 21.797 21.422 1 98.75 182 ASP B C 1
ATOM 4056 O O . ASP B 1 182 ? -10.203 20.969 22.25 1 98.75 182 ASP B O 1
ATOM 4060 N N . ASP B 1 183 ? -10.312 21.812 20.172 1 98.75 183 ASP B N 1
ATOM 4061 C CA . ASP B 1 183 ? -11.219 20.766 19.703 1 98.75 183 ASP B CA 1
ATOM 4062 C C . ASP B 1 183 ? -10.555 19.391 19.781 1 98.75 183 ASP B C 1
ATOM 4064 O O . ASP B 1 183 ? -11.164 18.422 20.234 1 98.75 183 ASP B O 1
ATOM 4068 N N . VAL B 1 184 ? -9.297 19.312 19.344 1 98.94 184 VAL B N 1
ATOM 4069 C CA . VAL B 1 184 ? -8.539 18.078 19.359 1 98.94 184 VAL B CA 1
ATOM 4070 C C . VAL B 1 184 ? -8.453 17.531 20.781 1 98.94 184 VAL B C 1
ATOM 4072 O O . VAL B 1 184 ? -8.742 16.359 21.031 1 98.94 184 VAL B O 1
ATOM 4075 N N . TYR B 1 185 ? -8.102 18.422 21.719 1 98.88 185 TYR B N 1
ATOM 4076 C CA . TYR B 1 185 ? -7.977 18.016 23.125 1 98.88 185 TYR B CA 1
ATOM 4077 C C . TYR B 1 185 ? -9.32 17.578 23.688 1 98.88 185 TYR B C 1
ATOM 4079 O O . TYR B 1 185 ? -9.398 16.594 24.438 1 98.88 185 TYR B O 1
ATOM 4087 N N . GLU B 1 186 ? -10.344 18.297 23.328 1 98.75 186 GLU B N 1
ATOM 4088 C CA . GLU B 1 186 ? -11.664 17.938 23.828 1 98.75 186 GLU B CA 1
ATOM 4089 C C . GLU B 1 186 ? -12.102 16.562 23.312 1 98.75 186 GLU B C 1
ATOM 4091 O O . GLU B 1 186 ? -12.594 15.734 24.078 1 98.75 186 GLU B O 1
ATOM 4096 N N . ILE B 1 187 ? -11.93 16.328 22.062 1 98.88 187 ILE B N 1
ATOM 4097 C CA . ILE B 1 187 ? -12.297 15.047 21.453 1 98.88 187 ILE B CA 1
ATOM 4098 C C . ILE B 1 187 ? -11.445 13.93 22.062 1 98.88 187 ILE B C 1
ATOM 4100 O O . ILE B 1 187 ? -11.953 12.852 22.375 1 98.88 187 ILE B O 1
ATOM 4104 N N . ALA B 1 188 ? -10.156 14.18 22.188 1 98.88 188 ALA B N 1
ATOM 4105 C CA . ALA B 1 188 ? -9.266 13.188 22.797 1 98.88 188 ALA B CA 1
ATOM 4106 C C . ALA B 1 188 ? -9.734 12.805 24.188 1 98.88 188 ALA B C 1
ATOM 4108 O O . ALA B 1 188 ? -9.727 11.625 24.547 1 98.88 188 ALA B O 1
ATOM 4109 N N . ARG B 1 189 ? -10.133 13.812 24.938 1 98.5 189 ARG B N 1
ATOM 4110 C CA . ARG B 1 189 ? -10.633 13.555 26.281 1 98.5 189 ARG B CA 1
ATOM 4111 C C . ARG B 1 189 ? -11.906 12.719 26.25 1 98.5 189 ARG B C 1
ATOM 4113 O O . ARG B 1 189 ? -12.023 11.727 26.984 1 98.5 189 ARG B O 1
ATOM 4120 N N . GLN B 1 190 ? -12.82 13.078 25.406 1 98.19 190 GLN B N 1
ATOM 4121 C CA . GLN B 1 190 ? -14.102 12.375 25.312 1 98.19 190 GLN B CA 1
ATOM 4122 C C . GLN B 1 190 ? -13.898 10.93 24.859 1 98.19 190 GLN B C 1
ATOM 4124 O O . GLN B 1 190 ? -14.609 10.031 25.312 1 98.19 190 GLN B O 1
ATOM 4129 N N . CYS B 1 191 ? -12.906 10.742 24.016 1 98.44 191 CYS B N 1
ATOM 4130 C CA . CYS B 1 191 ? -12.664 9.43 23.422 1 98.44 191 CYS B CA 1
ATOM 4131 C C . CYS B 1 191 ? -11.578 8.688 24.188 1 98.44 191 CYS B C 1
ATOM 4133 O O . CYS B 1 191 ? -11.164 7.598 23.781 1 98.44 191 CYS B O 1
ATOM 4135 N N . LYS B 1 192 ? -11.008 9.281 25.266 1 98.38 192 LYS B N 1
ATOM 4136 C CA . LYS B 1 192 ? -9.992 8.688 26.125 1 98.38 192 LYS B CA 1
ATOM 4137 C C . LYS B 1 192 ? -8.75 8.297 25.312 1 98.38 192 LYS B C 1
ATOM 4139 O O . LYS B 1 192 ? -8.25 7.18 25.453 1 98.38 192 LYS B O 1
ATOM 4144 N N . ILE B 1 193 ? -8.375 9.156 24.484 1 98.81 193 ILE B N 1
ATOM 4145 C CA . ILE B 1 193 ? -7.164 8.969 23.703 1 98.81 193 ILE B CA 1
ATOM 4146 C C . ILE B 1 193 ? -5.961 9.531 24.453 1 98.81 193 ILE B C 1
ATOM 4148 O O . ILE B 1 193 ? -5.93 10.711 24.797 1 98.81 193 ILE B O 1
ATOM 4152 N N . GLU B 1 194 ? -5.027 8.703 24.703 1 98.56 194 GLU B N 1
ATOM 4153 C CA . GLU B 1 194 ? -3.73 9.133 25.203 1 98.56 194 GLU B CA 1
ATOM 4154 C C . GLU B 1 194 ? -2.68 9.148 24.109 1 98.56 194 GLU B C 1
ATOM 4156 O O . GLU B 1 194 ? -2.471 8.141 23.422 1 98.56 194 GLU B O 1
ATOM 4161 N N . PHE B 1 195 ? -2.086 10.289 23.953 1 98.75 195 PHE B N 1
ATOM 4162 C CA . PHE B 1 195 ? -1.062 10.414 22.922 1 98.75 195 PHE B CA 1
ATOM 4163 C C . PHE B 1 195 ? 0.229 9.734 23.359 1 98.75 195 PHE B C 1
ATOM 4165 O O . PHE B 1 195 ? 0.617 9.805 24.531 1 98.75 195 PHE B O 1
ATOM 4172 N N . ARG B 1 196 ? 0.895 9.062 22.438 1 98.62 196 ARG B N 1
ATOM 4173 C CA . ARG B 1 196 ? 2.143 8.352 22.703 1 98.62 196 ARG B CA 1
ATOM 4174 C C . ARG B 1 196 ? 3.184 8.664 21.625 1 98.62 196 ARG B C 1
ATOM 4176 O O . ARG B 1 196 ? 2.836 8.914 20.469 1 98.62 196 ARG B O 1
ATOM 4183 N N . PRO B 1 197 ? 4.473 8.617 22.047 1 98.56 197 PRO B N 1
ATOM 4184 C CA . PRO B 1 197 ? 5.512 8.789 21.031 1 98.56 197 PRO B CA 1
ATOM 4185 C C . PRO B 1 197 ? 5.383 7.789 19.891 1 98.56 197 PRO B C 1
ATOM 4187 O O . PRO B 1 197 ? 5.164 6.598 20.125 1 98.56 197 PRO B O 1
ATOM 4190 N N . GLY B 1 198 ? 5.488 8.32 18.641 1 98.81 198 GLY B N 1
ATOM 4191 C CA . GLY B 1 198 ? 5.426 7.457 17.469 1 98.81 198 GLY B CA 1
ATOM 4192 C C . GLY B 1 198 ? 4.035 7.371 16.875 1 98.81 198 GLY B C 1
ATOM 4193 O O . GLY B 1 198 ? 3.84 6.727 15.836 1 98.81 198 GLY B O 1
ATOM 4194 N N . ASP B 1 199 ? 3.076 8.117 17.438 1 98.94 199 ASP B N 1
ATOM 4195 C CA . ASP B 1 199 ? 1.698 8.094 16.953 1 98.94 199 ASP B CA 1
ATOM 4196 C C . ASP B 1 199 ? 1.586 8.734 15.586 1 98.94 199 ASP B C 1
ATOM 4198 O O . ASP B 1 199 ? 2.299 9.695 15.281 1 98.94 199 ASP B O 1
ATOM 4202 N N . ILE B 1 200 ? 0.726 8.164 14.828 1 99 200 ILE B N 1
ATOM 4203 C CA . ILE B 1 200 ? 0.227 8.82 13.617 1 99 200 ILE B CA 1
ATOM 4204 C C . ILE B 1 200 ? -1.117 9.484 13.906 1 99 200 ILE B C 1
ATOM 4206 O O . ILE B 1 200 ? -2.061 8.82 14.352 1 99 200 ILE B O 1
ATOM 4210 N N . PHE B 1 201 ? -1.171 10.797 13.695 1 99 201 PHE B N 1
ATOM 4211 C CA . PHE B 1 201 ? -2.342 11.609 14.008 1 99 201 PHE B CA 1
ATOM 4212 C C . PHE B 1 201 ? -3.275 11.695 12.805 1 99 201 PHE B C 1
ATOM 4214 O O . PHE B 1 201 ? -2.936 12.312 11.789 1 99 201 PHE B O 1
ATOM 4221 N N . PHE B 1 202 ? -4.531 11.055 12.891 1 99 202 PHE B N 1
ATOM 4222 C CA . PHE B 1 202 ? -5.562 11.141 11.859 1 99 202 PHE B CA 1
ATOM 4223 C C . PHE B 1 202 ? -6.648 12.133 12.258 1 99 202 PHE B C 1
ATOM 4225 O O . PHE B 1 202 ? -7.191 12.055 13.359 1 99 202 PHE B O 1
ATOM 4232 N N . LEU B 1 203 ? -6.949 13.055 11.367 1 99 203 LEU B N 1
ATOM 4233 C CA . LEU B 1 203 ? -7.996 14.039 11.594 1 99 203 LEU B CA 1
ATOM 4234 C C . LEU B 1 203 ? -9.094 13.922 10.539 1 99 203 LEU B C 1
ATOM 4236 O O . LEU B 1 203 ? -8.82 14.078 9.344 1 99 203 LEU B O 1
ATOM 4240 N N . ARG B 1 204 ? -10.281 13.617 10.914 1 98.94 204 ARG B N 1
ATOM 4241 C CA . ARG B 1 204 ? -11.438 13.617 10.023 1 98.94 204 ARG B CA 1
ATOM 4242 C C . ARG B 1 204 ? -12.141 14.969 10.047 1 98.94 204 ARG B C 1
ATOM 4244 O O . ARG B 1 204 ? -12.805 15.305 11.031 1 98.94 204 ARG B O 1
ATOM 4251 N N . CYS B 1 205 ? -12.016 15.688 8.945 1 98.75 205 CYS B N 1
ATOM 4252 C CA . CYS B 1 205 ? -12.578 17.031 8.898 1 98.75 205 CYS B CA 1
ATOM 4253 C C . CYS B 1 205 ? -13.758 17.094 7.938 1 98.75 205 CYS B C 1
ATOM 4255 O O . CYS B 1 205 ? -14.414 18.125 7.828 1 98.75 205 CYS B O 1
ATOM 4257 N N . GLY B 1 206 ? -14 16 7.105 1 98.62 206 GLY B N 1
ATOM 4258 C CA . GLY B 1 206 ? -15.281 15.859 6.441 1 98.62 206 GLY B CA 1
ATOM 4259 C C . GLY B 1 206 ? -15.211 16.078 4.941 1 98.62 206 GLY B C 1
ATOM 4260 O O . GLY B 1 206 ? -16.234 16.141 4.27 1 98.62 206 GLY B O 1
ATOM 4261 N N . PHE B 1 207 ? -14.031 16.141 4.328 1 98.81 207 PHE B N 1
ATOM 4262 C CA . PHE B 1 207 ? -13.922 16.453 2.908 1 98.81 207 PHE B CA 1
ATOM 4263 C C . PHE B 1 207 ? -14.562 15.367 2.057 1 98.81 207 PHE B C 1
ATOM 4265 O O . PHE B 1 207 ? -15.352 15.664 1.155 1 98.81 207 PHE B O 1
ATOM 4272 N N . THR B 1 208 ? -14.242 14.047 2.285 1 98.31 208 THR B N 1
ATOM 4273 C CA . THR B 1 208 ? -14.742 12.984 1.411 1 98.31 208 THR B CA 1
ATOM 4274 C C . THR B 1 208 ? -16.266 12.938 1.438 1 98.31 208 THR B C 1
ATOM 4276 O O . THR B 1 208 ? -16.906 12.789 0.394 1 98.31 208 THR B O 1
ATOM 4279 N N . LYS B 1 209 ? -16.812 13.164 2.598 1 97.25 209 LYS B N 1
ATOM 4280 C CA . LYS B 1 209 ? -18.266 13.219 2.744 1 97.25 209 LYS B CA 1
ATOM 4281 C C . LYS B 1 209 ? -18.844 14.43 2.025 1 97.25 209 LYS B C 1
ATOM 4283 O O . LYS B 1 209 ? -19.859 14.312 1.318 1 97.25 209 LYS B O 1
ATOM 4288 N N . THR B 1 210 ? -18.234 15.594 2.219 1 98.44 210 THR B N 1
ATOM 4289 C CA . THR B 1 210 ? -18.656 16.812 1.547 1 98.44 210 THR B CA 1
ATOM 4290 C C . THR B 1 210 ? -18.609 16.641 0.031 1 98.44 210 THR B C 1
ATOM 4292 O O . THR B 1 210 ? -19.578 16.953 -0.667 1 98.44 210 THR B O 1
ATOM 4295 N N . TRP B 1 211 ? -17.516 16.109 -0.474 1 98.62 211 TRP B N 1
ATOM 4296 C CA . TRP B 1 211 ? -17.297 15.969 -1.909 1 98.62 211 TRP B CA 1
ATOM 4297 C C . TRP B 1 211 ? -18.359 15.086 -2.547 1 98.62 211 TRP B C 1
ATOM 4299 O O . TRP B 1 211 ? -18.891 15.414 -3.609 1 98.62 211 TRP B O 1
ATOM 4309 N N . ASP B 1 212 ? -18.672 13.969 -1.874 1 97 212 ASP B N 1
ATOM 4310 C CA . ASP B 1 212 ? -19.625 13 -2.404 1 97 212 ASP B CA 1
ATOM 4311 C C . ASP B 1 212 ? -21.016 13.617 -2.535 1 97 212 ASP B C 1
ATOM 4313 O O . ASP B 1 212 ? -21.828 13.172 -3.348 1 97 212 ASP B O 1
ATOM 4317 N N . ALA B 1 213 ? -21.281 14.711 -1.803 1 97.5 213 ALA B N 1
ATOM 4318 C CA . ALA B 1 213 ? -22.594 15.336 -1.786 1 97.5 213 ALA B CA 1
ATOM 4319 C C . ALA B 1 213 ? -22.688 16.469 -2.799 1 97.5 213 ALA B C 1
ATOM 4321 O O . ALA B 1 213 ? -23.766 16.984 -3.084 1 97.5 213 ALA B O 1
ATOM 4322 N N . LEU B 1 214 ? -21.609 16.828 -3.412 1 98.38 214 LEU B N 1
ATOM 4323 C CA . LEU B 1 214 ? -21.578 17.953 -4.336 1 98.38 214 LEU B CA 1
ATOM 4324 C C . LEU B 1 214 ? -22.109 17.547 -5.707 1 98.38 214 LEU B C 1
ATOM 4326 O O . LEU B 1 214 ? -21.906 16.406 -6.141 1 98.38 214 LEU B O 1
ATOM 4330 N N . SER B 1 215 ? -22.688 18.516 -6.398 1 98.31 215 SER B N 1
ATOM 4331 C CA . SER B 1 215 ? -23 18.344 -7.812 1 98.31 215 SER B CA 1
ATOM 4332 C C . SER B 1 215 ? -21.766 18.516 -8.68 1 98.31 215 SER B C 1
ATOM 4334 O O . SER B 1 215 ? -20.75 19.078 -8.227 1 98.31 215 SER B O 1
ATOM 4336 N N . MET B 1 216 ? -21.828 18.031 -9.883 1 98.12 216 MET B N 1
ATOM 4337 C CA . MET B 1 216 ? -20.703 18.188 -10.805 1 98.12 216 MET B CA 1
ATOM 4338 C C . MET B 1 216 ? -20.391 19.656 -11.039 1 98.12 216 MET B C 1
ATOM 4340 O O . MET B 1 216 ? -19.234 20.031 -11.211 1 98.12 216 MET B O 1
ATOM 4344 N N . ASP B 1 217 ? -21.438 20.516 -11.016 1 98.56 217 ASP B N 1
ATOM 4345 C CA . ASP B 1 217 ? -21.219 21.938 -11.172 1 98.56 217 ASP B CA 1
ATOM 4346 C C . ASP B 1 217 ? -20.422 22.516 -10 1 98.56 217 ASP B C 1
ATOM 4348 O O . ASP B 1 217 ? -19.531 23.344 -10.188 1 98.56 217 ASP B O 1
ATOM 4352 N N . GLN B 1 218 ? -20.797 22.062 -8.844 1 98.31 218 GLN B N 1
ATOM 4353 C CA . GLN B 1 218 ? -20.078 22.5 -7.648 1 98.31 218 GLN B CA 1
ATOM 4354 C C . GLN B 1 218 ? -18.641 22 -7.656 1 98.31 218 GLN B C 1
ATOM 4356 O O . GLN B 1 218 ? -17.734 22.719 -7.246 1 98.31 218 GLN B O 1
ATOM 4361 N N . LYS B 1 219 ? -18.422 20.812 -8.125 1 98.5 219 LYS B N 1
ATOM 4362 C CA . LYS B 1 219 ? -17.094 20.25 -8.234 1 98.5 219 LYS B CA 1
ATOM 4363 C C . LYS B 1 219 ? -16.234 21.016 -9.234 1 98.5 219 LYS B C 1
ATOM 4365 O O . LYS B 1 219 ? -15.062 21.281 -8.992 1 98.5 219 LYS B O 1
ATOM 4370 N N . ARG B 1 220 ? -16.797 21.375 -10.328 1 98.31 220 ARG B N 1
ATOM 4371 C CA . ARG B 1 220 ? -16.109 22.188 -11.32 1 98.31 220 ARG B CA 1
ATOM 4372 C C . ARG B 1 220 ? -15.789 23.578 -10.773 1 98.31 220 ARG B C 1
ATOM 4374 O O . ARG B 1 220 ? -14.727 24.125 -11.062 1 98.31 220 ARG B O 1
ATOM 4381 N N . GLN B 1 221 ? -16.75 24.094 -10.031 1 98.31 221 GLN B N 1
ATOM 4382 C CA . GLN B 1 221 ? -16.516 25.391 -9.406 1 98.31 221 GLN B CA 1
ATOM 4383 C C . GLN B 1 221 ? -15.336 25.312 -8.43 1 98.31 221 GLN B C 1
ATOM 4385 O O . GLN B 1 221 ? -14.516 26.234 -8.367 1 98.31 221 GLN B O 1
ATOM 4390 N N . TYR B 1 222 ? -15.305 24.25 -7.664 1 98.06 222 TYR B N 1
ATOM 4391 C CA . TYR B 1 222 ? -14.18 24.047 -6.762 1 98.06 222 TYR B CA 1
ATOM 4392 C C . TYR B 1 222 ? -12.852 24.109 -7.52 1 98.06 222 TYR B C 1
ATOM 4394 O O . TYR B 1 222 ? -11.914 24.781 -7.086 1 98.06 222 TYR B O 1
ATOM 4402 N N . ARG B 1 223 ? -12.742 23.375 -8.586 1 97.88 223 ARG B N 1
ATOM 4403 C CA . ARG B 1 223 ? -11.539 23.391 -9.414 1 97.88 223 ARG B CA 1
ATOM 4404 C C . ARG B 1 223 ? -11.203 24.812 -9.852 1 97.88 223 ARG B C 1
ATOM 4406 O O . ARG B 1 223 ? -10.047 25.234 -9.781 1 97.88 223 ARG B O 1
ATOM 4413 N N . ALA B 1 224 ? -12.203 25.531 -10.305 1 97.62 224 ALA B N 1
ATOM 4414 C CA . ALA B 1 224 ? -12 26.922 -10.727 1 97.62 224 ALA B CA 1
ATOM 4415 C C . ALA B 1 224 ? -11.5 27.781 -9.57 1 97.62 224 ALA B C 1
ATOM 4417 O O . ALA B 1 224 ? -10.625 28.625 -9.75 1 97.62 224 ALA B O 1
ATOM 4418 N N . ASP B 1 225 ? -12.07 27.547 -8.406 1 97.19 225 ASP B N 1
ATOM 4419 C CA . ASP B 1 225 ? -11.672 28.297 -7.223 1 97.19 225 ASP B CA 1
ATOM 4420 C C . ASP B 1 225 ? -10.211 28.031 -6.871 1 97.19 225 ASP B C 1
ATOM 4422 O O . ASP B 1 225 ? -9.5 28.953 -6.445 1 97.19 225 ASP B O 1
ATOM 4426 N N . THR B 1 226 ? -9.758 26.781 -7.004 1 95.69 226 THR B N 1
ATOM 4427 C CA . THR B 1 226 ? -8.367 26.469 -6.703 1 95.69 226 THR B CA 1
ATOM 4428 C C . THR B 1 226 ? -7.43 27.141 -7.707 1 95.69 226 THR B C 1
ATOM 4430 O O . THR B 1 226 ? -6.34 27.578 -7.344 1 95.69 226 THR B O 1
ATOM 4433 N N . ALA B 1 227 ? -7.84 27.25 -8.938 1 94.69 227 ALA B N 1
ATOM 4434 C CA . ALA B 1 227 ? -7.047 27.938 -9.961 1 94.69 227 ALA B CA 1
ATOM 4435 C C . ALA B 1 227 ? -6.941 29.422 -9.672 1 94.69 227 ALA B C 1
ATOM 4437 O O . ALA B 1 227 ? -5.914 30.047 -9.953 1 94.69 227 ALA B O 1
ATOM 4438 N N . ALA B 1 228 ? -7.957 29.984 -9.055 1 96.06 228 ALA B N 1
ATOM 4439 C CA . ALA B 1 228 ? -8.016 31.422 -8.766 1 96.06 228 ALA B CA 1
ATOM 4440 C C . ALA B 1 228 ? -7.48 31.719 -7.367 1 96.06 228 ALA B C 1
ATOM 4442 O O . ALA B 1 228 ? -7.52 32.875 -6.918 1 96.06 228 ALA B O 1
ATOM 4443 N N . LYS B 1 229 ? -7.055 30.734 -6.691 1 93.62 229 LYS B N 1
ATOM 4444 C CA . LYS B 1 229 ? -6.551 30.875 -5.328 1 93.62 229 LYS B CA 1
ATOM 4445 C C . LYS B 1 229 ? -7.641 31.375 -4.391 1 93.62 229 LYS B C 1
ATOM 4447 O O . LYS B 1 229 ? -7.383 32.219 -3.52 1 93.62 229 LYS B O 1
ATOM 4452 N N . GLN B 1 230 ? -8.82 30.875 -4.629 1 95.25 230 GLN B N 1
ATOM 4453 C CA . GLN B 1 230 ? -9.961 31.281 -3.82 1 95.25 230 GLN B CA 1
ATOM 4454 C C . GLN B 1 230 ? -10.578 30.094 -3.088 1 95.25 230 GLN B C 1
ATOM 4456 O O . GLN B 1 230 ? -11.656 30.219 -2.51 1 95.25 230 GLN B O 1
ATOM 4461 N N . HIS B 1 231 ? -9.852 29 -3.141 1 95.06 231 HIS B N 1
ATOM 4462 C CA . HIS B 1 231 ? -10.359 27.797 -2.496 1 95.06 231 HIS B CA 1
ATOM 4463 C C . HIS B 1 231 ? -10.266 27.891 -0.977 1 95.06 231 HIS B C 1
ATOM 4465 O O . HIS B 1 231 ? -9.508 28.719 -0.455 1 95.06 231 HIS B O 1
ATOM 4471 N N . LYS B 1 232 ? -11.07 27.109 -0.329 1 97.62 232 LYS B N 1
ATOM 4472 C CA . LYS B 1 232 ? -11.008 26.922 1.116 1 97.62 232 LYS B CA 1
ATOM 4473 C C . LYS B 1 232 ? -10.984 25.438 1.471 1 97.62 232 LYS B C 1
ATOM 4475 O O . LYS B 1 232 ? -11.664 24.625 0.836 1 97.62 232 LYS B O 1
ATOM 4480 N N . HIS B 1 233 ? -10.172 25.078 2.354 1 98.5 233 HIS B N 1
ATOM 4481 C CA . HIS B 1 233 ? -10.094 23.734 2.881 1 98.5 233 HIS B CA 1
ATOM 4482 C C . HIS B 1 233 ? -10.219 23.719 4.402 1 98.5 233 HIS B C 1
ATOM 4484 O O . HIS B 1 233 ? -9.555 24.5 5.086 1 98.5 233 HIS B O 1
ATOM 4490 N N . SER B 1 234 ? -11.094 22.859 4.91 1 98.69 234 SER B N 1
ATOM 4491 C CA . SER B 1 234 ? -11.195 22.688 6.355 1 98.69 234 SER B CA 1
ATOM 4492 C C . SER B 1 234 ? -10.055 21.812 6.883 1 98.69 234 SER B C 1
ATOM 4494 O O . SER B 1 234 ? -9.594 20.906 6.195 1 98.69 234 SER B O 1
ATOM 4496 N N . GLY B 1 235 ? -9.57 22.078 8.078 1 98.75 235 GLY B N 1
ATOM 4497 C CA . GLY B 1 235 ? -8.461 21.344 8.656 1 98.75 235 GLY B CA 1
ATOM 4498 C C . GLY B 1 235 ? -7.965 21.938 9.969 1 98.75 235 GLY B C 1
ATOM 4499 O O . GLY B 1 235 ? -8.633 22.781 10.562 1 98.75 235 GLY B O 1
ATOM 4500 N N . LEU B 1 236 ? -6.902 21.453 10.422 1 98.88 236 LEU B N 1
ATOM 4501 C CA . LEU B 1 236 ? -6.324 21.844 11.703 1 98.88 236 LEU B CA 1
ATOM 4502 C C . LEU B 1 236 ? -5.789 23.281 11.633 1 98.88 236 LEU B C 1
ATOM 4504 O O . LEU B 1 236 ? -5.168 23.656 10.641 1 98.88 236 LEU B O 1
ATOM 4508 N N . GLU B 1 237 ? -5.918 24 12.609 1 98.62 237 GLU B N 1
ATOM 4509 C CA . GLU B 1 237 ? -5.371 25.359 12.664 1 98.62 237 GLU B CA 1
ATOM 4510 C C . GLU B 1 237 ? -3.846 25.328 12.719 1 98.62 237 GLU B C 1
ATOM 4512 O O . GLU B 1 237 ? -3.25 24.328 13.102 1 98.62 237 GLU B O 1
ATOM 4517 N N . GLN B 1 238 ? -3.283 26.438 12.312 1 98.12 238 GLN B N 1
ATOM 4518 C CA . GLN B 1 238 ? -1.846 26.641 12.477 1 98.12 238 GLN B CA 1
ATOM 4519 C C . GLN B 1 238 ? -1.535 27.406 13.758 1 98.12 238 GLN B C 1
ATOM 4521 O O . GLN B 1 238 ? -2.4 28.094 14.297 1 98.12 238 GLN B O 1
ATOM 4526 N N . GLY B 1 239 ? -0.332 27.25 14.234 1 98.06 239 GLY B N 1
ATOM 4527 C CA . GLY B 1 239 ? 0.139 28.031 15.367 1 98.06 239 GLY B CA 1
ATOM 4528 C C . GLY B 1 239 ? 1.229 27.328 16.156 1 98.06 239 GLY B C 1
ATOM 4529 O O . GLY B 1 239 ? 1.432 26.125 16 1 98.06 239 GLY B O 1
ATOM 4530 N N . GLU B 1 240 ? 1.856 28.109 16.922 1 98.12 240 GLU B N 1
ATOM 4531 C CA . GLU B 1 240 ? 2.939 27.578 17.734 1 98.12 240 GLU B CA 1
ATOM 4532 C C . GLU B 1 240 ? 2.434 26.484 18.672 1 98.12 240 GLU B C 1
ATOM 4534 O O . GLU B 1 240 ? 3.143 25.516 18.953 1 98.12 240 GLU B O 1
ATOM 4539 N N . ARG B 1 241 ? 1.242 26.672 19.203 1 98.31 241 ARG B N 1
ATOM 4540 C CA . ARG B 1 241 ? 0.67 25.672 20.109 1 98.31 241 ARG B CA 1
ATOM 4541 C C . ARG B 1 241 ? 0.524 24.328 19.406 1 98.31 241 ARG B C 1
ATOM 4543 O O . ARG B 1 241 ? 0.783 23.281 20 1 98.31 241 ARG B O 1
ATOM 4550 N N . VAL B 1 242 ? 0.101 24.344 18.172 1 98.75 242 VAL B N 1
ATOM 4551 C CA . VAL B 1 242 ? -0.076 23.125 17.391 1 98.75 242 VAL B CA 1
ATOM 4552 C C . VAL B 1 242 ? 1.283 22.484 17.125 1 98.75 242 VAL B C 1
ATOM 4554 O O . VAL B 1 242 ? 1.448 21.281 17.281 1 98.75 242 VAL B O 1
ATOM 4557 N N . ALA B 1 243 ? 2.227 23.344 16.703 1 98.69 243 ALA B N 1
ATOM 4558 C CA . ALA B 1 243 ? 3.578 22.828 16.484 1 98.69 243 ALA B CA 1
ATOM 4559 C C . ALA B 1 243 ? 4.137 22.188 17.734 1 98.69 243 ALA B C 1
ATOM 4561 O O . ALA B 1 243 ? 4.707 21.094 17.688 1 98.69 243 ALA B O 1
ATOM 4562 N N . ARG B 1 244 ? 3.975 22.859 18.875 1 98.69 244 ARG B N 1
ATOM 4563 C CA . ARG B 1 244 ? 4.434 22.328 20.156 1 98.69 244 ARG B CA 1
ATOM 4564 C C . ARG B 1 244 ? 3.768 20.984 20.469 1 98.69 244 ARG B C 1
ATOM 4566 O O . ARG B 1 244 ? 4.434 20.047 20.891 1 98.69 244 ARG B O 1
ATOM 4573 N N . PHE B 1 245 ? 2.508 20.891 20.297 1 98.88 245 PHE B N 1
ATOM 4574 C CA . PHE B 1 245 ? 1.745 19.672 20.531 1 98.88 245 PHE B CA 1
ATOM 4575 C C . PHE B 1 245 ? 2.312 18.516 19.719 1 98.88 245 PHE B C 1
ATOM 4577 O O . PHE B 1 245 ? 2.586 17.438 20.25 1 98.88 245 PHE B O 1
ATOM 4584 N N . LEU B 1 246 ? 2.494 18.719 18.391 1 98.94 246 LEU B N 1
ATOM 4585 C CA . LEU B 1 246 ? 2.973 17.672 17.484 1 98.94 246 LEU B CA 1
ATOM 4586 C C . LEU B 1 246 ? 4.391 17.25 17.859 1 98.94 246 LEU B C 1
ATOM 4588 O O . LEU B 1 246 ? 4.699 16.062 17.891 1 98.94 246 LEU B O 1
ATOM 4592 N N . TRP B 1 247 ? 5.254 18.234 18.156 1 98.81 247 TRP B N 1
ATOM 4593 C CA . TRP B 1 247 ? 6.66 17.953 18.438 1 98.81 247 TRP B CA 1
ATOM 4594 C C . TRP B 1 247 ? 6.805 17.219 19.766 1 98.81 247 TRP B C 1
ATOM 4596 O O . TRP B 1 247 ? 7.438 16.172 19.828 1 98.81 247 TRP B O 1
ATOM 4606 N N . ASP B 1 248 ? 6.141 17.734 20.797 1 98.62 248 ASP B N 1
ATOM 4607 C CA . ASP B 1 248 ? 6.371 17.234 22.141 1 98.62 248 ASP B CA 1
ATOM 4608 C C . ASP B 1 248 ? 5.688 15.875 22.344 1 98.62 248 ASP B C 1
ATOM 4610 O O . ASP B 1 248 ? 6.09 15.094 23.219 1 98.62 248 ASP B O 1
ATOM 4614 N N . ASN B 1 249 ? 4.641 15.602 21.578 1 98.75 249 ASN B N 1
ATOM 4615 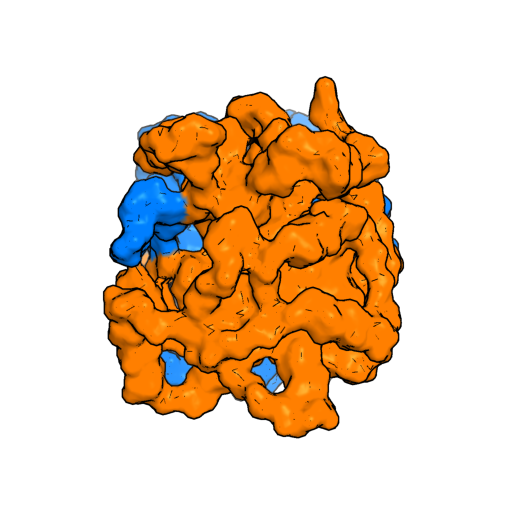C CA . ASN B 1 249 ? 4.031 14.281 21.641 1 98.75 249 ASN B CA 1
ATOM 4616 C C . ASN B 1 249 ? 4.707 13.305 20.688 1 98.75 249 ASN B C 1
ATOM 4618 O O . ASN B 1 249 ? 4.332 12.133 20.625 1 98.75 249 ASN B O 1
ATOM 4622 N N . HIS B 1 250 ? 5.68 13.766 19.922 1 98.56 250 HIS B N 1
ATOM 4623 C CA . HIS B 1 250 ? 6.48 12.953 19.016 1 98.56 250 HIS B CA 1
ATOM 4624 C C . HIS B 1 250 ? 5.602 12.266 17.969 1 98.56 250 HIS B C 1
ATOM 4626 O O . HIS B 1 250 ? 5.707 11.055 17.766 1 98.56 250 HIS B O 1
ATOM 4632 N N . ILE B 1 251 ? 4.676 13.078 17.406 1 98.88 251 ILE B N 1
ATOM 4633 C CA . ILE B 1 251 ? 3.889 12.617 16.266 1 98.88 251 ILE B CA 1
ATOM 4634 C C . ILE B 1 251 ? 4.797 12.43 15.055 1 98.88 251 ILE B C 1
ATOM 4636 O O . ILE B 1 251 ? 5.527 13.344 14.672 1 98.88 251 ILE B O 1
ATOM 4640 N N . VAL B 1 252 ? 4.742 11.258 14.422 1 98.88 252 VAL B N 1
ATOM 4641 C CA . VAL B 1 252 ? 5.754 10.969 13.414 1 98.88 252 VAL B CA 1
ATOM 4642 C C . VAL B 1 252 ? 5.156 11.133 12.023 1 98.88 252 VAL B C 1
ATOM 4644 O O . VAL B 1 252 ? 5.883 11.156 11.023 1 98.88 252 VAL B O 1
ATOM 4647 N N . ALA B 1 253 ? 3.836 11.25 11.961 1 98.94 253 ALA B N 1
ATOM 4648 C CA . ALA B 1 253 ? 3.092 11.547 10.734 1 98.94 253 ALA B CA 1
ATOM 4649 C C . ALA B 1 253 ? 1.691 12.062 11.055 1 98.94 253 ALA B C 1
ATOM 4651 O O . ALA B 1 253 ? 1.117 11.711 12.086 1 98.94 253 ALA B O 1
ATOM 4652 N N . VAL B 1 254 ? 1.163 12.891 10.18 1 99 254 VAL B N 1
ATOM 4653 C CA . VAL B 1 254 ? -0.226 13.328 10.281 1 99 254 VAL B CA 1
ATOM 4654 C C . VAL B 1 254 ? -0.967 12.992 8.984 1 99 254 VAL B C 1
ATOM 4656 O O . VAL B 1 254 ? -0.369 12.969 7.91 1 99 254 VAL B O 1
ATOM 4659 N N . ALA B 1 255 ? -2.242 12.703 9.117 1 98.94 255 ALA B N 1
ATOM 4660 C CA . ALA B 1 255 ? -3.07 12.43 7.941 1 98.94 255 ALA B CA 1
ATOM 4661 C C . ALA B 1 255 ? -4.527 12.812 8.195 1 98.94 255 ALA B C 1
ATOM 4663 O O . ALA B 1 255 ? -4.988 12.797 9.344 1 98.94 255 ALA B O 1
ATOM 4664 N N . GLY B 1 256 ? -5.191 13.188 7.215 1 98.88 256 GLY B N 1
ATOM 4665 C CA . GLY B 1 256 ? -6.609 13.508 7.309 1 98.88 256 GLY B CA 1
ATOM 4666 C C . GLY B 1 256 ? -7.355 13.305 6.004 1 98.88 256 GLY B C 1
ATOM 4667 O O . GLY B 1 256 ? -6.754 12.945 4.988 1 98.88 256 GLY B O 1
ATOM 4668 N N . ASP B 1 257 ? -8.664 13.492 6.023 1 98.88 257 ASP B N 1
ATOM 4669 C CA . ASP B 1 257 ? -9.477 13.336 4.824 1 98.88 257 ASP B CA 1
ATOM 4670 C C . ASP B 1 257 ? -9.562 14.648 4.047 1 98.88 257 ASP B C 1
ATOM 4672 O O . ASP B 1 257 ? -10.148 14.695 2.963 1 98.88 257 ASP B O 1
ATOM 4676 N N . GLY B 1 258 ? -8.945 15.719 4.539 1 98.75 258 GLY B N 1
ATOM 4677 C CA . GLY B 1 258 ? -8.977 17 3.865 1 98.75 258 GLY B CA 1
ATOM 4678 C C . GLY B 1 258 ? -8.023 17.078 2.684 1 98.75 258 GLY B C 1
ATOM 4679 O O . GLY B 1 258 ? -7.09 16.281 2.582 1 98.75 258 GLY B O 1
ATOM 4680 N N . VAL B 1 259 ? -8.258 18.062 1.807 1 98.12 259 VAL B N 1
ATOM 4681 C CA . VAL B 1 259 ? -7.328 18.312 0.707 1 98.12 259 VAL B CA 1
ATOM 4682 C C . VAL B 1 259 ? -5.988 18.781 1.261 1 98.12 259 VAL B C 1
ATOM 4684 O O . VAL B 1 259 ? -4.934 18.469 0.707 1 98.12 259 VAL B O 1
ATOM 4687 N N . SER B 1 260 ? -6.102 19.516 2.305 1 97.62 260 SER B N 1
ATOM 4688 C CA . SER B 1 260 ? -4.961 19.875 3.145 1 97.62 260 SER B CA 1
ATOM 4689 C C . SER B 1 260 ? -5.195 19.469 4.594 1 97.62 260 SER B C 1
ATOM 4691 O O . SER B 1 260 ? -6.32 19.547 5.098 1 97.62 260 SER B O 1
ATOM 4693 N N . PHE B 1 261 ? -4.168 19.016 5.227 1 98.75 261 PHE B N 1
ATOM 4694 C CA . PHE B 1 261 ? -4.285 18.641 6.633 1 98.75 261 PHE B CA 1
ATOM 4695 C C . PHE B 1 261 ? -4.609 19.859 7.484 1 98.75 261 PHE B C 1
ATOM 4697 O O . PHE B 1 261 ? -5.379 19.766 8.445 1 98.75 261 PHE B O 1
ATOM 4704 N N . GLU B 1 262 ? -4.043 20.984 7.137 1 98.75 262 GLU B N 1
ATOM 4705 C CA . GLU B 1 262 ? -4.273 22.25 7.832 1 98.75 262 GLU B CA 1
ATOM 4706 C C . GLU B 1 262 ? -5.332 23.078 7.121 1 98.75 262 GLU B C 1
ATOM 4708 O O . GLU B 1 262 ? -5.605 22.875 5.938 1 98.75 262 GLU B O 1
ATOM 4713 N N . VAL B 1 263 ? -5.922 24 7.793 1 98.5 263 VAL B N 1
ATOM 4714 C CA . VAL B 1 263 ? -6.969 24.844 7.246 1 98.5 263 VAL B CA 1
ATOM 4715 C C . VAL B 1 263 ? -6.375 25.797 6.203 1 98.5 263 VAL B C 1
ATOM 4717 O O . VAL B 1 263 ? -5.23 26.234 6.34 1 98.5 263 VAL B O 1
ATOM 4720 N N . ARG B 1 264 ? -7.109 26.016 5.168 1 96.69 264 ARG B N 1
ATOM 4721 C CA . ARG B 1 264 ? -6.766 26.984 4.129 1 96.69 264 ARG B CA 1
ATOM 4722 C C . ARG B 1 264 ? -7.91 27.953 3.891 1 96.69 264 ARG B C 1
ATOM 4724 O O . ARG B 1 264 ? -9.078 27.562 3.889 1 96.69 264 ARG B O 1
ATOM 4731 N N . PRO B 1 265 ? -7.668 29.266 3.59 1 95.62 265 PRO B N 1
ATOM 4732 C CA . PRO B 1 265 ? -6.324 29.859 3.562 1 95.62 265 PRO B CA 1
ATOM 4733 C C . PRO B 1 265 ? -5.645 29.844 4.93 1 95.62 265 PRO B C 1
ATOM 4735 O O . PRO B 1 265 ? -6.316 29.703 5.957 1 95.62 265 PRO B O 1
ATOM 4738 N N . ASN B 1 266 ? -4.355 29.891 4.871 1 92.81 266 ASN B N 1
ATOM 4739 C CA . ASN B 1 266 ? -3.566 29.875 6.098 1 92.81 266 ASN B CA 1
ATOM 4740 C C . ASN B 1 266 ? -3.895 31.078 6.984 1 92.81 266 ASN B C 1
ATOM 4742 O O . ASN B 1 266 ? -3.957 32.219 6.504 1 92.81 266 ASN B O 1
ATOM 4746 N N . HIS B 1 267 ? -4.059 30.766 8.234 1 91.25 267 HIS B N 1
ATOM 4747 C CA . HIS B 1 267 ? -4.367 31.828 9.18 1 91.25 267 HIS B CA 1
ATOM 4748 C C . HIS B 1 267 ? -3.105 32.375 9.844 1 91.25 267 HIS B C 1
ATOM 4750 O O . HIS B 1 267 ? -3.092 33.5 10.344 1 91.25 267 HIS B O 1
ATOM 4756 N N . ASP B 1 268 ? -2.104 31.594 9.922 1 93.06 268 ASP B N 1
ATOM 4757 C CA . ASP B 1 268 ? -0.8 31.969 10.461 1 93.06 268 ASP B CA 1
ATOM 4758 C C . ASP B 1 268 ? 0.33 31.469 9.57 1 93.06 268 ASP B C 1
ATOM 4760 O O . ASP B 1 268 ? 0.854 30.375 9.781 1 93.06 268 ASP B O 1
ATOM 4764 N N . PRO B 1 269 ? 0.768 32.219 8.648 1 89.06 269 PRO B N 1
ATOM 4765 C CA . PRO B 1 269 ? 1.756 31.781 7.668 1 89.06 269 PRO B CA 1
ATOM 4766 C C . PRO B 1 269 ? 3.084 31.391 8.305 1 89.06 269 PRO B C 1
ATOM 4768 O O . PRO B 1 269 ? 3.834 30.594 7.73 1 89.06 269 PRO B O 1
ATOM 4771 N N . GLN B 1 270 ? 3.326 31.906 9.516 1 91.81 270 GLN B N 1
ATOM 4772 C CA . GLN B 1 270 ? 4.574 31.578 10.203 1 91.81 270 GLN B CA 1
ATOM 4773 C C . GLN B 1 270 ? 4.594 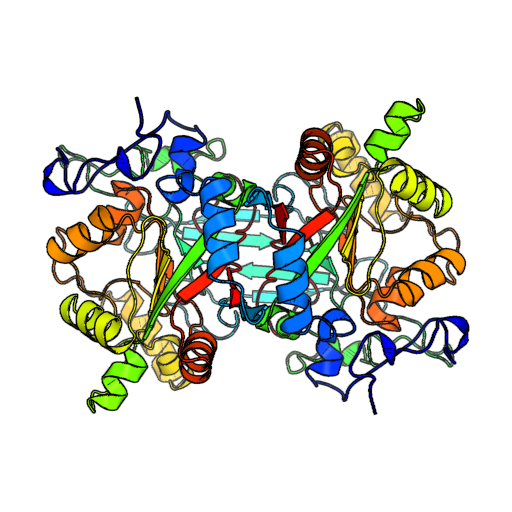30.125 10.664 1 91.81 270 GLN B C 1
ATOM 4775 O O . GLN B 1 270 ? 5.664 29.531 10.82 1 91.81 270 GLN B O 1
ATOM 4780 N N . TRP B 1 271 ? 3.406 29.594 10.766 1 96.69 271 TRP B N 1
ATOM 4781 C CA . TRP B 1 271 ? 3.309 28.25 11.312 1 96.69 271 TRP B CA 1
ATOM 4782 C C . TRP B 1 271 ? 2.596 27.312 10.344 1 96.69 271 TRP B C 1
ATOM 4784 O O . TRP B 1 271 ? 1.841 26.422 10.758 1 96.69 271 TRP B O 1
ATOM 4794 N N . ASP B 1 272 ? 2.82 27.641 9.07 1 96.06 272 ASP B N 1
ATOM 4795 C CA . ASP B 1 272 ? 2.314 26.75 8.031 1 96.06 272 ASP B CA 1
ATOM 4796 C C . ASP B 1 272 ? 2.816 25.312 8.242 1 96.06 272 ASP B C 1
ATOM 4798 O O . ASP B 1 272 ? 4.023 25.078 8.281 1 96.06 272 ASP B O 1
ATOM 4802 N N . LEU B 1 273 ? 1.907 24.344 8.281 1 98.25 273 LEU B N 1
ATOM 4803 C CA . LEU B 1 273 ? 2.271 22.984 8.672 1 98.25 273 LEU B CA 1
ATOM 4804 C C . LEU B 1 273 ? 3.006 22.266 7.551 1 98.25 273 LEU B C 1
ATOM 4806 O O . LEU B 1 273 ? 3.861 21.422 7.805 1 98.25 273 LEU B O 1
ATOM 4810 N N . HIS B 1 274 ? 2.729 22.531 6.262 1 97.94 274 HIS B N 1
ATOM 4811 C CA . HIS B 1 274 ? 3.479 21.922 5.168 1 97.94 274 HIS B CA 1
ATOM 4812 C C . HIS B 1 274 ? 4.961 22.266 5.25 1 97.94 274 HIS B C 1
ATOM 4814 O O . HIS B 1 274 ? 5.82 21.406 5.059 1 97.94 274 HIS B O 1
ATOM 4820 N N . HIS B 1 275 ? 5.23 23.547 5.59 1 96.88 275 HIS B N 1
ATOM 4821 C CA . HIS B 1 275 ? 6.613 24 5.703 1 96.88 275 HIS B CA 1
ATOM 4822 C C . HIS B 1 275 ? 7.305 23.344 6.898 1 96.88 275 HIS B C 1
ATOM 4824 O O . HIS B 1 275 ? 8.43 22.859 6.777 1 96.88 275 HIS B O 1
ATOM 4830 N N . ILE B 1 276 ? 6.617 23.281 7.984 1 97.88 276 ILE B N 1
ATOM 4831 C CA . ILE B 1 276 ? 7.234 22.859 9.234 1 97.88 276 ILE B CA 1
ATOM 4832 C C . ILE B 1 276 ? 7.375 21.328 9.242 1 97.88 276 ILE B C 1
ATOM 4834 O O . ILE B 1 276 ? 8.445 20.812 9.539 1 97.88 276 ILE B O 1
ATOM 4838 N N . LEU B 1 277 ? 6.336 20.609 8.852 1 98.81 277 LEU B N 1
ATOM 4839 C CA . LEU B 1 277 ? 6.336 19.156 8.984 1 98.81 277 LEU B CA 1
ATOM 4840 C C . LEU B 1 277 ? 7.172 18.516 7.883 1 98.81 277 LEU B C 1
ATOM 4842 O O . LEU B 1 277 ? 8.055 17.703 8.156 1 98.81 277 LEU B O 1
ATOM 4846 N N . LEU B 1 278 ? 6.973 18.891 6.648 1 98.81 278 LEU B N 1
ATOM 4847 C CA . LEU B 1 278 ? 7.672 18.25 5.539 1 98.81 278 LEU B CA 1
ATOM 4848 C C . LEU B 1 278 ? 9.117 18.75 5.457 1 98.81 278 LEU B C 1
ATOM 4850 O O . LEU B 1 278 ? 10.047 17.984 5.691 1 98.81 278 LEU B O 1
ATOM 4854 N N . ALA B 1 279 ? 9.305 20.031 5.262 1 98.38 279 ALA B N 1
ATOM 4855 C CA . ALA B 1 279 ? 10.641 20.562 5.016 1 98.38 279 ALA B CA 1
ATOM 4856 C C . ALA B 1 279 ? 11.375 20.828 6.328 1 98.38 279 ALA B C 1
ATOM 4858 O O . ALA B 1 279 ? 12.609 20.766 6.379 1 98.38 279 ALA B O 1
ATOM 4859 N N . GLY B 1 280 ? 10.633 21.094 7.355 1 98.19 280 GLY B N 1
ATOM 4860 C CA . GLY B 1 280 ? 11.242 21.484 8.617 1 98.19 280 GLY B CA 1
ATOM 4861 C C . GLY B 1 280 ? 11.656 20.312 9.469 1 98.19 280 GLY B C 1
ATOM 4862 O O . GLY B 1 280 ? 12.812 20.203 9.875 1 98.19 280 GLY B O 1
ATOM 4863 N N . TRP B 1 281 ? 10.711 19.391 9.75 1 98.38 281 TRP B N 1
ATOM 4864 C CA . TRP B 1 281 ? 10.93 18.375 10.766 1 98.38 281 TRP B CA 1
ATOM 4865 C C . TRP B 1 281 ? 11.055 17 10.125 1 98.38 281 TRP B C 1
ATOM 4867 O O . TRP B 1 281 ? 11.5 16.047 10.773 1 98.38 281 TRP B O 1
ATOM 4877 N N . GLY B 1 282 ? 10.734 16.797 8.828 1 98.56 282 GLY B N 1
ATOM 4878 C CA . GLY B 1 282 ? 10.688 15.477 8.227 1 98.56 282 GLY B CA 1
ATOM 4879 C C . GLY B 1 282 ? 9.555 14.617 8.758 1 98.56 282 GLY B C 1
ATOM 4880 O O . GLY B 1 282 ? 9.781 13.484 9.18 1 98.56 282 GLY B O 1
ATOM 4881 N N . VAL B 1 283 ? 8.367 15.219 8.734 1 98.88 283 VAL B N 1
ATOM 4882 C CA . VAL B 1 283 ? 7.145 14.539 9.148 1 98.88 283 VAL B CA 1
ATOM 4883 C C . VAL B 1 283 ? 6.184 14.438 7.969 1 98.88 283 VAL B C 1
ATOM 4885 O O . VAL B 1 283 ? 5.715 15.453 7.453 1 98.88 283 VAL B O 1
ATOM 4888 N N . PRO B 1 284 ? 5.809 13.227 7.566 1 98.88 284 PRO B N 1
ATOM 4889 C CA . PRO B 1 284 ? 4.887 13.047 6.441 1 98.88 284 PRO B CA 1
ATOM 4890 C C . PRO B 1 284 ? 3.51 13.656 6.707 1 98.88 284 PRO B C 1
ATOM 4892 O O . PRO B 1 284 ? 3.031 13.641 7.844 1 98.88 284 PRO B O 1
ATOM 4895 N N . ILE B 1 285 ? 2.922 14.156 5.633 1 98.94 285 ILE B N 1
ATOM 4896 C CA . ILE B 1 285 ? 1.54 14.625 5.688 1 98.94 285 ILE B CA 1
ATOM 4897 C C . ILE B 1 285 ? 0.678 13.789 4.742 1 98.94 285 ILE B C 1
ATOM 4899 O O . ILE B 1 285 ? 0.977 13.68 3.551 1 98.94 285 ILE B O 1
ATOM 4903 N N . GLY B 1 286 ? -0.336 13.156 5.285 1 98.94 286 GLY B N 1
ATOM 4904 C CA . GLY B 1 286 ? -1.338 12.461 4.492 1 98.94 286 GLY B CA 1
ATOM 4905 C C . GLY B 1 286 ? -2.576 13.297 4.227 1 98.94 286 GLY B C 1
ATOM 4906 O O . GLY B 1 286 ? -3.061 14 5.121 1 98.94 286 GLY B O 1
ATOM 4907 N N . GLU B 1 287 ? -3.082 13.227 3.033 1 98.88 287 GLU B N 1
ATOM 4908 C CA . GLU B 1 287 ? -4.25 14.016 2.662 1 98.88 287 GLU B CA 1
ATOM 4909 C C . GLU B 1 287 ? -5.242 13.188 1.851 1 98.88 287 GLU B C 1
ATOM 4911 O O . GLU B 1 287 ? -4.855 12.234 1.178 1 98.88 287 GLU B O 1
ATOM 4916 N N . MET B 1 288 ? -6.52 13.508 2.041 1 98.88 288 MET B N 1
ATOM 4917 C CA . MET B 1 288 ? -7.664 12.93 1.345 1 98.88 288 MET B CA 1
ATOM 4918 C C . MET B 1 288 ? -7.766 11.43 1.619 1 98.88 288 MET B C 1
ATOM 4920 O O . MET B 1 288 ? -8.125 10.656 0.733 1 98.88 288 MET B O 1
ATOM 4924 N N . PHE B 1 289 ? -7.336 11.023 2.809 1 98.94 289 PHE B N 1
ATOM 4925 C CA . PHE B 1 289 ? -7.613 9.672 3.279 1 98.94 289 PHE B CA 1
ATOM 4926 C C . PHE B 1 289 ? -9.117 9.453 3.438 1 98.94 289 PHE B C 1
ATOM 4928 O O . PHE B 1 289 ? -9.836 10.359 3.855 1 98.94 289 PHE B O 1
ATOM 4935 N N . ASP B 1 290 ? -9.609 8.297 3.092 1 98.81 290 ASP B N 1
ATOM 4936 C CA . ASP B 1 290 ? -10.984 7.945 3.42 1 98.81 290 ASP B CA 1
ATOM 4937 C C . ASP B 1 290 ? -11.109 7.484 4.871 1 98.81 290 ASP B C 1
ATOM 4939 O O . ASP B 1 290 ? -10.672 6.383 5.219 1 98.81 290 ASP B O 1
ATOM 4943 N N . LEU B 1 291 ? -11.719 8.352 5.684 1 98.94 291 LEU B N 1
ATOM 4944 C CA . LEU B 1 291 ? -11.75 8.055 7.109 1 98.94 291 LEU B CA 1
ATOM 4945 C C . LEU B 1 291 ? -13.18 7.75 7.566 1 98.94 291 LEU B C 1
ATOM 4947 O O . LEU B 1 291 ? -13.445 7.66 8.766 1 98.94 291 LEU B O 1
ATOM 4951 N N . GLU B 1 292 ? -14.117 7.602 6.582 1 98.69 292 GLU B N 1
ATOM 4952 C CA . GLU B 1 292 ? -15.523 7.371 6.926 1 98.69 292 GLU B CA 1
ATOM 4953 C C . GLU B 1 292 ? -15.703 6.031 7.629 1 98.69 292 GLU B C 1
ATOM 4955 O O . GLU B 1 292 ? -16.172 5.98 8.766 1 98.69 292 GLU B O 1
ATOM 4960 N N . ARG B 1 293 ? -15.25 4.965 7.02 1 98.75 293 ARG B N 1
ATOM 4961 C CA . ARG B 1 293 ? -15.414 3.641 7.613 1 98.75 293 ARG B CA 1
ATOM 4962 C C . ARG B 1 293 ? -14.562 3.496 8.867 1 98.75 293 ARG B C 1
ATOM 4964 O O . ARG B 1 293 ? -14.945 2.803 9.812 1 98.75 293 ARG B O 1
ATOM 4971 N N . LEU B 1 294 ? -13.414 4.18 8.898 1 98.94 294 LEU B N 1
ATOM 4972 C CA . LEU B 1 294 ? -12.586 4.156 10.102 1 98.94 294 LEU B CA 1
ATOM 4973 C C . LEU B 1 294 ? -13.336 4.75 11.289 1 98.94 294 LEU B C 1
ATOM 4975 O O . LEU B 1 294 ? -13.344 4.164 12.375 1 98.94 294 LEU B O 1
ATOM 4979 N N . ALA B 1 295 ? -13.945 5.895 11.062 1 98.88 295 ALA B N 1
ATOM 4980 C CA . ALA B 1 295 ? -14.711 6.551 12.125 1 98.88 295 ALA B CA 1
ATOM 4981 C C . ALA B 1 295 ? -15.852 5.664 12.602 1 98.88 295 ALA B C 1
ATOM 4983 O O . ALA B 1 295 ? -16.078 5.535 13.805 1 98.88 295 ALA B O 1
ATOM 4984 N N . GLU B 1 296 ? -16.562 5.059 11.664 1 98.75 296 GLU B N 1
ATOM 4985 C CA . GLU B 1 296 ? -17.656 4.156 12.016 1 98.75 296 GLU B CA 1
ATOM 4986 C C . GLU B 1 296 ? -17.156 2.98 12.844 1 98.75 296 GLU B C 1
ATOM 4988 O O . GLU B 1 296 ? -17.812 2.576 13.812 1 98.75 296 GLU B O 1
ATOM 4993 N N . THR B 1 297 ? -16.031 2.445 12.461 1 98.88 297 THR B N 1
ATOM 4994 C CA . THR B 1 297 ? -15.453 1.318 13.18 1 98.88 297 THR B CA 1
ATOM 4995 C C . THR B 1 297 ? -15.039 1.732 14.586 1 98.88 297 THR B C 1
ATOM 4997 O O . THR B 1 297 ? -15.281 0.999 15.555 1 98.88 297 THR B O 1
ATOM 5000 N N . CYS B 1 298 ? -14.406 2.9 14.727 1 98.88 298 CYS B N 1
ATOM 5001 C CA . CYS B 1 298 ? -14.031 3.42 16.031 1 98.88 298 CYS B CA 1
ATOM 5002 C C . CYS B 1 298 ? -15.25 3.549 16.938 1 98.88 298 CYS B C 1
ATOM 5004 O O . CYS B 1 298 ? -15.211 3.145 18.109 1 98.88 298 CYS B O 1
ATOM 5006 N N . LYS B 1 299 ? -16.328 4.074 16.391 1 98.38 299 LYS B N 1
ATOM 5007 C CA . LYS B 1 299 ? -17.562 4.246 17.156 1 98.38 299 LYS B CA 1
ATOM 5008 C C . LYS B 1 299 ? -18.109 2.902 17.609 1 98.38 299 LYS B C 1
ATOM 5010 O O . LYS B 1 299 ? -18.469 2.736 18.781 1 98.38 299 LYS B O 1
ATOM 5015 N N . ARG B 1 300 ? -18.156 1.958 16.656 1 98.5 300 ARG B N 1
ATOM 5016 C CA . ARG B 1 300 ? -18.703 0.642 16.953 1 98.5 300 ARG B CA 1
ATOM 5017 C C . ARG B 1 300 ? -17.891 -0.066 18.047 1 98.5 300 ARG B C 1
ATOM 5019 O O . ARG B 1 300 ? -18.469 -0.705 18.938 1 98.5 300 ARG B O 1
ATOM 5026 N N . LEU B 1 301 ? -16.609 0.095 18.047 1 98.31 301 LEU B N 1
ATOM 5027 C CA . LEU B 1 301 ? -15.719 -0.621 18.953 1 98.31 301 LEU B CA 1
ATOM 5028 C C . LEU B 1 301 ? -15.492 0.185 20.234 1 98.31 301 LEU B C 1
ATOM 5030 O O . LEU B 1 301 ? -14.992 -0.348 21.219 1 98.31 301 LEU B O 1
ATOM 5034 N N . GLY B 1 302 ? -15.812 1.479 20.203 1 98.19 302 GLY B N 1
ATOM 5035 C CA . GLY B 1 302 ? -15.484 2.352 21.328 1 98.19 302 GLY B CA 1
ATOM 5036 C C . GLY B 1 302 ? -13.984 2.527 21.516 1 98.19 302 GLY B C 1
ATOM 5037 O O . GLY B 1 302 ? -13.5 2.549 22.656 1 98.19 302 GLY B O 1
ATOM 5038 N N . ARG B 1 303 ? -13.266 2.424 20.438 1 98.5 303 ARG B N 1
ATOM 5039 C CA . ARG B 1 303 ? -11.812 2.525 20.438 1 98.5 303 ARG B CA 1
ATOM 5040 C C . ARG B 1 303 ? -11.328 3.412 19.281 1 98.5 303 ARG B C 1
ATOM 5042 O O . ARG B 1 303 ? -11.758 3.244 18.141 1 98.5 303 ARG B O 1
ATOM 5049 N N . TRP B 1 304 ? -10.375 4.332 19.641 1 98.88 304 TRP B N 1
ATOM 5050 C CA . TRP B 1 304 ? -10.023 5.352 18.656 1 98.88 304 TRP B CA 1
ATOM 5051 C C . TRP B 1 304 ? -8.531 5.281 18.312 1 98.88 304 TRP B C 1
ATOM 5053 O O . TRP B 1 304 ? -7.984 6.215 17.734 1 98.88 304 TRP B O 1
ATOM 5063 N N . THR B 1 305 ? -7.879 4.219 18.812 1 98.94 305 THR B N 1
ATOM 5064 C CA . THR B 1 305 ? -6.512 3.898 18.422 1 98.94 305 THR B CA 1
ATOM 5065 C C . THR B 1 305 ? -6.449 2.543 17.734 1 98.94 305 THR B C 1
ATOM 5067 O O . THR B 1 305 ? -7.328 1.7 17.922 1 98.94 305 THR B O 1
ATOM 5070 N N . PHE B 1 306 ? -5.512 2.375 16.891 1 99 306 PHE B N 1
ATOM 5071 C CA . PHE B 1 306 ? -5.395 1.201 16.031 1 99 306 PHE B CA 1
ATOM 5072 C C . PHE B 1 306 ? -3.979 1.073 15.484 1 99 306 PHE B C 1
ATOM 5074 O O . PHE B 1 306 ? -3.191 2.02 15.562 1 99 306 PHE B O 1
ATOM 5081 N N . PHE B 1 307 ? -3.609 -0.084 15.031 1 98.94 307 PHE B N 1
ATOM 5082 C CA . PHE B 1 307 ? -2.342 -0.303 14.344 1 98.94 307 PHE B CA 1
ATOM 5083 C C . PHE B 1 307 ? -2.432 0.129 12.891 1 98.94 307 PHE B C 1
ATOM 5085 O O . PHE B 1 307 ? -3.436 -0.13 12.219 1 98.94 307 PHE B O 1
ATOM 5092 N N . VAL B 1 308 ? -1.449 0.819 12.438 1 98.94 308 VAL B N 1
ATOM 5093 C CA . VAL B 1 308 ? -1.421 1.35 11.078 1 98.94 308 VAL B CA 1
ATOM 5094 C C . VAL B 1 308 ? -0.277 0.708 10.297 1 98.94 308 VAL B C 1
ATOM 5096 O O . VAL B 1 308 ? 0.835 0.572 10.812 1 98.94 308 VAL B O 1
ATOM 5099 N N . THR B 1 309 ? -0.564 0.252 9.109 1 98.94 309 THR B N 1
ATOM 5100 C CA . THR B 1 309 ? 0.459 -0.113 8.141 1 98.94 309 THR B CA 1
ATOM 5101 C C . THR B 1 309 ? 0.271 0.663 6.836 1 98.94 309 THR B C 1
ATOM 5103 O O . THR B 1 309 ? -0.86 0.893 6.402 1 98.94 309 THR B O 1
ATOM 5106 N N . SER B 1 310 ? 1.306 1.121 6.285 1 98.94 310 SER B N 1
ATOM 5107 C CA . SER B 1 310 ? 1.309 1.806 4.996 1 98.94 310 SER B CA 1
ATOM 5108 C C . SER B 1 310 ? 2.537 1.432 4.176 1 98.94 310 SER B C 1
ATOM 5110 O O . SER B 1 310 ? 3.65 1.375 4.703 1 98.94 310 SER B O 1
ATOM 5112 N N . SER B 1 311 ? 2.33 1.066 2.932 1 98.81 311 SER B N 1
ATOM 5113 C CA . SER B 1 311 ? 3.396 0.705 2.002 1 98.81 311 SER B CA 1
ATOM 5114 C C . SER B 1 311 ? 3.309 1.521 0.716 1 98.81 311 SER B C 1
ATOM 5116 O O . SER B 1 311 ? 2.691 1.087 -0.26 1 98.81 311 SER B O 1
ATOM 5118 N N . PRO B 1 312 ? 4.008 2.641 0.643 1 98.62 312 PRO B N 1
ATOM 5119 C CA . PRO B 1 312 ? 3.969 3.477 -0.559 1 98.62 312 PRO B CA 1
ATOM 5120 C C . PRO B 1 312 ? 4.605 2.799 -1.771 1 98.62 312 PRO B C 1
ATOM 5122 O O . PRO B 1 312 ? 5.258 1.761 -1.629 1 98.62 312 PRO B O 1
ATOM 5125 N N . LEU B 1 313 ? 4.379 3.359 -2.943 1 98.69 313 LEU B N 1
ATOM 5126 C CA . LEU B 1 313 ? 5.008 2.865 -4.164 1 98.69 313 LEU B CA 1
ATOM 5127 C C . LEU B 1 313 ? 6.523 3 -4.086 1 98.69 313 LEU B C 1
ATOM 5129 O O . LEU B 1 313 ? 7.039 3.963 -3.512 1 98.69 313 LEU B O 1
ATOM 5133 N N . ASN B 1 314 ? 7.211 2.057 -4.68 1 98.69 314 ASN B N 1
ATOM 5134 C CA . ASN B 1 314 ? 8.664 1.998 -4.543 1 98.69 314 ASN B CA 1
ATOM 5135 C C . ASN B 1 314 ? 9.367 2.654 -5.73 1 98.69 314 ASN B C 1
ATOM 5137 O O . ASN B 1 314 ? 9.898 1.966 -6.602 1 98.69 314 ASN B O 1
ATOM 5141 N N . HIS B 1 315 ? 9.383 3.914 -5.77 1 98.31 315 HIS B N 1
ATOM 5142 C CA . HIS B 1 315 ? 10.156 4.711 -6.715 1 98.31 315 HIS B CA 1
ATOM 5143 C C . HIS B 1 315 ? 11.141 5.621 -5.988 1 98.31 315 HIS B C 1
ATOM 5145 O O . HIS B 1 315 ? 10.742 6.438 -5.152 1 98.31 315 HIS B O 1
ATOM 5151 N N . PRO B 1 316 ? 12.391 5.582 -6.332 1 98 316 PRO B N 1
ATOM 5152 C CA . PRO B 1 316 ? 13.414 6.289 -5.562 1 98 316 PRO B CA 1
ATOM 5153 C C . PRO B 1 316 ? 13.195 7.797 -5.531 1 98 316 PRO B C 1
ATOM 5155 O O . PRO B 1 316 ? 13.477 8.445 -4.523 1 98 316 PRO B O 1
ATOM 5158 N N . ARG B 1 317 ? 12.562 8.375 -6.547 1 98.19 317 ARG B N 1
ATOM 5159 C CA . ARG B 1 317 ? 12.523 9.828 -6.695 1 98.19 317 ARG B CA 1
ATOM 5160 C C . ARG B 1 317 ? 11.117 10.367 -6.457 1 98.19 317 ARG B C 1
ATOM 5162 O O . ARG B 1 317 ? 10.859 11.555 -6.664 1 98.19 317 ARG B O 1
ATOM 5169 N N . ALA B 1 318 ? 10.227 9.508 -6.086 1 98.75 318 ALA B N 1
ATOM 5170 C CA . ALA B 1 318 ? 8.836 9.938 -5.996 1 98.75 318 ALA B CA 1
ATOM 5171 C C . ALA B 1 318 ? 8.672 11.086 -5.008 1 98.75 318 ALA B C 1
ATOM 5173 O O . ALA B 1 318 ? 9.297 11.086 -3.941 1 98.75 318 ALA B O 1
ATOM 5174 N N . VAL B 1 319 ? 7.836 12.055 -5.379 1 98.62 319 VAL B N 1
ATOM 5175 C CA . VAL B 1 319 ? 7.504 13.227 -4.57 1 98.62 319 VAL B CA 1
ATOM 5176 C C . VAL B 1 319 ? 6.375 12.875 -3.6 1 98.62 319 VAL B C 1
ATOM 5178 O O . VAL B 1 319 ? 6.355 13.352 -2.463 1 98.62 319 VAL B O 1
ATOM 5181 N N . SER B 1 320 ? 5.492 12.078 -4.047 1 98.69 320 SER B N 1
ATOM 5182 C CA . SER B 1 320 ? 4.32 11.617 -3.311 1 98.69 320 SER B CA 1
ATOM 5183 C C . SER B 1 320 ? 3.924 10.203 -3.727 1 98.69 320 SER B C 1
ATOM 5185 O O . SER B 1 320 ? 4.52 9.633 -4.641 1 98.69 320 SER B O 1
ATOM 5187 N N . SER B 1 321 ? 2.984 9.641 -2.971 1 98.81 321 SER B N 1
ATOM 5188 C CA . SER B 1 321 ? 2.496 8.297 -3.256 1 98.81 321 SER B CA 1
ATOM 5189 C C . SER B 1 321 ? 1.12 8.062 -2.643 1 98.81 321 SER B C 1
ATOM 5191 O O . SER B 1 321 ? 0.812 8.602 -1.577 1 98.81 321 SER B O 1
ATOM 5193 N N . PRO B 1 322 ? 0.285 7.254 -3.357 1 98.75 322 PRO B N 1
ATOM 5194 C CA . PRO B 1 322 ? -0.825 6.719 -2.566 1 98.75 322 PRO B CA 1
ATOM 5195 C C . PRO B 1 322 ? -0.361 6.043 -1.278 1 98.75 322 PRO B C 1
ATOM 5197 O O . PRO B 1 322 ? 0.699 5.414 -1.255 1 98.75 322 PRO B O 1
ATOM 5200 N N . PRO B 1 323 ? -1.107 6.234 -0.257 1 98.81 323 PRO B N 1
ATOM 5201 C CA . PRO B 1 323 ? -0.599 5.742 1.026 1 98.81 323 PRO B CA 1
ATOM 5202 C C . PRO B 1 323 ? -0.63 4.219 1.128 1 98.81 323 PRO B C 1
ATOM 5204 O O . PRO B 1 323 ? 0.256 3.621 1.741 1 98.81 323 PRO B O 1
ATOM 5207 N N . ASN B 1 324 ? -1.722 3.633 0.433 1 98.88 324 ASN B N 1
ATOM 5208 C CA . ASN B 1 324 ? -1.892 2.199 0.643 1 98.88 324 ASN B CA 1
ATOM 5209 C C . ASN B 1 324 ? -1.82 1.837 2.123 1 98.88 324 ASN B C 1
ATOM 5211 O O . ASN B 1 324 ? -1.029 0.979 2.52 1 98.88 324 ASN B O 1
ATOM 5215 N N . CYS B 1 325 ? -2.709 2.457 2.85 1 98.94 325 CYS B N 1
ATOM 5216 C CA . CYS B 1 325 ? -2.701 2.443 4.309 1 98.94 325 CYS B CA 1
ATOM 5217 C C . CYS B 1 325 ? -3.848 1.598 4.852 1 98.94 325 CYS B C 1
ATOM 5219 O O . CYS B 1 325 ? -4.957 1.63 4.316 1 98.94 325 CYS B O 1
ATOM 5221 N N . MET B 1 326 ? -3.59 0.813 5.867 1 98.94 326 MET B N 1
ATOM 5222 C CA . MET B 1 326 ? -4.559 -0.053 6.535 1 98.94 326 MET B CA 1
ATOM 5223 C C . MET B 1 326 ? -4.543 0.172 8.039 1 98.94 326 MET B C 1
ATOM 5225 O O . MET B 1 326 ? -3.475 0.26 8.648 1 98.94 326 MET B O 1
ATOM 5229 N N . ALA B 1 327 ? -5.699 0.417 8.594 1 99 327 ALA B N 1
ATOM 5230 C CA . ALA B 1 327 ? -5.867 0.379 10.039 1 99 327 ALA B CA 1
ATOM 5231 C C . ALA B 1 327 ? -6.309 -1.007 10.508 1 99 327 ALA B C 1
ATOM 5233 O O . ALA B 1 327 ? -7.195 -1.617 9.906 1 99 327 ALA B O 1
ATOM 5234 N N . ILE B 1 328 ? -5.672 -1.507 11.508 1 98.94 328 ILE B N 1
ATOM 5235 C CA . ILE B 1 328 ? -6 -2.814 12.062 1 98.94 328 ILE B CA 1
ATOM 5236 C C . ILE B 1 328 ? -6.281 -2.686 13.555 1 98.94 328 ILE B C 1
ATOM 5238 O O . ILE B 1 328 ? -5.445 -2.186 14.312 1 98.94 328 ILE B O 1
ATOM 5242 N N . PHE B 1 329 ? -7.418 -3.186 13.992 1 98.94 329 PHE B N 1
ATOM 5243 C CA . PHE B 1 329 ? -7.852 -3.066 15.375 1 98.94 329 PHE B CA 1
ATOM 5244 C C . PHE B 1 329 ? -7.516 -4.332 16.156 1 98.94 329 PHE B C 1
ATOM 5246 O O . PHE B 1 329 ? -8.078 -5.398 15.898 1 98.94 329 PHE B O 1
#

InterPro domains:
  IPR007325 Kynurenine formamidase/cyclase-like [PF04199] (91-262)
  IPR037175 Kynurenine formamidase superfamily [G3DSA:3.50.30.50] (60-329)
  IPR037175 Kynurenine formamidase superfamily [SSF102198] (81-328)

Foldseek 3Di:
DDDQELVPDDACVPDPDNQFDADDDWPDLCRLQFLLSRCDPVQQVVQCVVFFDPFDKDWWWDDQCLLCQAAPPFHGKDKAKADDVPQVPNDIDMDIDGDQLSTWKKFFQLRDWAADPVRPDTATAPRHDPVLLVDPVHLTSPCLSCQPPFHKHKEFEDEVVVVCVVVVHDAAFWPLAEDEVVSSVVSCVVLVPDQAASYEYEYERQHSVNSNPDDPVVSNVQRVCSVVVNTWGYAYAFDPVVSSVCSNSNHQEYEYLHSFNGTPPHPDPVGPPCHRQSRHRRHMYIYNTRCPVVVVVCVVVSHGMFMKGFRFDNDSSHSMGNGSMMTTD/DDDQELVPDDACVPDPDNQFDADDDWPDLCRLQFLLSNCDPVQQVVQCVVFFDPFDKDWWWDDQQQLCQAAPPFHGKDKAKADDVPQVPNDIDMDIDGDQLSTWKKFFQLRDWAADPVRPDTATAPRHDPVLLVDPVHLTSPCLSCQPPFHKHKEFEDEVCVVCVVVVHDAAFWPLAEDEVVSSVVSCVVLVPDQAASYEYEYERQHSVNSNPDDPVVSNVQRVCSVVVNTWGYAYAFDPVVSSVCSNSNHQEYEYLHSFNGTPPHPDPVGPPCHRQSRHRRHMYIYNTRCPVVVVVCVVVSHGMFMKGFRFDNDSSHSMGNGSMMTTD